Protein 9NBO (pdb70)

Solvent-accessible surface area: 22866 Å² total; per-residue (Å²): 70,104,0,30,119,161,32,14,77,6,0,2,0,0,0,59,7,24,3,14,13,32,26,0,0,0,4,0,0,3,92,17,2,83,69,45,76,87,0,1,0,0,0,12,20,46,10,16,52,1,6,51,8,11,68,42,118,8,22,58,152,68,7,89,2,107,61,1,86,84,2,6,0,16,14,8,53,26,104,41,3,0,63,41,21,63,89,162,36,2,25,98,28,120,69,116,56,85,105,116,64,8,130,39,22,49,96,43,1,16,8,5,2,2,13,39,5,3,20,3,26,53,2,0,16,8,5,35,61,73,131,84,2,76,86,20,92,14,0,0,0,1,1,2,18,2,1,53,1,16,34,11,1,53,15,0,34,39,4,15,31,11,4,112,65,71,53,30,71,6,43,6,0,11,119,61,10,38,9,87,161,27,115,90,48,0,106,38,0,49,108,5,6,35,53,38,151,76,6,29,3,0,0,0,0,70,2,63,82,21,5,2,92,23,1,10,68,4,22,86,56,1,50,114,70,14,9,118,132,4,22,0,0,0,11,7,15,2,16,79,68,6,20,65,141,4,86,10,0,40,18,9,36,120,41,16,80,67,7,35,164,98,25,31,91,53,0,81,91,22,51,80,8,98,3,51,38,6,14,41,33,33,49,20,17,121,11,2,126,69,4,35,81,87,53,140,156,111,48,53,138,37,127,51,58,27,5,17,95,5,0,66,26,2,61,84,49,42,71,3,1,2,2,0,1,2,37,13,35,1,17,22,50,28,0,0,0,0,0,0,0,6,0,4,123,87,52,32,67,1,13,0,0,4,2,31,28,15,6,85,12,90,21,12,11,112,62,115,46,114,67,22,72,68,39,86,3,51,13,139,52,25,12,91,137,8,41,93,86,0,9,116,70,78,0,69,146,62,98,87,120,18,78,46,86,8,63,64,8,0,86,4,13,7,2,28,27,2,1,6,6,51,2,0,9,88,8,2,145,68,0,44,197,55,2,0,0,0,2,5,1,12,11,8,33,1,45,65,1,3,14,55,94,18,12,5,72,67,4,10,114,93,4,49,94,116,44,11,8,112,21,5,123,48,99,112,57,8,27,4,0,0,0,0,28,2,32,36,27,9,3,66,8,0,24,70,3,10,44,34,0,117,181,19,44,3,107,9,46,1,3,0,0,15,42,0,7,1,31,18,58,4,100,2,87,15,2,81,96,34,6,50,29,6,54,148,15,2,85,37,0,26,126,150,33,6,129,94,33,0,12,4,28,37,49,98,92,29,24,33,1,9,122,107,0,62,54,6,3,104,132

Foldseek 3Di:
DVCLDLHAQEEEEAFAFPLQLLLLLVLSLLVQLQVPFQEEEEEAAQLFACCQQAVHREEQDFAARVVRPNYTYHYQHLVVLLVVVLCVLLVVCVVVDPPVVSVVSSLLSLFVVSSVVSSLVVVLCVQAPCVVCVRGSHYYYRYAGLLVVLLSLVQLVLQLVLVVVVLPPLCSNPPSNPCVVCNVSSVRSLVQQQDRNHYEYEYRFELAQLRLVLSLVSVVSSVVSRHDQYAYEYEAQEDPVLLPPWVLSVLQNVSSVVSVVPRDPSNPPHHYHYWHHFLAFSGHCVNSNPGRDDDPDQFFADDWAACLVVLVVVVVLVFFEEEEAFGTPLCLLLLLLLSQLQCVVVVFQEEEEELRQSDDSCQFAVDDGGSYHYYYQHLVVLLVVLLVVLCVQPVPPPDPVRSVSSSSNSSRSCVSLLSSLVVVFVLNVPGPNGYYRYRYYHLVSVLVSLCLVCNSVSSSCVSRVPGSLVRQLDVSRYAYEYRAALHDRRLVSSQVSQVSCVVSNHHHREYEHEAQLSNVGTDRPSSSSNNVSSVVSVVCCPPPPGVHYHYFHNDSDDNHHSVSSNVSSVD

Sequence (571 aa):
MKFLQLPPRFMFFTGKGGVGKTSIACATSIQLANAGKRVLLVSTNPASNVGQVFGVDIGNRVTPIPAVPHLSALEIDPEAAASAYRERLVGPVRGVLPDDVVKGIEESLSGACTTEIAAFDEFTALLTNAVLTADYQHIIFDTAPTGHTIRLLQLPGAWSGFLEAGKGDASCLGPLAGLEKQRTQYKAAVEALADPLQTRLVLVARAQQATLREVARTHEELATIGIKQQHLVINGILPSAEAANDPLAAAIHEREQTALKNIPATLTSLPRDLVQLKPFNLVGLDALRQLLTDLPLAPIELDEPGMGDLVDGIEADGHGLVMLMGKGGVGKTTLAAAIAVELAHRGLPVHLTTSNPAAHLTDTLEASLDNLTVSRIDPHAETERYRQHVLETKGAQLDAEGRALLEEDLHSPCTEEIAVFQAFSRIIREAGKKFVVMDTAPTGHTLLLLDATGAYHREVRRQMGTTPMMQLRDPNQTKVLVVTLAETTPVLEAAKLQADLRRAGIEPWAWIINTSVAAASAKSPLLRQRAANELREINAVANHHADRYAVVPLLKEEPIGAERLRALIHP

B-factor: mean 54.88, std 19.77, range [19.77, 132.29]

Organism: Leptospirillum ferriphilum (strain ML-04) (NCBI:txid1048260)

Structure (mmCIF, N/CA/C/O backbone):
data_9NBO
#
_entry.id   9NBO
#
_cell.length_a   1.00
_cell.length_b   1.00
_cell.length_c   1.00
_cell.angle_alpha   90.00
_cell.angle_beta   90.00
_cell.angle_gamma   90.00
#
_symmetry.space_group_name_H-M   'P 1'
#
loop_
_entity.id
_entity.type
_entity.pdbx_description
1 polymer 'Arsenite transporter ATPase-like protein,arsA'
2 non-polymer "ADENOSINE-5'-TRIPHOSPHATE"
3 non-polymer 'MAGNESIUM ION'
4 non-polymer ARSENIC
5 wate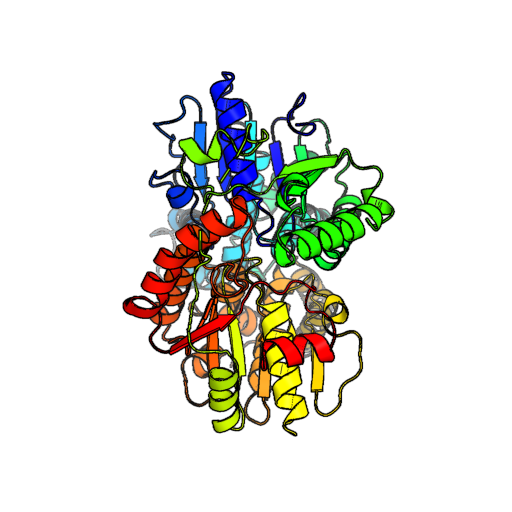r water
#
loop_
_atom_site.group_PDB
_atom_site.id
_atom_site.type_symbol
_atom_site.label_atom_id
_atom_site.label_alt_id
_atom_site.label_comp_id
_atom_site.label_asym_id
_atom_site.label_entity_id
_atom_site.label_seq_id
_atom_site.pdbx_PDB_ins_code
_atom_site.Cartn_x
_atom_site.Cartn_y
_atom_site.Cartn_z
_atom_site.occupancy
_atom_site.B_iso_or_equiv
_atom_site.auth_seq_id
_atom_site.auth_comp_id
_atom_site.auth_asym_id
_atom_site.auth_atom_id
_atom_site.pdbx_PDB_model_num
ATOM 1 N N . MET A 1 3 ? 109.470 128.290 113.909 1.00 36.69 2 MET A N 1
ATOM 2 C CA . MET A 1 3 ? 109.982 127.134 113.184 1.00 41.07 2 MET A CA 1
ATOM 3 C C . MET A 1 3 ? 110.863 127.586 112.028 1.00 44.51 2 MET A C 1
ATOM 4 O O . MET A 1 3 ? 110.495 128.477 111.267 1.00 50.88 2 MET A O 1
ATOM 9 N N . LYS A 1 4 ? 112.035 126.963 111.902 1.00 44.05 3 LYS A N 1
ATOM 10 C CA . LYS A 1 4 ? 112.998 127.404 110.900 1.00 44.79 3 LYS A CA 1
ATOM 11 C C . LYS A 1 4 ? 112.449 127.244 109.489 1.00 47.59 3 LYS A C 1
ATOM 12 O O . LYS A 1 4 ? 112.618 128.134 108.649 1.00 54.27 3 LYS A O 1
ATOM 18 N N . PHE A 1 5 ? 111.792 126.119 109.204 1.00 44.09 4 PHE A N 1
ATOM 19 C CA . PHE A 1 5 ? 111.276 125.908 107.856 1.00 42.67 4 PHE A CA 1
ATOM 20 C C . PHE A 1 5 ? 110.130 126.853 107.525 1.00 45.12 4 PHE A C 1
ATOM 21 O O . PHE A 1 5 ? 109.818 127.036 106.345 1.00 46.55 4 PHE A O 1
ATOM 29 N N . LEU A 1 6 ? 109.504 127.461 108.532 1.00 45.19 5 LEU A N 1
ATOM 30 C CA . LEU A 1 6 ? 108.458 128.460 108.311 1.00 45.48 5 LEU A CA 1
ATOM 31 C C . LEU A 1 6 ? 109.061 129.863 108.344 1.00 51.53 5 LEU A C 1
ATOM 32 O O . LEU A 1 6 ? 108.667 130.732 109.120 1.00 58.89 5 LEU A O 1
ATOM 37 N N . GLN A 1 7 ? 110.042 130.070 107.471 1.00 53.20 6 GLN A N 1
ATOM 38 C CA . GLN A 1 7 ? 110.763 131.339 107.389 1.00 56.35 6 GLN A CA 1
ATOM 39 C C . GLN A 1 7 ? 111.044 131.600 105.914 1.00 60.34 6 GLN A C 1
ATOM 40 O O . GLN A 1 7 ? 111.926 130.970 105.324 1.00 59.23 6 GLN A O 1
ATOM 46 N N . LEU A 1 8 ? 110.291 132.525 105.326 1.00 58.48 7 LEU A N 1
ATOM 47 C CA . LEU A 1 8 ? 110.409 132.829 103.908 1.00 55.82 7 LEU A CA 1
ATOM 48 C C . LEU A 1 8 ? 110.201 131.560 103.091 1.00 53.20 7 LEU A C 1
ATOM 49 O O . LEU A 1 8 ? 111.045 131.218 102.254 1.00 51.60 7 LEU A O 1
ATOM 54 N N . PRO A 1 9 ? 109.100 130.835 103.301 1.00 50.89 8 PRO A N 1
ATOM 55 C CA . PRO A 1 9 ? 108.912 129.581 102.580 1.00 46.29 8 PRO A CA 1
ATOM 56 C C . PRO A 1 9 ? 108.732 129.830 101.094 1.00 46.81 8 PRO A C 1
ATOM 57 O O . PRO A 1 9 ? 108.196 130.875 100.687 1.00 49.74 8 PRO A O 1
ATOM 61 N N . PRO A 1 10 ? 109.170 128.900 100.239 1.00 43.66 9 PRO A N 1
ATOM 62 C CA . PRO A 1 10 ? 108.884 129.033 98.806 1.00 43.50 9 PRO A CA 1
ATOM 63 C C . PRO A 1 10 ? 107.446 128.672 98.481 1.00 45.36 9 PRO A C 1
ATOM 64 O O . PRO A 1 10 ? 106.641 128.428 99.383 1.00 46.95 9 PRO A O 1
ATOM 68 N N . ARG A 1 11 ? 107.112 128.635 97.192 1.00 41.06 10 ARG A N 1
ATOM 69 C CA . ARG A 1 11 ? 105.757 128.269 96.800 1.00 34.24 10 ARG A CA 1
ATOM 70 C C . ARG A 1 11 ? 105.416 126.854 97.249 1.00 34.89 10 ARG A C 1
ATOM 71 O O . ARG A 1 11 ? 104.329 126.612 97.783 1.00 40.29 10 ARG A O 1
ATOM 79 N N . PHE A 1 12 ? 106.332 125.911 97.055 1.00 31.22 11 PHE A N 1
ATOM 80 C CA . PHE A 1 12 ? 106.098 124.513 97.382 1.00 30.56 11 PHE A CA 1
ATOM 81 C C . PHE A 1 12 ? 106.874 124.123 98.631 1.00 30.32 11 PHE A C 1
ATOM 82 O O . PHE A 1 12 ? 107.974 124.619 98.880 1.00 35.22 11 PHE A O 1
ATOM 90 N N . MET A 1 13 ? 106.281 123.231 99.420 1.00 29.50 12 MET A N 1
ATOM 91 C CA . MET A 1 13 ? 106.918 122.693 100.616 1.00 27.22 12 MET A CA 1
ATOM 92 C C . MET A 1 13 ? 106.603 121.210 100.690 1.00 27.63 12 MET A C 1
ATOM 93 O O . MET A 1 13 ? 105.431 120.830 100.731 1.00 34.01 12 MET A O 1
ATOM 98 N N . PHE A 1 14 ? 107.638 120.379 100.704 1.00 26.38 13 PHE A N 1
ATOM 99 C CA . PHE A 1 14 ? 107.488 118.933 100.779 1.00 25.84 13 PHE A CA 1
ATOM 100 C C . PHE A 1 14 ? 107.856 118.463 102.176 1.00 26.33 13 PHE A C 1
ATOM 101 O O . PHE A 1 14 ? 108.932 118.793 102.681 1.00 31.70 13 PHE A O 1
ATOM 109 N N . PHE A 1 15 ? 106.964 117.700 102.794 1.00 25.67 14 PHE A N 1
ATOM 110 C CA . PHE A 1 15 ? 107.190 117.126 104.116 1.00 26.29 14 PHE A CA 1
ATOM 111 C C . PHE A 1 15 ? 107.431 115.633 103.923 1.00 31.27 14 PHE A C 1
ATOM 112 O O . PHE A 1 15 ? 106.493 114.838 103.866 1.00 35.71 14 PHE A O 1
ATOM 120 N N . THR A 1 16 ? 108.701 115.264 103.810 1.00 31.60 15 THR A N 1
ATOM 121 C CA . THR A 1 16 ? 109.120 113.892 103.580 1.00 34.81 15 THR A CA 1
ATOM 122 C C . THR A 1 16 ? 109.669 113.299 104.869 1.00 33.08 15 THR A C 1
ATOM 123 O O . THR A 1 16 ? 110.024 114.015 105.807 1.00 34.91 15 THR A O 1
ATOM 127 N N . GLY A 1 17 ? 109.723 111.980 104.912 1.00 32.82 16 GLY A N 1
ATOM 128 C CA . GLY A 1 17 ? 110.292 111.299 106.054 1.00 32.44 16 GLY A CA 1
ATOM 129 C C . GLY A 1 17 ? 109.799 109.872 106.130 1.00 37.82 16 GLY A C 1
ATOM 130 O O . GLY A 1 17 ? 109.001 109.416 105.314 1.00 39.68 16 GLY A O 1
ATOM 131 N N . LYS A 1 18 ? 110.302 109.175 107.141 1.00 41.26 17 LYS A N 1
ATOM 132 C CA . LYS A 1 18 ? 109.879 107.811 107.397 1.00 35.06 17 LYS A CA 1
ATOM 133 C C . LYS A 1 18 ? 108.421 107.802 107.848 1.00 29.97 17 LYS A C 1
ATOM 134 O O . LYS A 1 18 ? 107.876 108.814 108.291 1.00 32.56 17 LYS A O 1
ATOM 140 N N . GLY A 1 19 ? 107.778 106.648 107.707 1.00 29.35 18 GLY A N 1
ATOM 141 C CA . GLY A 1 19 ? 106.367 106.563 108.041 1.00 28.20 18 GLY A CA 1
ATOM 142 C C . GLY A 1 19 ? 106.123 106.821 109.518 1.00 26.37 18 GLY A C 1
ATOM 143 O O . GLY A 1 19 ? 106.917 106.436 110.378 1.00 24.52 18 GLY A O 1
ATOM 144 N N . GLY A 1 20 ? 105.009 107.489 109.807 1.00 25.11 19 GLY A N 1
ATOM 145 C CA . GLY A 1 20 ? 104.562 107.695 111.168 1.00 24.73 19 GLY A CA 1
ATOM 146 C C . GLY A 1 20 ? 105.285 108.773 111.937 1.00 25.08 19 GLY A C 1
ATOM 147 O O . GLY A 1 20 ? 105.023 108.934 113.133 1.00 27.29 19 GLY A O 1
ATOM 148 N N . VAL A 1 21 ? 106.178 109.525 111.294 1.00 25.64 20 VAL A N 1
ATOM 149 C CA . VAL A 1 21 ? 106.977 110.510 112.015 1.00 24.18 20 VAL A CA 1
ATOM 150 C C . VAL A 1 21 ? 106.204 111.789 112.310 1.00 27.81 20 VAL A C 1
ATOM 151 O O . VAL A 1 21 ? 106.581 112.531 113.224 1.00 30.00 20 VAL A O 1
ATOM 155 N N . GLY A 1 22 ? 105.138 112.070 111.568 1.00 26.90 21 GLY A N 1
ATOM 156 C CA . GLY A 1 22 ? 104.357 113.268 111.792 1.00 24.84 21 GLY A CA 1
ATOM 157 C C . GLY A 1 22 ? 104.337 114.196 110.597 1.00 25.22 21 GLY A C 1
ATOM 158 O O . GLY A 1 22 ? 104.178 115.409 110.754 1.00 25.20 21 GLY A O 1
ATOM 159 N N . LYS A 1 23 ? 104.495 113.642 109.395 1.00 24.31 22 LYS A N 1
ATOM 160 C CA . LYS A 1 23 ? 104.458 114.470 108.194 1.00 22.61 22 LYS A CA 1
ATOM 161 C C . LYS A 1 23 ? 103.095 115.122 108.023 1.00 26.97 22 LYS A C 1
ATOM 162 O O . LYS A 1 23 ? 102.998 116.319 107.741 1.00 29.35 22 LYS A O 1
ATOM 168 N N . THR A 1 24 ? 102.024 114.343 108.176 1.00 28.09 23 THR A N 1
ATOM 169 C CA . THR A 1 24 ? 100.683 114.888 107.994 1.00 22.08 23 THR A CA 1
ATOM 170 C C . THR A 1 24 ? 100.344 115.897 109.080 1.00 23.24 23 THR A C 1
ATOM 171 O O . THR A 1 24 ? 99.781 116.957 108.793 1.00 30.57 23 THR A O 1
ATOM 175 N N . SER A 1 25 ? 100.675 115.589 110.333 1.00 21.83 24 SER A N 1
ATOM 176 C CA . SER A 1 25 ? 100.369 116.511 111.420 1.00 22.44 24 SER A CA 1
ATOM 177 C C . SER A 1 25 ? 101.093 117.836 111.230 1.00 25.12 24 SER A C 1
ATOM 178 O O . SER A 1 25 ? 100.493 118.911 111.341 1.00 27.34 24 SER A O 1
ATOM 181 N N . ILE A 1 26 ? 102.390 117.777 110.929 1.00 27.96 25 ILE A N 1
ATOM 182 C CA . ILE A 1 26 ? 103.177 118.995 110.783 1.00 23.51 25 ILE A CA 1
ATOM 183 C C . ILE A 1 26 ? 102.757 119.755 109.533 1.00 23.01 25 ILE A C 1
ATOM 184 O O . ILE A 1 26 ? 102.730 120.989 109.525 1.00 28.07 25 ILE A O 1
ATOM 189 N N . ALA A 1 27 ? 102.430 119.038 108.456 1.00 24.35 26 ALA A N 1
ATOM 190 C CA . ALA A 1 27 ? 101.955 119.695 107.244 1.00 23.45 26 ALA A CA 1
ATOM 191 C C . ALA A 1 27 ? 100.646 120.430 107.495 1.00 28.06 26 ALA A C 1
ATOM 192 O O . ALA A 1 27 ? 100.473 121.574 107.060 1.00 33.16 26 ALA A O 1
ATOM 194 N N . CYS A 1 28 ? 99.709 119.791 108.198 1.00 30.06 27 CYS A N 1
ATOM 195 C CA . CYS A 1 28 ? 98.452 120.454 108.521 1.00 27.03 27 CYS A CA 1
ATOM 196 C C . CYS A 1 28 ? 98.682 121.659 109.422 1.00 27.76 27 CYS A C 1
ATOM 197 O O . CYS A 1 28 ? 98.072 122.715 109.225 1.00 34.18 27 CYS A O 1
ATOM 200 N N . ALA A 1 29 ? 99.566 121.525 110.413 1.00 27.07 28 ALA A N 1
ATOM 201 C CA . ALA A 1 29 ? 99.839 122.646 111.306 1.00 27.19 28 ALA A CA 1
ATOM 202 C C . ALA A 1 29 ? 100.445 123.823 110.552 1.00 31.05 28 ALA A C 1
ATOM 203 O O . ALA A 1 29 ? 100.040 124.974 110.757 1.00 35.30 28 ALA A O 1
ATOM 205 N N . THR A 1 30 ? 101.415 123.562 109.672 1.00 31.80 29 THR A N 1
ATOM 206 C CA . THR A 1 30 ? 102.029 124.650 108.918 1.00 31.54 29 THR A CA 1
ATOM 207 C C . THR A 1 30 ? 101.045 125.279 107.944 1.00 33.86 29 THR A C 1
ATOM 208 O O . THR A 1 30 ? 101.057 126.498 107.750 1.00 39.92 29 THR A O 1
ATOM 212 N N . SER A 1 31 ? 100.198 124.472 107.301 1.00 33.62 30 SER A N 1
ATOM 213 C CA . SER A 1 31 ? 99.200 125.044 106.406 1.00 32.28 30 SER A CA 1
ATOM 214 C C . SER A 1 31 ? 98.233 125.933 107.173 1.00 33.28 30 SER A C 1
ATOM 215 O O . SER A 1 31 ? 97.872 127.018 106.705 1.00 37.19 30 SER A O 1
ATOM 218 N N . ILE A 1 32 ? 97.811 125.497 108.361 1.00 35.45 31 ILE A N 1
ATOM 219 C CA . ILE A 1 32 ? 96.945 126.330 109.191 1.00 38.75 31 ILE A CA 1
ATOM 220 C C . ILE A 1 32 ? 97.651 127.632 109.542 1.00 39.45 31 ILE A C 1
ATOM 221 O O . ILE A 1 32 ? 97.066 128.718 109.469 1.00 42.55 31 ILE A O 1
ATOM 226 N N . GLN A 1 33 ? 98.923 127.541 109.936 1.00 43.44 32 GLN A N 1
ATOM 227 C CA . GLN A 1 33 ? 99.656 128.734 110.345 1.00 45.72 32 GLN A CA 1
ATOM 228 C C . GLN A 1 33 ? 99.816 129.713 109.189 1.00 46.62 32 GLN A C 1
ATOM 229 O O . GLN A 1 33 ? 99.683 130.928 109.374 1.00 51.58 32 GLN A O 1
ATOM 235 N N . LEU A 1 34 ? 100.114 129.208 107.991 1.00 42.64 33 LEU A N 1
ATOM 236 C CA . LEU A 1 34 ? 100.256 130.090 106.837 1.00 43.21 33 LEU A CA 1
ATOM 237 C C . LEU A 1 34 ? 98.922 130.708 106.441 1.00 44.48 33 LEU A C 1
ATOM 238 O O . LEU A 1 34 ? 98.847 131.913 106.176 1.00 45.53 33 LEU A O 1
ATOM 243 N N . ALA A 1 35 ? 97.855 129.906 106.396 1.00 41.53 34 ALA A N 1
ATOM 244 C CA . ALA A 1 35 ? 96.553 130.438 106.009 1.00 44.89 34 ALA A CA 1
ATOM 245 C C . ALA A 1 35 ? 96.075 131.489 106.998 1.00 49.34 34 ALA A C 1
ATOM 246 O O . ALA A 1 35 ? 95.506 132.512 106.602 1.00 54.35 34 ALA A O 1
ATOM 248 N N . ASN A 1 36 ? 96.291 131.253 108.293 1.00 49.52 35 ASN A N 1
ATOM 249 C CA . ASN A 1 36 ? 95.892 132.223 109.303 1.00 46.78 35 ASN A CA 1
ATOM 250 C C . ASN A 1 36 ? 96.695 133.513 109.209 1.00 49.97 35 ASN A C 1
ATOM 251 O O . ASN A 1 36 ? 96.286 134.525 109.787 1.00 56.48 35 ASN A O 1
ATOM 256 N N . ALA A 1 37 ? 97.822 133.499 108.503 1.00 49.02 36 ALA A N 1
ATOM 257 C CA . ALA A 1 37 ? 98.644 134.685 108.314 1.00 51.37 36 ALA A CA 1
ATOM 258 C C . ALA A 1 37 ? 98.215 135.516 107.112 1.00 55.28 36 ALA A C 1
ATOM 259 O O . ALA A 1 37 ? 98.831 136.552 106.845 1.00 53.10 36 ALA A O 1
ATOM 261 N N . GLY A 1 38 ? 97.184 135.091 106.386 1.00 57.30 37 GLY A N 1
ATOM 262 C CA . GLY A 1 38 ? 96.677 135.830 105.250 1.00 56.88 37 GLY A CA 1
ATOM 263 C C . GLY A 1 38 ? 97.072 135.287 103.895 1.00 56.94 37 GLY A C 1
ATOM 264 O O . GLY A 1 38 ? 96.752 135.918 102.881 1.00 58.29 37 GLY A O 1
ATOM 265 N N . LYS A 1 39 ? 97.750 134.146 103.840 1.00 55.39 38 LYS A N 1
ATOM 266 C CA . LYS A 1 39 ? 98.168 133.556 102.579 1.00 52.91 38 LYS A CA 1
ATOM 267 C C . LYS A 1 39 ? 97.081 132.637 102.031 1.00 49.19 38 LYS A C 1
ATOM 268 O O . LYS A 1 39 ? 96.208 132.164 102.758 1.00 51.05 38 LYS A O 1
ATOM 274 N N . ARG A 1 40 ? 97.146 132.392 100.725 1.00 46.84 39 ARG A N 1
ATOM 275 C CA . ARG A 1 40 ? 96.287 131.412 100.067 1.00 47.83 39 ARG A CA 1
ATOM 276 C C . ARG A 1 40 ? 97.052 130.098 99.995 1.00 46.61 39 ARG A C 1
ATOM 277 O O . ARG A 1 40 ? 97.993 129.965 99.208 1.00 50.81 39 ARG A O 1
ATOM 285 N N . VAL A 1 41 ? 96.647 129.126 100.805 1.00 40.27 40 VAL A N 1
ATOM 286 C CA . VAL A 1 41 ? 97.378 127.876 100.970 1.00 36.12 40 VAL A CA 1
ATOM 287 C C . VAL A 1 41 ? 96.548 126.731 100.414 1.00 36.78 40 VAL A C 1
ATOM 288 O O . VAL A 1 41 ? 95.328 126.679 100.608 1.00 45.88 40 VAL A O 1
ATOM 292 N N . LEU A 1 42 ? 97.213 125.819 99.714 1.00 31.26 41 LEU A N 1
ATOM 293 C CA . LEU A 1 42 ? 96.639 124.544 99.320 1.00 29.41 41 LEU A CA 1
ATOM 294 C C . LEU A 1 42 ? 97.448 123.441 99.981 1.00 27.33 41 LEU A C 1
ATOM 295 O O . LEU A 1 42 ? 98.669 123.548 100.102 1.00 33.18 41 LEU A O 1
ATOM 300 N N . LEU A 1 43 ? 96.765 122.398 100.432 1.00 28.57 42 LEU A N 1
ATOM 301 C CA . LEU A 1 43 ? 97.393 121.273 101.118 1.00 27.87 42 LEU A CA 1
ATOM 302 C C . LEU A 1 43 ? 97.099 120.014 100.313 1.00 27.16 42 LEU A C 1
ATOM 303 O O . LEU A 1 43 ? 95.982 119.494 100.350 1.00 34.39 42 LEU A O 1
ATOM 308 N N . VAL A 1 44 ? 98.092 119.533 99.589 1.00 24.99 43 VAL A N 1
ATOM 309 C CA . VAL A 1 44 ? 97.970 118.312 98.806 1.00 29.53 43 VAL A CA 1
ATOM 310 C C . VAL A 1 44 ? 98.418 117.142 99.662 1.00 32.20 43 VAL A C 1
ATOM 311 O O . VAL A 1 44 ? 99.416 117.231 100.381 1.00 35.52 43 VAL A O 1
ATOM 315 N N . SER A 1 45 ? 97.663 116.049 99.606 1.00 37.14 44 SER A N 1
ATOM 316 C CA . SER A 1 45 ? 97.987 114.820 100.321 1.00 39.69 44 SER A CA 1
ATOM 317 C C . SER A 1 45 ? 98.269 113.741 99.287 1.00 43.15 44 SER A C 1
ATOM 318 O O . SER A 1 45 ? 97.356 113.289 98.591 1.00 47.64 44 SER A O 1
ATOM 321 N N . THR A 1 46 ? 99.528 113.330 99.191 1.00 44.29 45 THR A N 1
ATOM 322 C CA . THR A 1 46 ? 99.954 112.345 98.209 1.00 42.70 45 THR A CA 1
ATOM 323 C C . THR A 1 46 ? 99.935 110.923 98.756 1.00 46.01 45 THR A C 1
ATOM 324 O O . THR A 1 46 ? 100.360 109.999 98.057 1.00 49.38 45 THR A O 1
ATOM 328 N N . ASN A 1 47 ? 99.451 110.723 99.982 1.00 46.41 46 ASN A N 1
ATOM 329 C CA . ASN A 1 47 ? 99.389 109.395 100.575 1.00 42.94 46 ASN A CA 1
ATOM 330 C C . ASN A 1 47 ? 98.040 108.772 100.242 1.00 43.60 46 ASN A C 1
ATOM 331 O O . ASN A 1 47 ? 97.010 109.259 100.732 1.00 43.25 46 ASN A O 1
ATOM 336 N N . PRO A 1 48 ? 97.983 107.718 99.422 1.00 47.88 47 PRO A N 1
ATOM 337 C CA . PRO A 1 48 ? 96.675 107.121 99.105 1.00 49.22 47 PRO A CA 1
ATOM 338 C C . PRO A 1 48 ? 95.944 106.571 100.316 1.00 47.45 47 PRO A C 1
ATOM 339 O O . PRO A 1 48 ? 94.709 106.618 100.357 1.00 48.48 47 PRO A O 1
ATOM 343 N N . ALA A 1 49 ? 96.668 106.050 101.306 1.00 42.68 48 ALA A N 1
ATOM 344 C CA . ALA A 1 49 ? 96.048 105.343 102.417 1.00 38.99 48 ALA A CA 1
ATOM 345 C C . ALA A 1 49 ? 95.550 106.261 103.523 1.00 38.21 48 ALA A C 1
ATOM 346 O O . ALA A 1 49 ? 94.832 105.792 104.410 1.00 38.97 48 ALA A O 1
ATOM 348 N N . SER A 1 50 ? 95.902 107.540 103.501 1.00 44.54 49 SER A N 1
ATOM 349 C CA . SER A 1 50 ? 95.515 108.469 104.551 1.00 47.82 49 SER A CA 1
ATOM 350 C C . SER A 1 50 ? 94.366 109.357 104.092 1.00 51.82 49 SER A C 1
ATOM 351 O O . SER A 1 50 ? 94.133 109.553 102.897 1.00 53.02 49 SER A O 1
ATOM 354 N N . ASN A 1 51 ? 93.645 109.895 105.072 1.00 51.23 50 ASN A N 1
ATOM 355 C CA . ASN A 1 51 ? 92.506 110.779 104.836 1.00 50.61 50 ASN A CA 1
ATOM 356 C C . ASN A 1 51 ? 92.682 112.008 105.722 1.00 52.60 50 ASN A C 1
ATOM 357 O O . ASN A 1 51 ? 92.443 111.946 106.931 1.00 52.83 50 ASN A O 1
ATOM 362 N N . VAL A 1 52 ? 93.110 113.124 105.124 1.00 48.96 51 VAL A N 1
ATOM 363 C CA . VAL A 1 52 ? 93.234 114.371 105.871 1.00 50.37 51 VAL A CA 1
ATOM 364 C C . VAL A 1 52 ? 91.891 114.891 106.351 1.00 51.17 51 VAL A C 1
ATOM 365 O O . VAL A 1 52 ? 91.850 115.780 107.209 1.00 53.78 51 VAL A O 1
ATOM 369 N N . GLY A 1 53 ? 90.789 114.369 105.813 1.00 46.33 52 GLY A N 1
ATOM 370 C CA . GLY A 1 53 ? 89.484 114.767 106.307 1.00 45.60 52 GLY A CA 1
ATOM 371 C C . GLY A 1 53 ? 89.292 114.421 107.768 1.00 49.44 52 GLY A C 1
ATOM 372 O O . GLY A 1 53 ? 88.660 115.170 108.517 1.00 55.92 52 GLY A O 1
ATOM 373 N N . GLN A 1 54 ? 89.829 113.279 108.195 1.00 50.84 53 GLN A N 1
ATOM 374 C CA . GLN A 1 54 ? 89.730 112.898 109.598 1.00 50.36 53 GLN A CA 1
ATOM 375 C C . GLN A 1 54 ? 90.541 113.840 110.477 1.00 47.94 53 GLN A C 1
ATOM 376 O O . GLN A 1 54 ? 90.127 114.165 111.595 1.00 52.95 53 GLN A O 1
ATOM 382 N N . VAL A 1 55 ? 91.700 114.287 109.991 1.00 45.07 54 VAL A N 1
ATOM 383 C CA . VAL A 1 55 ? 92.512 115.232 110.751 1.00 44.20 54 VAL A CA 1
ATOM 384 C C . VAL A 1 55 ? 91.797 116.571 110.871 1.00 45.42 54 VAL A C 1
ATOM 385 O O . VAL A 1 55 ? 91.718 117.157 111.956 1.00 44.53 54 VAL A O 1
ATOM 389 N N . PHE A 1 56 ? 91.265 117.076 109.758 1.00 50.89 55 PHE A N 1
ATOM 390 C CA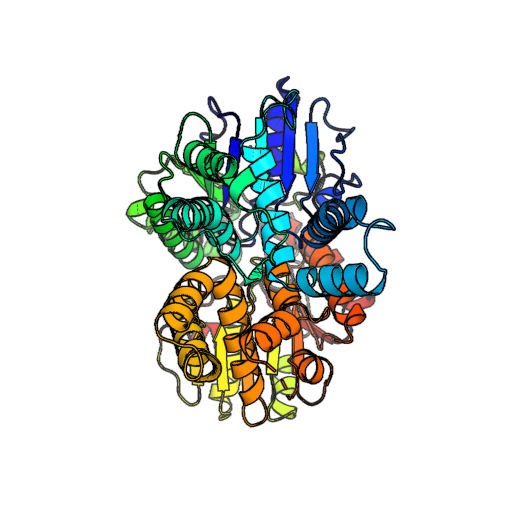 . PHE A 1 56 ? 90.608 118.377 109.758 1.00 51.44 55 PHE A CA 1
ATOM 391 C C . PHE A 1 56 ? 89.148 118.306 110.183 1.00 53.93 55 PHE A C 1
ATOM 392 O O . PHE A 1 56 ? 88.599 119.319 110.627 1.00 57.16 55 PHE A O 1
ATOM 400 N N . GLY A 1 57 ? 88.512 117.144 110.062 1.00 56.49 56 GLY A N 1
ATOM 401 C CA . GLY A 1 57 ? 87.097 117.014 110.328 1.00 58.22 56 GLY A CA 1
ATOM 402 C C . GLY A 1 57 ? 86.202 117.340 109.154 1.00 59.75 56 GLY A C 1
ATOM 403 O O . GLY A 1 57 ? 84.978 117.198 109.270 1.00 61.15 56 GLY A O 1
ATOM 404 N N . VAL A 1 58 ? 86.769 117.770 108.032 1.00 56.53 57 VAL A N 1
ATOM 405 C CA . VAL A 1 58 ? 86.012 118.062 106.829 1.00 55.65 57 VAL A CA 1
ATOM 406 C C . VAL A 1 58 ? 86.124 116.863 105.896 1.00 54.60 57 VAL A C 1
ATOM 407 O O . VAL A 1 58 ? 86.987 115.997 106.053 1.00 54.79 57 VAL A O 1
ATOM 411 N N . ASP A 1 59 ? 85.226 116.798 104.915 1.00 57.45 58 ASP A N 1
ATOM 412 C CA . ASP A 1 59 ? 85.215 115.701 103.948 1.00 60.91 58 ASP A CA 1
ATOM 413 C C . ASP A 1 59 ? 86.035 116.113 102.729 1.00 63.04 58 ASP A C 1
ATOM 414 O O . ASP A 1 59 ? 85.510 116.456 101.668 1.00 63.81 58 ASP A O 1
ATOM 419 N N . ILE A 1 60 ? 87.354 116.072 102.889 1.00 63.33 59 ILE A N 1
ATOM 420 C CA . ILE A 1 60 ? 88.258 116.388 101.789 1.00 59.46 59 ILE A CA 1
ATOM 421 C C . ILE A 1 60 ? 88.310 115.200 100.838 1.00 58.04 59 ILE A C 1
ATOM 422 O O . ILE A 1 60 ? 88.439 114.049 101.268 1.00 62.78 59 ILE A O 1
ATOM 427 N N . GLY A 1 61 ? 88.214 115.479 99.543 1.00 54.84 60 GLY A N 1
ATOM 428 C CA . GLY A 1 61 ? 88.300 114.441 98.536 1.00 58.88 60 GLY A CA 1
ATOM 429 C C . GLY A 1 61 ? 89.232 114.817 97.404 1.00 60.84 60 GLY A C 1
ATOM 430 O O . GLY A 1 61 ? 90.100 115.677 97.570 1.00 62.87 60 GLY A O 1
ATOM 431 N N . ASN A 1 62 ? 89.060 114.182 96.244 1.00 58.33 61 ASN A N 1
ATOM 432 C CA . ASN A 1 62 ? 89.901 114.507 95.097 1.00 60.64 61 ASN A CA 1
ATOM 433 C C . ASN A 1 62 ? 89.701 115.953 94.663 1.00 61.84 61 ASN A C 1
ATOM 434 O O . ASN A 1 62 ? 90.660 116.634 94.283 1.00 60.79 61 ASN A O 1
ATOM 439 N N . ARG A 1 63 ? 88.464 116.435 94.707 1.00 57.12 62 ARG A N 1
ATOM 440 C CA . ARG A 1 63 ? 88.179 117.819 94.363 1.00 57.49 62 ARG A CA 1
ATOM 441 C C . ARG A 1 63 ? 88.879 118.768 95.329 1.00 52.72 62 ARG A C 1
ATOM 442 O O . ARG A 1 63 ? 89.044 118.473 96.515 1.00 53.14 62 ARG A O 1
ATOM 450 N N . VAL A 1 64 ? 89.288 119.923 94.809 1.00 48.59 63 VAL A N 1
ATOM 451 C CA . VAL A 1 64 ? 89.917 120.948 95.637 1.00 44.74 63 VAL A CA 1
ATOM 452 C C . VAL A 1 64 ? 88.834 121.550 96.526 1.00 47.26 63 VAL A C 1
ATOM 453 O O . VAL A 1 64 ? 87.992 122.320 96.057 1.00 48.31 63 VAL A O 1
ATOM 457 N N . THR A 1 65 ? 88.855 121.206 97.810 1.00 50.36 64 THR A N 1
ATOM 458 C CA . THR A 1 65 ? 87.780 121.551 98.732 1.00 52.92 64 THR A CA 1
ATOM 459 C C . THR A 1 65 ? 88.278 122.516 99.799 1.00 50.35 64 THR A C 1
ATOM 460 O O . THR A 1 65 ? 89.213 122.176 100.543 1.00 50.37 64 THR A O 1
ATOM 464 N N . PRO A 1 66 ? 87.708 123.713 99.926 1.00 49.47 65 PRO A N 1
ATOM 465 C CA . PRO A 1 66 ? 88.138 124.610 101.001 1.00 49.58 65 PRO A CA 1
ATOM 466 C C . PRO A 1 66 ? 87.805 124.041 102.368 1.00 50.01 65 PRO A C 1
ATOM 467 O O . PRO A 1 66 ? 86.835 123.300 102.541 1.00 48.86 65 PRO A O 1
ATOM 471 N N . ILE A 1 67 ? 88.630 124.397 103.348 1.00 47.23 66 ILE A N 1
ATOM 472 C CA . ILE A 1 67 ? 88.398 124.032 104.742 1.00 46.77 66 ILE A CA 1
ATOM 473 C C . ILE A 1 67 ? 87.642 125.188 105.394 1.00 52.17 66 ILE A C 1
ATOM 474 O O . ILE A 1 67 ? 88.241 126.255 105.611 1.00 51.82 66 ILE A O 1
ATOM 479 N N . PRO A 1 68 ? 86.353 125.034 105.712 1.00 53.34 67 PRO A N 1
ATOM 480 C CA . PRO A 1 68 ? 85.593 126.184 106.232 1.00 55.16 67 PRO A CA 1
ATOM 481 C C . PRO A 1 68 ? 86.151 126.757 107.521 1.00 54.98 67 PRO A C 1
ATOM 482 O O . PRO A 1 68 ? 86.055 127.971 107.740 1.00 48.94 67 PRO A O 1
ATOM 486 N N . ALA A 1 69 ? 86.725 125.922 108.387 1.00 51.65 68 ALA A N 1
ATOM 487 C CA . ALA A 1 69 ? 87.213 126.415 109.670 1.00 48.29 68 ALA A CA 1
ATOM 488 C C . ALA A 1 69 ? 88.356 127.405 109.487 1.00 52.78 68 ALA A C 1
ATOM 489 O O . ALA A 1 69 ? 88.429 128.416 110.195 1.00 54.54 68 ALA A O 1
ATOM 491 N N . VAL A 1 70 ? 89.259 127.133 108.550 1.00 51.68 69 VAL A N 1
ATOM 492 C CA . VAL A 1 70 ? 90.426 127.970 108.297 1.00 50.41 69 VAL A CA 1
ATOM 493 C C . VAL A 1 70 ? 90.173 128.744 107.005 1.00 49.85 69 VAL A C 1
ATOM 494 O O . VAL A 1 70 ? 90.174 128.145 105.919 1.00 46.90 69 VAL A O 1
ATOM 498 N N . PRO A 1 71 ? 89.946 130.055 107.061 1.00 53.13 70 PRO A N 1
ATOM 499 C CA . PRO A 1 71 ? 89.847 130.831 105.820 1.00 52.90 70 PRO A CA 1
ATOM 500 C C . PRO A 1 71 ? 91.165 130.836 105.060 1.00 51.47 70 PRO A C 1
ATOM 501 O O . PRO A 1 71 ? 92.248 130.847 105.648 1.00 53.75 70 PRO A O 1
ATOM 505 N N . HIS A 1 72 ? 91.059 130.838 103.734 1.00 51.41 71 HIS A N 1
ATOM 506 C CA . HIS A 1 72 ? 92.164 130.891 102.780 1.00 50.76 71 HIS A CA 1
ATOM 507 C C . HIS A 1 72 ? 92.895 129.560 102.649 1.00 49.33 71 HIS A C 1
ATOM 508 O O . HIS A 1 72 ? 93.884 129.499 101.915 1.00 51.78 71 HIS A O 1
ATOM 515 N N . LEU A 1 73 ? 92.454 128.501 103.320 1.00 44.50 72 LEU A N 1
ATOM 516 C CA . LEU A 1 73 ? 93.094 127.195 103.244 1.00 38.53 72 LEU A CA 1
ATOM 517 C C . LEU A 1 73 ? 92.207 126.244 102.458 1.00 39.84 72 LEU A C 1
ATOM 518 O O . LEU A 1 73 ? 90.999 126.172 102.703 1.00 53.64 72 LEU A O 1
ATOM 523 N N . SER A 1 74 ? 92.805 125.524 101.513 1.00 34.27 73 SER A N 1
ATOM 524 C CA . SER A 1 74 ? 92.115 124.501 100.746 1.00 34.57 73 SER A CA 1
ATOM 525 C C . SER A 1 74 ? 92.910 123.210 100.831 1.00 35.30 73 SER A C 1
ATOM 526 O O . SER A 1 74 ? 94.101 123.216 101.138 1.00 46.85 73 SER A O 1
ATOM 529 N N . ALA A 1 75 ? 92.243 122.094 100.561 1.00 36.69 74 ALA A N 1
ATOM 530 C CA . ALA A 1 75 ? 92.859 120.782 100.673 1.00 31.30 74 ALA A CA 1
ATOM 531 C C . ALA A 1 75 ? 92.518 119.938 99.456 1.00 35.34 74 ALA A C 1
ATOM 532 O O . ALA A 1 75 ? 91.494 120.145 98.801 1.00 45.04 74 ALA A O 1
ATOM 534 N N . LEU A 1 76 ? 93.392 118.980 99.166 1.00 37.25 75 LEU A N 1
ATOM 535 C CA . LEU A 1 76 ? 93.262 118.129 97.994 1.00 41.02 75 LEU A CA 1
ATOM 536 C C . LEU A 1 76 ? 93.925 116.797 98.306 1.00 46.00 75 LEU A C 1
ATOM 537 O O . LEU A 1 76 ? 94.924 116.753 99.025 1.00 47.65 75 LEU A O 1
ATOM 542 N N . GLU A 1 77 ? 93.359 115.715 97.780 1.00 51.61 76 GLU A N 1
ATOM 543 C CA . GLU A 1 77 ? 93.937 114.384 97.922 1.00 49.15 76 GLU A CA 1
ATOM 544 C C . GLU A 1 77 ? 94.101 113.776 96.541 1.00 53.12 76 GLU A C 1
ATOM 545 O O . GLU A 1 77 ? 93.130 113.679 95.785 1.00 58.09 76 GLU A O 1
ATOM 551 N N . ILE A 1 78 ? 95.322 113.364 96.215 1.00 52.84 77 ILE A N 1
ATOM 552 C CA . ILE A 1 78 ? 95.607 112.759 94.919 1.00 58.08 77 ILE A CA 1
ATOM 553 C C . ILE A 1 78 ? 95.231 111.284 95.007 1.00 67.04 77 ILE A C 1
ATOM 554 O O . ILE A 1 78 ? 95.843 110.522 95.758 1.00 65.51 77 ILE A O 1
ATOM 559 N N . ASP A 1 79 ? 94.220 110.882 94.235 1.00 69.76 78 ASP A N 1
ATOM 560 C CA . ASP A 1 79 ? 93.742 109.509 94.242 1.00 63.75 78 ASP A CA 1
ATOM 561 C C . ASP A 1 79 ? 94.298 108.789 93.025 1.00 65.00 78 ASP A C 1
ATOM 562 O O . ASP A 1 79 ? 93.911 109.122 91.895 1.00 65.36 78 ASP A O 1
ATOM 567 N N . PRO A 1 80 ? 95.202 107.819 93.185 1.00 66.53 79 PRO A N 1
ATOM 568 C CA . PRO A 1 80 ? 95.721 107.121 91.997 1.00 66.93 79 PRO A CA 1
ATOM 569 C C . PRO A 1 80 ? 94.638 106.478 91.151 1.00 67.53 79 PRO A C 1
ATOM 570 O O . PRO A 1 80 ? 94.722 106.517 89.918 1.00 69.17 79 PRO A O 1
ATOM 574 N N . GLU A 1 81 ? 93.610 105.897 91.773 1.00 69.25 80 GLU A N 1
ATOM 575 C CA . GLU A 1 81 ? 92.569 105.223 91.003 1.00 72.64 80 GLU A CA 1
ATOM 576 C C . GLU A 1 81 ? 91.679 106.224 90.276 1.00 70.70 80 GLU A C 1
ATOM 577 O O . GLU A 1 81 ? 91.357 106.036 89.098 1.00 69.96 80 GLU A O 1
ATOM 583 N N . ALA A 1 82 ? 91.263 107.291 90.961 1.00 69.10 81 ALA A N 1
ATOM 584 C CA . ALA A 1 82 ? 90.456 108.314 90.304 1.00 66.46 81 ALA A CA 1
ATOM 585 C C . ALA A 1 82 ? 91.244 109.008 89.202 1.00 66.60 81 ALA A C 1
ATOM 586 O O . ALA A 1 82 ? 90.706 109.292 88.125 1.00 66.30 81 ALA A O 1
ATOM 588 N N . ALA A 1 83 ? 92.522 109.297 89.456 1.00 65.01 82 ALA A N 1
ATOM 589 C CA . ALA A 1 83 ? 93.361 109.901 88.428 1.00 59.44 82 ALA A CA 1
ATOM 590 C C . ALA A 1 83 ? 93.513 108.973 87.232 1.00 60.19 82 ALA A C 1
ATOM 591 O O . ALA A 1 83 ? 93.482 109.421 86.081 1.00 62.20 82 ALA A O 1
ATOM 593 N N . ALA A 1 84 ? 93.686 107.675 87.485 1.00 61.16 83 ALA A N 1
ATOM 594 C CA . ALA A 1 84 ? 93.784 106.716 86.393 1.00 60.92 83 ALA A CA 1
ATOM 595 C C . ALA A 1 84 ? 92.493 106.669 85.589 1.00 64.52 83 ALA A C 1
ATOM 596 O O . ALA A 1 84 ? 92.524 106.588 84.358 1.00 70.15 83 ALA A O 1
ATOM 598 N N . SER A 1 85 ? 91.346 106.708 86.269 1.00 67.93 84 SER A N 1
ATOM 599 C CA . SER A 1 85 ? 90.072 106.712 85.558 1.00 66.16 84 SER A CA 1
ATOM 600 C C . SER A 1 85 ? 89.923 107.963 84.703 1.00 66.40 84 SER A C 1
ATOM 601 O O . SER A 1 85 ? 89.459 107.891 83.560 1.00 69.44 84 SER A O 1
ATOM 604 N N . ALA A 1 86 ? 90.309 109.122 85.239 1.00 67.59 85 ALA A N 1
ATOM 605 C CA . ALA A 1 86 ? 90.234 110.355 84.461 1.00 63.53 85 ALA A CA 1
ATOM 606 C C . ALA A 1 86 ? 91.152 110.298 83.247 1.00 67.80 85 ALA A C 1
ATOM 607 O O . ALA A 1 86 ? 90.774 110.725 82.151 1.00 73.59 85 ALA A O 1
ATOM 609 N N . TYR A 1 87 ? 92.371 109.786 83.427 1.00 65.86 86 TYR A N 1
ATOM 610 C CA . TYR A 1 87 ? 93.302 109.644 82.311 1.00 64.29 86 TYR A CA 1
ATOM 611 C C . TYR A 1 87 ? 92.747 108.707 81.246 1.00 65.83 86 TYR A C 1
ATOM 612 O O . TYR A 1 87 ? 92.794 109.007 80.045 1.00 69.83 86 TYR A O 1
ATOM 621 N N . ARG A 1 88 ? 92.198 107.570 81.670 1.00 65.47 87 ARG A N 1
ATOM 622 C CA . ARG A 1 88 ? 91.612 106.632 80.725 1.00 65.88 87 ARG A CA 1
ATOM 623 C C . ARG A 1 88 ? 90.463 107.276 79.966 1.00 71.71 87 ARG A C 1
ATOM 624 O O . ARG A 1 88 ? 90.341 107.110 78.747 1.00 74.63 87 ARG A O 1
ATOM 632 N N . GLU A 1 89 ? 89.607 108.017 80.672 1.00 75.42 88 GLU A N 1
ATOM 633 C CA . GLU A 1 89 ? 88.476 108.661 80.016 1.00 76.66 88 GLU A CA 1
ATOM 634 C C . GLU A 1 89 ? 88.941 109.712 79.017 1.00 74.57 88 GLU A C 1
ATOM 635 O O . GLU A 1 89 ? 88.419 109.785 77.902 1.00 78.14 88 GLU A O 1
ATOM 641 N N . ARG A 1 90 ? 89.918 110.538 79.392 1.00 71.13 89 ARG A N 1
ATOM 642 C CA . ARG A 1 90 ? 90.381 111.562 78.465 1.00 73.74 89 ARG A CA 1
ATOM 643 C C . ARG A 1 90 ? 91.112 110.963 77.272 1.00 77.27 89 ARG A C 1
ATOM 644 O O . ARG A 1 90 ? 91.190 111.611 76.223 1.00 74.98 89 ARG A O 1
ATOM 652 N N . LEU A 1 91 ? 91.647 109.746 77.403 1.00 79.18 90 LEU A N 1
ATOM 653 C CA . LEU A 1 91 ? 92.257 109.095 76.247 1.00 76.03 90 LEU A CA 1
ATOM 654 C C . LEU A 1 91 ? 91.239 108.365 75.378 1.00 80.55 90 LEU A C 1
ATOM 655 O O . LEU A 1 91 ? 91.457 108.226 74.170 1.00 82.42 90 LEU A O 1
ATOM 660 N N . VAL A 1 92 ? 90.135 107.893 75.956 1.00 85.85 91 VAL A N 1
ATOM 661 C CA . VAL A 1 92 ? 89.222 107.010 75.235 1.00 88.39 91 VAL A CA 1
ATOM 662 C C . VAL A 1 92 ? 88.022 107.766 74.674 1.00 91.59 91 VAL A C 1
ATOM 663 O O . VAL A 1 92 ? 87.430 107.344 73.674 1.00 94.67 91 VAL A O 1
ATOM 667 N N . GLY A 1 93 ? 87.646 108.887 75.304 1.00 90.83 92 GLY A N 1
ATOM 668 C CA . GLY A 1 93 ? 86.460 109.618 74.925 1.00 90.91 92 GLY A CA 1
ATOM 669 C C . GLY A 1 93 ? 86.444 110.148 73.509 1.00 95.79 92 GLY A C 1
ATOM 670 O O . GLY A 1 93 ? 85.414 110.048 72.832 1.00 97.42 92 GLY A O 1
ATOM 671 N N . PRO A 1 94 ? 87.542 110.720 73.013 1.00 100.38 93 PRO A N 1
ATOM 672 C CA . PRO A 1 94 ? 87.520 111.248 71.640 1.00 101.19 93 PRO A CA 1
ATOM 673 C C . PRO A 1 94 ? 87.187 110.199 70.596 1.00 102.94 93 PRO A C 1
ATOM 674 O O . PRO A 1 94 ? 86.650 110.544 69.536 1.00 105.25 93 PRO A O 1
ATOM 678 N N . VAL A 1 95 ? 87.485 108.925 70.862 1.00 103.63 94 VAL A N 1
ATOM 679 C CA . VAL A 1 95 ? 87.266 107.863 69.888 1.00 104.57 94 VAL A CA 1
ATOM 680 C C . VAL A 1 95 ? 85.986 107.082 70.147 1.00 104.57 94 VAL A C 1
ATOM 681 O O . VAL A 1 95 ? 85.696 106.129 69.411 1.00 105.64 94 VAL A O 1
ATOM 685 N N . ARG A 1 96 ? 85.213 107.447 71.167 1.00 104.98 95 ARG A N 1
ATOM 686 C CA . ARG A 1 96 ? 83.949 106.765 71.414 1.00 107.42 95 ARG A CA 1
ATOM 687 C C . ARG A 1 96 ? 82.983 107.035 70.269 1.00 113.22 95 ARG A C 1
ATOM 688 O O . ARG A 1 96 ? 82.607 108.184 70.017 1.00 111.95 95 ARG A O 1
ATOM 696 N N . GLY A 1 97 ? 82.580 105.975 69.579 1.00 114.41 96 GLY A N 1
ATOM 697 C CA . GLY A 1 97 ? 81.729 106.074 68.405 1.00 106.60 96 GLY A CA 1
ATOM 698 C C . GLY A 1 97 ? 82.509 106.282 67.124 1.00 109.39 96 GLY A C 1
ATOM 699 O O . GLY A 1 97 ? 82.143 105.744 66.078 1.00 104.20 96 GLY A O 1
ATOM 700 N N . VAL A 1 98 ? 83.589 107.063 67.190 1.00 115.15 97 VAL A N 1
ATOM 701 C CA . VAL A 1 98 ? 84.427 107.277 66.013 1.00 113.15 97 VAL A CA 1
ATOM 702 C C . VAL A 1 98 ? 85.054 105.962 65.568 1.00 114.29 97 VAL A C 1
ATOM 703 O O . VAL A 1 98 ? 84.985 105.584 64.393 1.00 110.24 97 VAL A O 1
ATOM 707 N N . LEU A 1 99 ? 85.673 105.243 66.506 1.00 116.73 98 LEU A N 1
ATOM 708 C CA . LEU A 1 99 ? 86.301 103.970 66.193 1.00 116.74 98 LEU A CA 1
ATOM 709 C C . LEU A 1 99 ? 85.327 102.821 66.436 1.00 116.38 98 LEU A C 1
ATOM 710 O O . LEU A 1 99 ? 84.389 102.952 67.228 1.00 114.06 98 LEU A O 1
ATOM 715 N N . PRO A 1 100 ? 85.518 101.682 65.771 1.00 118.81 99 PRO A N 1
ATOM 716 C CA . PRO A 1 100 ? 84.634 100.538 66.016 1.00 115.96 99 PRO A CA 1
ATOM 717 C C . PRO A 1 100 ? 84.683 100.120 67.478 1.00 115.86 99 PRO A C 1
ATOM 718 O O . PRO A 1 100 ? 85.728 100.190 68.128 1.00 115.99 99 PRO A O 1
ATOM 722 N N . ASP A 1 101 ? 83.534 99.678 67.996 1.00 114.03 100 ASP A N 1
ATOM 723 C CA . ASP A 1 101 ? 83.455 99.313 69.406 1.00 115.73 100 ASP A CA 1
ATOM 724 C C . ASP A 1 101 ? 84.528 98.303 69.784 1.00 116.59 100 ASP A C 1
ATOM 725 O O . ASP A 1 101 ? 85.056 98.346 70.901 1.00 116.01 100 ASP A O 1
ATOM 730 N N . ASP A 1 102 ? 84.868 97.390 68.872 1.00 117.24 101 ASP A N 1
ATOM 731 C CA . ASP A 1 102 ? 85.948 96.447 69.144 1.00 117.58 101 ASP A CA 1
ATOM 732 C C . ASP A 1 102 ? 87.267 97.177 69.364 1.00 113.75 101 ASP A C 1
ATOM 733 O O . ASP A 1 102 ? 88.034 96.833 70.272 1.00 109.63 101 ASP A O 1
ATOM 738 N N . VAL A 1 103 ? 87.548 98.189 68.543 1.00 113.26 102 VAL A N 1
ATOM 739 C CA . VAL A 1 103 ? 88.776 98.958 68.714 1.00 114.46 102 VAL A CA 1
ATOM 740 C C . VAL A 1 103 ? 88.750 99.715 70.035 1.00 111.55 102 VAL A C 1
ATOM 741 O O . VAL A 1 103 ? 89.778 99.848 70.708 1.00 106.83 102 VAL A O 1
ATOM 745 N N . VAL A 1 104 ? 87.583 100.231 70.427 1.00 110.44 103 VAL A N 1
ATOM 746 C CA . VAL A 1 104 ? 87.482 100.924 71.708 1.00 110.00 103 VAL A CA 1
ATOM 747 C C . VAL A 1 104 ? 87.776 99.963 72.852 1.00 106.71 103 VAL A C 1
ATOM 748 O O . VAL A 1 104 ? 88.494 100.304 73.801 1.00 103.74 103 VAL A O 1
ATOM 752 N N . LYS A 1 105 ? 87.225 98.749 72.783 1.00 107.58 104 LYS A N 1
ATOM 753 C CA . LYS A 1 105 ? 87.504 97.757 73.817 1.00 107.62 104 LYS A CA 1
ATOM 754 C C . LYS A 1 105 ? 88.985 97.406 73.852 1.00 101.23 104 LYS A C 1
ATOM 755 O O . LYS A 1 105 ? 89.570 97.266 74.931 1.00 94.54 104 LYS A O 1
ATOM 761 N N . GLY A 1 106 ? 89.610 97.262 72.684 1.00 101.78 105 GLY A N 1
ATOM 762 C CA . GLY A 1 106 ? 91.036 96.974 72.656 1.00 98.63 105 GLY A CA 1
ATOM 763 C C . GLY A 1 106 ? 91.868 98.087 73.264 1.00 94.10 105 GLY A C 1
ATOM 764 O O . GLY A 1 106 ? 92.802 97.832 74.031 1.00 91.28 105 GLY A O 1
ATOM 765 N N . ILE A 1 107 ? 91.542 99.337 72.933 1.00 94.32 106 ILE A N 1
ATOM 766 C CA . ILE A 1 107 ? 92.274 100.470 73.493 1.00 92.66 106 ILE A CA 1
ATOM 767 C C . ILE A 1 107 ? 92.099 100.517 75.004 1.00 88.93 106 ILE A C 1
ATOM 768 O O . ILE A 1 107 ? 93.062 100.739 75.747 1.00 86.37 106 ILE A O 1
ATOM 773 N N . GLU A 1 108 ? 90.872 100.308 75.485 1.00 89.55 107 GLU A N 1
ATOM 774 C CA . GLU A 1 108 ? 90.655 100.253 76.927 1.00 86.79 107 GLU A CA 1
ATOM 775 C C . GLU A 1 108 ? 91.447 99.118 77.560 1.00 83.58 107 GLU A C 1
ATOM 776 O O . GLU A 1 108 ? 91.925 99.250 78.691 1.00 83.36 107 GLU A O 1
ATOM 782 N N . GLU A 1 109 ? 91.586 97.996 76.852 1.00 83.85 108 GLU A N 1
ATOM 783 C CA . GL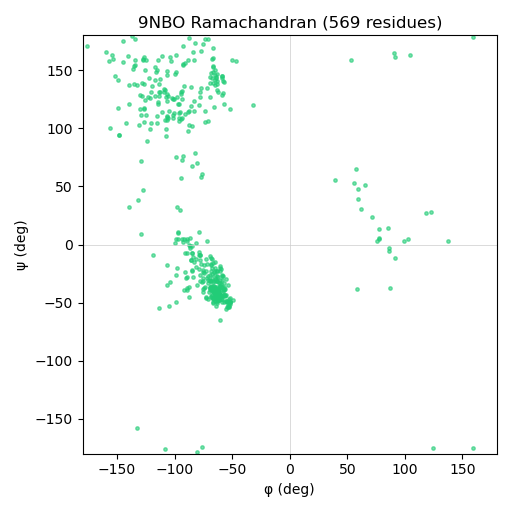U A 1 109 ? 92.396 96.896 77.360 1.00 81.42 108 GLU A CA 1
ATOM 784 C C . GLU A 1 109 ? 93.856 97.308 77.490 1.00 73.85 108 GLU A C 1
ATOM 785 O O . GLU A 1 109 ? 94.515 96.980 78.483 1.00 73.24 108 GLU A O 1
ATOM 791 N N . SER A 1 110 ? 94.381 98.026 76.495 1.00 72.92 109 SER A N 1
ATOM 792 C CA . SER A 1 110 ? 95.778 98.445 76.545 1.00 74.94 109 SER A CA 1
ATOM 793 C C . SER A 1 110 ? 96.050 99.426 77.677 1.00 70.61 109 SER A C 1
ATOM 794 O O . SER A 1 110 ? 97.197 99.534 78.122 1.00 70.15 109 SER A O 1
ATOM 797 N N . LEU A 1 111 ? 95.031 100.140 78.150 1.00 69.26 110 LEU A N 1
ATOM 798 C CA . LEU A 1 111 ? 95.185 101.135 79.200 1.00 66.60 110 LEU A CA 1
ATOM 799 C C . LEU A 1 111 ? 94.832 100.593 80.578 1.00 66.35 110 LEU A C 1
ATOM 800 O O . LEU A 1 111 ? 94.739 101.369 81.533 1.00 67.76 110 LEU A O 1
ATOM 805 N N . SER A 1 112 ? 94.626 99.284 80.705 1.00 67.84 111 SER A N 1
ATOM 806 C CA . SER A 1 112 ? 94.260 98.684 81.979 1.00 65.87 111 SER A CA 1
ATOM 807 C C . SER A 1 112 ? 95.461 98.271 82.819 1.00 61.11 111 SER A C 1
ATOM 808 O O . SER A 1 112 ? 95.280 97.893 83.980 1.00 59.39 111 SER A O 1
ATOM 811 N N . GLY A 1 113 ? 96.672 98.344 82.278 1.00 56.16 112 GLY A N 1
ATOM 812 C CA . GLY A 1 113 ? 97.844 97.944 83.026 1.00 53.25 112 GLY A CA 1
ATOM 813 C C . GLY A 1 113 ? 98.113 98.864 84.199 1.00 58.63 112 GLY A C 1
ATOM 814 O O . GLY A 1 113 ? 97.513 99.927 84.355 1.00 57.90 112 GLY A O 1
ATOM 815 N N . ALA A 1 114 ? 99.035 98.429 85.058 1.00 58.97 113 ALA A N 1
ATOM 816 C CA . ALA A 1 114 ? 99.411 99.224 86.219 1.00 54.43 113 ALA A CA 1
ATOM 817 C C . ALA A 1 114 ? 100.299 100.402 85.853 1.00 56.81 113 ALA A C 1
ATOM 818 O O . ALA A 1 114 ? 100.371 101.371 86.618 1.00 63.13 113 ALA A O 1
ATOM 820 N N . CYS A 1 115 ? 100.973 100.343 84.704 1.00 55.51 114 CYS A N 1
ATOM 821 C CA . CYS A 1 115 ? 101.789 101.471 84.275 1.00 54.55 114 CYS A CA 1
ATOM 822 C C . CYS A 1 115 ? 100.929 102.705 84.048 1.00 56.47 114 CYS A C 1
ATOM 823 O O . CYS A 1 115 ? 101.337 103.823 84.379 1.00 59.90 114 CYS A O 1
ATOM 826 N N . THR A 1 116 ? 99.735 102.523 83.482 1.00 55.87 115 THR A N 1
ATOM 827 C CA . THR A 1 116 ? 98.814 103.643 83.318 1.00 54.56 115 THR A CA 1
ATOM 828 C C . THR A 1 116 ? 98.385 104.207 84.667 1.00 53.95 115 THR A C 1
ATOM 829 O O . THR A 1 116 ? 98.297 105.429 84.840 1.00 55.19 115 THR A O 1
ATOM 833 N N . THR A 1 117 ? 98.111 103.333 85.635 1.00 53.56 116 THR A N 1
ATOM 834 C CA . THR A 1 117 ? 97.725 103.804 86.960 1.00 50.63 116 THR A CA 1
ATOM 835 C C . THR A 1 117 ? 98.839 104.622 87.595 1.00 52.88 116 THR A C 1
ATOM 836 O O . THR A 1 117 ? 98.578 105.638 88.248 1.00 58.68 116 THR A O 1
ATOM 840 N N . GLU A 1 118 ? 100.089 104.186 87.430 1.00 53.81 117 GLU A N 1
ATOM 841 C CA . GLU A 1 118 ? 101.213 104.947 87.969 1.00 52.09 117 GLU A CA 1
ATOM 842 C C . GLU A 1 118 ? 101.366 106.286 87.253 1.00 48.40 117 GLU A C 1
ATOM 843 O O . GLU A 1 118 ? 101.532 107.334 87.894 1.00 48.92 117 GLU A O 1
ATOM 849 N N . ILE A 1 119 ? 101.307 106.268 85.920 1.00 44.29 118 ILE A N 1
ATOM 850 C CA . ILE A 1 119 ? 101.595 107.469 85.149 1.00 42.25 118 ILE A CA 1
ATOM 851 C C . ILE A 1 119 ? 100.509 108.515 85.345 1.00 46.77 118 ILE A C 1
ATOM 852 O O . ILE A 1 119 ? 100.790 109.713 85.290 1.00 51.97 118 ILE A O 1
ATOM 857 N N . ALA A 1 120 ? 99.260 108.103 85.572 1.00 47.88 119 ALA A N 1
ATOM 858 C CA . ALA A 1 120 ? 98.203 109.085 85.804 1.00 47.73 119 ALA A CA 1
ATOM 859 C C . ALA A 1 120 ? 98.468 109.890 87.073 1.00 45.93 119 ALA A C 1
ATOM 860 O O . ALA A 1 120 ? 98.400 111.128 87.071 1.00 48.98 119 ALA A O 1
ATOM 862 N N . ALA A 1 121 ? 98.775 109.200 88.173 1.00 43.44 120 ALA A N 1
ATOM 863 C CA . ALA A 1 121 ? 99.078 109.893 89.419 1.00 46.24 120 ALA A CA 1
ATOM 864 C C . ALA A 1 121 ? 100.331 110.745 89.284 1.00 45.46 120 ALA A C 1
ATOM 865 O O . ALA A 1 121 ? 100.391 111.867 89.805 1.00 46.40 120 ALA A O 1
ATOM 867 N N . PHE A 1 122 ? 101.351 110.230 88.595 1.00 44.13 121 PHE A N 1
ATOM 868 C CA . PHE A 1 122 ? 102.561 111.020 88.402 1.00 40.12 121 PHE A CA 1
ATOM 869 C C . PHE A 1 122 ? 102.272 112.276 87.588 1.00 41.47 121 PHE A C 1
ATOM 870 O O . PHE A 1 122 ? 102.819 113.349 87.867 1.00 46.94 121 PHE A O 1
ATOM 878 N N . ASP A 1 123 ? 101.418 112.159 86.571 1.00 43.42 122 ASP A N 1
ATOM 879 C CA . ASP A 1 123 ? 101.049 113.316 85.770 1.00 43.43 122 ASP A CA 1
ATOM 880 C C . ASP A 1 123 ? 100.316 114.348 86.609 1.00 41.66 122 ASP A C 1
ATOM 881 O O . ASP A 1 123 ? 100.550 115.550 86.464 1.00 45.74 122 ASP A O 1
ATOM 886 N N . GLU A 1 124 ? 99.420 113.902 87.491 1.00 45.36 123 GLU A N 1
ATOM 887 C CA . GLU A 1 124 ? 98.747 114.853 88.373 1.00 45.55 123 GLU A CA 1
ATOM 888 C C . GLU A 1 124 ? 99.739 115.550 89.298 1.00 46.38 123 GLU A C 1
ATOM 889 O O . GLU A 1 124 ? 99.639 116.762 89.531 1.00 47.23 123 GLU A O 1
ATOM 895 N N . PHE A 1 125 ? 100.702 114.802 89.838 1.00 42.15 124 PHE A N 1
ATOM 896 C CA . PHE A 1 125 ? 101.699 115.409 90.716 1.00 37.93 124 PHE A CA 1
ATOM 897 C C . PHE A 1 125 ? 102.510 116.469 89.978 1.00 40.18 124 PHE A C 1
ATOM 898 O O . PHE A 1 125 ? 102.695 117.589 90.472 1.00 41.15 124 PHE A O 1
ATOM 906 N N . THR A 1 126 ? 102.997 116.138 88.780 1.00 43.88 125 THR A N 1
ATOM 907 C CA . THR A 1 126 ? 103.784 117.109 88.027 1.00 41.60 125 THR A CA 1
ATOM 908 C C . THR A 1 126 ? 102.928 118.268 87.531 1.00 44.31 125 THR A C 1
ATOM 909 O O . THR A 1 126 ? 103.450 119.365 87.313 1.00 48.81 125 THR A O 1
ATOM 913 N N . ALA A 1 127 ? 101.626 118.053 87.339 1.00 41.26 126 ALA A N 1
ATOM 914 C CA . ALA A 1 127 ? 100.746 119.159 86.983 1.00 42.81 126 ALA A CA 1
ATOM 915 C C . ALA A 1 127 ? 100.583 120.120 88.149 1.00 47.03 126 ALA A C 1
ATOM 916 O O . ALA A 1 127 ? 100.545 121.340 87.956 1.00 54.38 126 ALA A O 1
ATOM 918 N N . LEU A 1 128 ? 100.476 119.589 89.368 1.00 47.91 127 LEU A N 1
ATOM 919 C CA . LEU A 1 128 ? 100.472 120.457 90.542 1.00 47.63 127 LEU A CA 1
ATOM 920 C C . LEU A 1 128 ? 101.785 121.216 90.662 1.00 49.42 127 LEU A C 1
ATOM 921 O O . LEU A 1 128 ? 101.798 122.404 91.000 1.00 48.95 127 LEU A O 1
ATOM 926 N N . LEU A 1 129 ? 102.905 120.540 90.398 1.00 49.40 128 LEU A N 1
ATOM 927 C CA . LEU A 1 129 ? 104.206 121.190 90.535 1.00 42.59 128 LEU A CA 1
ATOM 928 C C . LEU A 1 129 ? 104.392 122.300 89.507 1.00 44.43 128 LEU A C 1
ATOM 929 O O . LEU A 1 129 ? 104.764 123.424 89.857 1.00 54.68 128 LEU A O 1
ATOM 934 N N . THR A 1 130 ? 104.141 122.006 88.234 1.00 44.11 129 THR A N 1
ATOM 935 C CA . THR A 1 130 ? 104.549 122.878 87.139 1.00 51.07 129 THR A CA 1
ATOM 936 C C . THR A 1 130 ? 103.426 123.775 86.634 1.00 58.73 129 THR A C 1
ATOM 937 O O . THR A 1 130 ? 103.624 124.985 86.491 1.00 63.89 129 THR A O 1
ATOM 941 N N . ASN A 1 131 ? 102.256 123.211 86.351 1.00 59.41 130 ASN A N 1
ATOM 942 C CA . ASN A 1 131 ? 101.184 123.988 85.743 1.00 62.07 130 ASN A CA 1
ATOM 943 C C . ASN A 1 131 ? 100.835 125.185 86.617 1.00 66.60 130 ASN A C 1
ATOM 944 O O . ASN A 1 131 ? 100.630 125.050 87.826 1.00 62.65 130 ASN A O 1
ATOM 949 N N . ALA A 1 132 ? 100.767 126.363 85.995 1.00 69.77 131 ALA A N 1
ATOM 950 C CA . ALA A 1 132 ? 100.534 127.606 86.721 1.00 69.18 131 ALA A CA 1
ATOM 951 C C . ALA A 1 132 ? 99.055 127.955 86.819 1.00 68.59 131 ALA A C 1
ATOM 952 O O . ALA A 1 132 ? 98.603 128.444 87.860 1.00 69.59 131 ALA A O 1
ATOM 954 N N . VAL A 1 133 ? 98.290 127.718 85.752 1.00 67.78 132 VAL A N 1
ATOM 955 C CA . VAL A 1 133 ? 96.861 128.010 85.785 1.00 68.19 132 VAL A CA 1
ATOM 956 C C . VAL A 1 133 ? 96.156 127.110 86.791 1.00 66.43 132 VAL A C 1
ATOM 957 O O . VAL A 1 133 ? 95.199 127.526 87.455 1.00 66.45 132 VAL A O 1
ATOM 961 N N . LEU A 1 134 ? 96.611 125.862 86.919 1.00 66.78 133 LEU A N 1
ATOM 962 C CA . LEU A 1 134 ? 95.935 124.911 87.795 1.00 67.18 133 LEU A CA 1
ATOM 963 C C . LEU A 1 134 ? 96.004 125.342 89.254 1.00 63.69 133 LEU A C 1
ATOM 964 O O . LEU A 1 134 ? 95.084 125.055 90.028 1.00 55.70 133 LEU A O 1
ATOM 969 N N . THR A 1 135 ? 97.075 126.026 89.649 1.00 61.34 134 THR A N 1
ATOM 970 C CA . THR A 1 135 ? 97.258 126.513 91.013 1.00 62.31 134 THR A CA 1
ATOM 971 C C . THR A 1 135 ? 97.569 128.003 91.000 1.00 61.35 134 THR A C 1
ATOM 972 O O . THR A 1 135 ? 98.489 128.483 91.664 1.00 60.09 134 THR A O 1
ATOM 976 N N . ALA A 1 136 ? 96.788 128.761 90.228 1.00 65.87 135 ALA A N 1
ATOM 977 C CA . ALA A 1 136 ? 97.058 130.187 90.073 1.00 66.57 135 ALA A CA 1
ATOM 978 C C . ALA A 1 136 ? 96.683 130.968 91.325 1.00 64.45 135 ALA A C 1
ATOM 979 O O . ALA A 1 136 ? 97.368 131.931 91.688 1.00 64.94 135 ALA A O 1
ATOM 981 N N . ASP A 1 137 ? 95.600 130.576 91.997 1.00 62.84 136 ASP A N 1
ATOM 982 C CA . ASP A 1 137 ? 95.084 131.317 93.142 1.00 63.33 136 ASP A CA 1
ATOM 983 C C . ASP A 1 137 ? 95.580 130.769 94.475 1.00 56.01 136 ASP A C 1
ATOM 984 O O . ASP A 1 137 ? 94.872 130.872 95.485 1.00 49.62 136 ASP A O 1
ATOM 989 N N . TYR A 1 138 ? 96.778 130.190 94.506 1.00 54.61 137 TYR A N 1
ATOM 990 C CA . TYR A 1 138 ? 97.399 129.726 95.738 1.00 47.18 137 TYR A CA 1
ATOM 991 C C . TYR A 1 138 ? 98.819 130.261 95.810 1.00 46.80 137 TYR A C 1
ATOM 992 O O . TYR A 1 138 ? 99.591 130.110 94.859 1.00 47.98 137 TYR A O 1
ATOM 1001 N N . GLN A 1 139 ? 99.158 130.888 96.933 1.00 45.42 138 GLN A N 1
ATOM 1002 C CA . GLN A 1 139 ? 100.511 131.369 97.168 1.00 40.08 138 GLN A CA 1
ATOM 1003 C C . GLN A 1 139 ? 101.425 130.302 97.749 1.00 39.95 138 GLN A C 1
ATOM 1004 O O . GLN A 1 139 ? 102.644 130.500 97.769 1.00 44.61 138 GLN A O 1
ATOM 1010 N N . HIS A 1 140 ? 100.875 129.187 98.220 1.00 38.68 139 HIS A N 1
ATOM 1011 C CA . HIS A 1 140 ? 101.674 128.103 98.768 1.00 37.04 139 HIS A CA 1
ATOM 1012 C C . HIS A 1 140 ? 100.962 126.789 98.499 1.00 33.07 139 HIS A C 1
ATOM 1013 O O . HIS A 1 140 ? 99.735 126.716 98.586 1.00 40.04 139 HIS A O 1
ATOM 1020 N N . ILE A 1 141 ? 101.736 125.759 98.169 1.00 27.61 140 ILE A N 1
ATOM 1021 C CA . ILE A 1 141 ? 101.229 124.400 98.026 1.00 29.77 140 ILE A CA 1
ATOM 1022 C C . ILE A 1 141 ? 102.083 123.503 98.909 1.00 28.09 140 ILE A C 1
ATOM 1023 O O . ILE A 1 141 ? 103.289 123.371 98.680 1.00 33.19 140 ILE A O 1
ATOM 1028 N N . ILE A 1 142 ? 101.462 122.887 99.908 1.00 23.59 141 ILE A N 1
ATOM 1029 C CA . ILE A 1 142 ? 102.153 122.062 100.890 1.00 25.05 141 ILE A CA 1
ATOM 1030 C C . ILE A 1 142 ? 101.853 120.611 100.550 1.00 25.16 141 ILE A C 1
ATOM 1031 O O . ILE A 1 142 ? 100.701 120.175 100.639 1.00 32.76 141 ILE A O 1
ATOM 1036 N N . PHE A 1 143 ? 102.878 119.858 100.166 1.00 25.72 142 PHE A N 1
ATOM 1037 C CA . PHE A 1 143 ? 102.717 118.447 99.837 1.00 25.40 142 PHE A CA 1
ATOM 1038 C C . PHE A 1 143 ? 103.000 117.605 101.073 1.00 29.18 142 PHE A C 1
ATOM 1039 O O . PHE A 1 143 ? 104.066 117.728 101.683 1.00 33.60 142 PHE A O 1
ATOM 1047 N N . ASP A 1 144 ? 102.048 116.755 101.437 1.00 36.82 143 ASP A N 1
ATOM 1048 C CA . ASP A 1 144 ? 102.201 115.789 102.517 1.00 39.44 143 ASP A CA 1
ATOM 1049 C C . ASP A 1 144 ? 102.305 114.406 101.890 1.00 44.12 143 ASP A C 1
ATOM 1050 O O . ASP A 1 144 ? 101.307 113.859 101.410 1.00 46.04 143 ASP A O 1
ATOM 1055 N N . THR A 1 145 ? 103.504 113.843 101.906 1.00 41.14 144 THR A N 1
ATOM 1056 C CA . THR A 1 145 ? 103.807 112.662 101.118 1.00 41.19 144 THR A CA 1
ATOM 1057 C C . THR A 1 145 ? 103.584 111.384 101.924 1.00 43.39 144 THR A C 1
ATOM 1058 O O . THR A 1 145 ? 103.348 111.407 103.133 1.00 46.29 144 THR A O 1
ATOM 1062 N N . ALA A 1 146 ? 103.652 110.254 101.223 1.00 42.23 145 ALA A N 1
ATOM 1063 C CA . ALA A 1 146 ? 103.576 108.933 101.831 1.00 41.57 145 ALA A CA 1
ATOM 1064 C C . ALA A 1 146 ? 104.904 108.638 102.517 1.00 42.64 145 ALA A C 1
ATOM 1065 O O . ALA A 1 146 ? 105.850 109.423 102.376 1.00 45.87 145 ALA A O 1
ATOM 1067 N N . PRO A 1 147 ? 105.025 107.539 103.272 1.00 37.86 146 PRO A N 1
ATOM 1068 C CA . PRO A 1 147 ? 106.316 107.230 103.897 1.00 42.44 146 PRO A CA 1
ATOM 1069 C C . PRO A 1 147 ? 107.458 107.284 102.897 1.00 45.55 146 PRO A C 1
ATOM 1070 O O . PRO A 1 147 ? 107.236 107.168 101.689 1.00 48.76 146 PRO A O 1
ATOM 1074 N N . THR A 1 148 ? 108.684 107.463 103.388 1.00 46.61 147 THR A N 1
ATOM 1075 C CA . THR A 1 148 ? 109.797 107.762 102.494 1.00 45.69 147 THR A CA 1
ATOM 1076 C C . THR A 1 148 ? 109.978 106.685 101.435 1.00 48.27 147 THR A C 1
ATOM 1077 O O . THR A 1 148 ? 110.461 106.979 100.338 1.00 52.82 147 THR A O 1
ATOM 1081 N N . GLY A 1 149 ? 109.580 105.447 101.731 1.00 51.23 148 GLY A N 1
ATOM 1082 C CA . GLY A 1 149 ? 109.787 104.369 100.776 1.00 56.10 148 GLY A CA 1
ATOM 1083 C C . GLY A 1 149 ? 109.157 104.653 99.426 1.00 61.96 148 GLY A C 1
ATOM 1084 O O . GLY A 1 149 ? 109.765 104.404 98.383 1.00 56.89 148 GLY A O 1
ATOM 1085 N N . HIS A 1 150 ? 107.932 105.178 99.427 1.00 58.64 149 HIS A N 1
ATOM 1086 C CA . HIS A 1 150 ? 107.261 105.556 98.190 1.00 52.27 149 HIS A CA 1
ATOM 1087 C C . HIS A 1 150 ? 107.564 106.990 97.776 1.00 49.54 149 HIS A C 1
ATOM 1088 O O . HIS A 1 150 ? 107.541 107.302 96.579 1.00 49.54 149 HIS A O 1
ATOM 1095 N N . THR A 1 151 ? 107.863 107.869 98.735 1.00 49.58 150 THR A N 1
ATOM 1096 C CA . THR A 1 151 ? 108.111 109.268 98.403 1.00 49.82 150 THR A CA 1
ATOM 1097 C C . THR A 1 151 ? 109.409 109.440 97.625 1.00 51.87 150 THR A C 1
ATOM 1098 O O . THR A 1 151 ? 109.487 110.287 96.727 1.00 55.17 150 THR A O 1
ATOM 1102 N N . ILE A 1 152 ? 110.449 108.672 97.960 1.00 50.82 151 ILE A N 1
ATOM 1103 C CA . ILE A 1 152 ? 111.694 108.798 97.208 1.00 49.15 151 ILE A CA 1
ATOM 1104 C C . ILE A 1 152 ? 111.467 108.399 95.758 1.00 53.46 151 ILE A C 1
ATOM 1105 O O . ILE A 1 152 ? 111.974 109.045 94.837 1.00 56.32 151 ILE A O 1
ATOM 1110 N N . ARG A 1 153 ? 110.690 107.341 95.527 1.00 54.88 152 ARG A N 1
ATOM 1111 C CA . ARG A 1 153 ? 110.382 106.952 94.156 1.00 51.75 152 ARG A CA 1
ATOM 1112 C C . ARG A 1 153 ? 109.544 108.020 93.465 1.00 49.53 152 ARG A C 1
ATOM 1113 O O . ARG A 1 153 ? 109.754 108.314 92.283 1.00 54.46 152 ARG A O 1
ATOM 1121 N N . LEU A 1 154 ? 108.594 108.616 94.187 1.00 47.09 153 LEU A N 1
ATOM 1122 C CA . LEU A 1 154 ? 107.785 109.677 93.598 1.00 49.20 153 LEU A CA 1
ATOM 1123 C C . LEU A 1 154 ? 108.660 110.834 93.134 1.00 48.49 153 LEU A C 1
ATOM 1124 O O . LEU A 1 154 ? 108.481 111.360 92.031 1.00 54.20 153 LEU A O 1
ATOM 1129 N N . LEU A 1 155 ? 109.613 111.247 93.969 1.00 45.34 154 LEU A N 1
ATOM 1130 C CA . LEU A 1 155 ? 110.483 112.365 93.623 1.00 40.70 154 LEU A CA 1
ATOM 1131 C C . LEU A 1 155 ? 111.548 111.990 92.601 1.00 46.59 154 LEU A C 1
ATOM 1132 O O . LEU A 1 155 ? 112.064 112.877 91.913 1.00 49.85 154 LEU A O 1
ATOM 1137 N N . GLN A 1 156 ? 111.904 110.709 92.497 1.00 50.51 155 GLN A N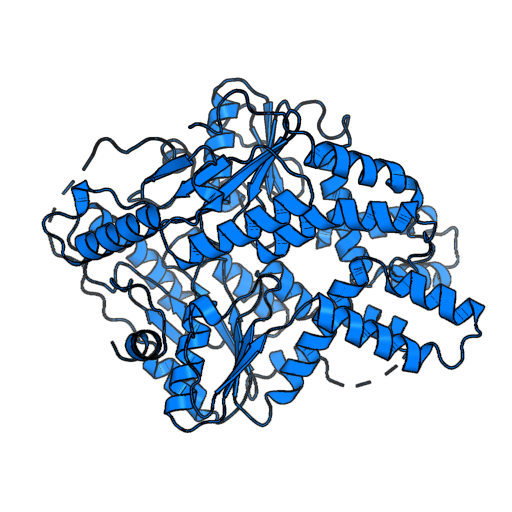 1
ATOM 1138 C CA . GLN A 1 156 ? 112.824 110.265 91.457 1.00 48.83 155 GLN A CA 1
ATOM 1139 C C . GLN A 1 156 ? 112.141 110.150 90.104 1.00 48.58 155 GLN A C 1
ATOM 1140 O O . GLN A 1 156 ? 112.807 110.251 89.069 1.00 50.91 155 GLN A O 1
ATOM 1146 N N . LEU A 1 157 ? 110.831 109.919 90.093 1.00 44.91 156 LEU A N 1
ATOM 1147 C CA . LEU A 1 157 ? 110.132 109.720 88.828 1.00 42.55 156 LEU A CA 1
ATOM 1148 C C . LEU A 1 157 ? 110.277 110.890 87.865 1.00 43.22 156 LEU A C 1
ATOM 1149 O O . LEU A 1 157 ? 110.461 110.638 86.663 1.00 44.46 156 LEU A O 1
ATOM 1154 N N . PRO A 1 158 ? 110.174 112.154 88.284 1.00 42.21 157 PRO A N 1
ATOM 1155 C CA . PRO A 1 158 ? 110.402 113.250 87.325 1.00 43.62 157 PRO A CA 1
ATOM 1156 C C . PRO A 1 158 ? 111.722 113.140 86.582 1.00 47.59 157 PRO A C 1
ATOM 1157 O O . PRO A 1 158 ? 111.739 113.172 85.345 1.00 49.61 1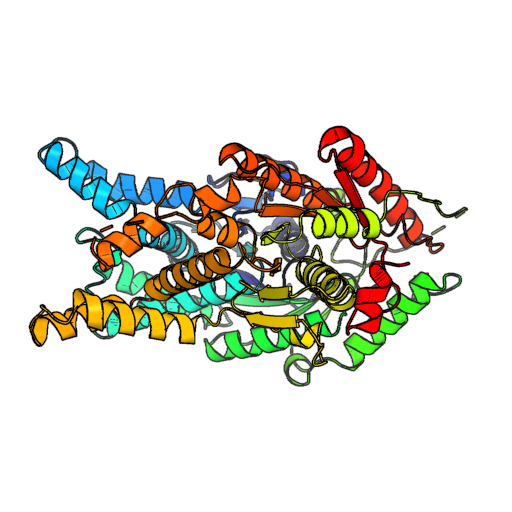57 PRO A O 1
ATOM 1161 N N . GLY A 1 159 ? 112.833 113.008 87.306 1.00 50.65 158 GLY A N 1
ATOM 1162 C CA . GLY A 1 159 ? 114.123 112.900 86.648 1.00 43.19 158 GLY A CA 1
ATOM 1163 C C . GLY A 1 159 ? 114.240 111.656 85.790 1.00 47.05 158 GLY A C 1
ATOM 1164 O O . GLY A 1 159 ? 114.791 111.701 84.688 1.00 52.23 158 GLY A O 1
ATOM 1165 N N . ALA A 1 160 ? 113.729 110.527 86.283 1.00 47.00 159 ALA A N 1
ATOM 1166 C CA . ALA A 1 160 ? 113.817 109.282 85.527 1.00 47.95 159 ALA A CA 1
ATOM 1167 C C . ALA A 1 160 ? 113.055 109.382 84.213 1.00 50.56 159 ALA A C 1
ATOM 1168 O O . ALA A 1 160 ? 113.559 108.987 83.157 1.00 55.73 159 ALA A O 1
ATOM 1170 N N . TRP A 1 161 ? 111.835 109.918 84.258 1.00 51.13 160 TRP A N 1
ATOM 1171 C CA . TRP A 1 161 ? 111.039 110.061 83.044 1.00 50.00 160 TRP A CA 1
ATOM 1172 C C . TRP A 1 161 ? 111.651 111.084 82.098 1.00 54.84 160 TRP A C 1
ATOM 1173 O O . TRP A 1 161 ? 111.635 110.892 80.878 1.00 60.36 160 TRP A O 1
ATOM 1184 N N . SER A 1 162 ? 112.189 112.183 82.634 1.00 54.56 161 SER A N 1
ATOM 1185 C CA . SER A 1 162 ? 112.842 113.162 81.773 1.00 52.93 161 SER A CA 1
ATOM 1186 C C . SER A 1 162 ? 114.045 112.551 81.069 1.00 59.36 161 SER A C 1
ATOM 1187 O O . SER A 1 162 ? 114.246 112.768 79.869 1.00 66.47 161 SER A O 1
ATOM 1190 N N . GLY A 1 163 ? 114.853 111.778 81.796 1.00 59.51 162 GLY A N 1
ATOM 1191 C CA . GLY A 1 163 ? 115.984 111.115 81.171 1.00 58.64 162 GLY A CA 1
ATOM 1192 C C . GLY A 1 163 ? 115.556 110.086 80.144 1.00 63.46 162 GLY A C 1
ATOM 1193 O O . GLY A 1 163 ? 116.187 109.941 79.095 1.00 73.74 162 GLY A O 1
ATOM 1194 N N . PHE A 1 164 ? 114.482 109.352 80.435 1.00 62.29 163 PHE A N 1
ATOM 1195 C CA . PHE A 1 164 ? 113.978 108.368 79.484 1.00 63.56 163 PHE A CA 1
ATOM 1196 C C . PHE A 1 164 ? 113.503 109.037 78.200 1.00 65.92 163 PHE A C 1
ATOM 1197 O O . PHE A 1 164 ? 113.771 108.545 77.099 1.00 71.59 163 PHE A O 1
ATOM 1205 N N . LEU A 1 165 ? 112.797 110.162 78.321 1.00 64.83 164 LEU A N 1
ATOM 1206 C CA . LEU A 1 165 ? 112.246 110.818 77.140 1.00 67.50 164 LEU A CA 1
ATOM 1207 C C . LEU A 1 165 ? 113.325 111.543 76.343 1.00 70.38 164 LEU A C 1
ATOM 1208 O O . LEU A 1 165 ? 113.319 111.503 75.107 1.00 72.33 164 LEU A O 1
ATOM 1213 N N . GLU A 1 166 ? 114.256 112.214 77.023 1.00 71.23 165 GLU A N 1
ATOM 1214 C CA . GLU A 1 166 ? 115.253 113.016 76.325 1.00 74.17 165 GLU A CA 1
ATOM 1215 C C . GLU A 1 166 ? 116.382 112.178 75.744 1.00 72.67 165 GLU A C 1
ATOM 1216 O O . GLU A 1 166 ? 117.228 112.723 75.027 1.00 75.70 165 GLU A O 1
ATOM 1222 N N . ALA A 1 167 ? 116.419 110.881 76.032 1.00 75.43 166 ALA A N 1
ATOM 1223 C CA . ALA A 1 167 ? 117.393 109.986 75.425 1.00 81.46 166 ALA A CA 1
ATOM 1224 C C . ALA A 1 167 ? 116.984 109.537 74.029 1.00 85.73 166 ALA A C 1
ATOM 1225 O O . ALA A 1 167 ? 117.711 108.752 73.411 1.00 87.59 166 ALA A O 1
ATOM 1227 N N . GLY A 1 168 ? 115.846 110.010 73.523 1.00 82.74 167 GLY A N 1
ATOM 1228 C CA . GLY A 1 168 ? 115.338 109.589 72.237 1.00 81.63 167 GLY A CA 1
ATOM 1229 C C . GLY A 1 168 ? 114.490 108.339 72.276 1.00 89.20 167 GLY A C 1
ATOM 1230 O O . GLY A 1 168 ? 113.928 107.958 71.241 1.00 89.23 167 GLY A O 1
ATOM 1231 N N . LYS A 1 169 ? 114.378 107.691 73.433 1.00 87.15 168 LYS A N 1
ATOM 1232 C CA . LYS A 1 169 ? 113.588 106.470 73.569 1.00 84.88 168 LYS A CA 1
ATOM 1233 C C . LYS A 1 169 ? 112.217 106.809 74.156 1.00 82.20 168 LYS A C 1
ATOM 1234 O O . LYS A 1 169 ? 111.911 106.558 75.321 1.00 81.16 168 LYS A O 1
ATOM 1240 N N . GLY A 1 170 ? 111.380 107.389 73.304 1.00 83.48 169 GLY A N 1
ATOM 1241 C CA . GLY A 1 170 ? 110.030 107.757 73.669 1.00 83.16 169 GLY A CA 1
ATOM 1242 C C . GLY A 1 170 ? 109.007 106.658 73.490 1.00 83.32 169 GLY A C 1
ATOM 1243 O O . GLY A 1 170 ? 107.811 106.904 73.679 1.00 73.47 169 GLY A O 1
ATOM 1244 N N . ASP A 1 171 ? 109.440 105.451 73.129 1.00 90.66 170 ASP A N 1
ATOM 1245 C CA . ASP A 1 171 ? 108.526 104.339 72.866 1.00 90.10 170 ASP A CA 1
ATOM 1246 C C . ASP A 1 171 ? 108.346 103.506 74.136 1.00 88.43 170 ASP A C 1
ATOM 1247 O O . ASP A 1 171 ? 108.846 102.389 74.272 1.00 86.89 170 ASP A O 1
ATOM 1252 N N . ALA A 1 172 ? 107.605 104.084 75.082 1.00 87.65 171 ALA A N 1
ATOM 1253 C CA . ALA A 1 172 ? 107.221 103.378 76.303 1.00 82.90 171 ALA A CA 1
ATOM 1254 C C . ALA A 1 172 ? 105.997 102.530 75.980 1.00 85.09 171 ALA A C 1
ATOM 1255 O O . ALA A 1 172 ? 104.854 102.874 76.290 1.00 83.69 171 ALA A O 1
ATOM 1257 N N . SER A 1 173 ? 106.251 101.386 75.342 1.00 87.73 172 SER A N 1
ATOM 1258 C CA . SER A 1 173 ? 105.162 100.532 74.886 1.00 88.19 172 SER A CA 1
ATOM 1259 C C . SER A 1 173 ? 104.296 100.044 76.038 1.00 89.20 172 SER A C 1
ATOM 1260 O O . SER A 1 173 ? 103.161 99.612 75.806 1.00 84.94 172 SER A O 1
ATOM 1263 N N . CYS A 1 174 ? 104.802 100.098 77.271 1.00 90.53 173 CYS A N 1
ATOM 1264 C CA . CYS A 1 174 ? 103.995 99.694 78.416 1.00 88.70 173 CYS A CA 1
ATOM 1265 C C . CYS A 1 174 ? 102.778 100.596 78.578 1.00 83.23 173 CYS A C 1
ATOM 1266 O O . CYS A 1 174 ? 101.679 100.118 78.881 1.00 76.71 173 CYS A O 1
ATOM 1269 N N . LEU A 1 175 ? 102.952 101.904 78.376 1.00 82.61 174 LEU A N 1
ATOM 1270 C CA . LEU A 1 175 ? 101.843 102.837 78.538 1.00 80.49 174 LEU A CA 1
ATOM 1271 C C . LEU A 1 175 ? 100.849 102.763 77.387 1.00 83.94 174 LEU A C 1
ATOM 1272 O O . LEU A 1 175 ? 99.719 103.241 77.532 1.00 77.44 174 LEU A O 1
ATOM 1277 N N . GLY A 1 176 ? 101.238 102.182 76.255 1.00 86.69 175 GLY A N 1
ATOM 1278 C CA . GLY A 1 176 ? 100.352 102.038 75.125 1.00 87.33 175 GLY A CA 1
ATOM 1279 C C . GLY A 1 176 ? 100.667 103.018 74.014 1.00 91.06 175 GLY A C 1
ATOM 1280 O O . GLY A 1 176 ? 101.366 104.016 74.213 1.00 85.62 175 GLY A O 1
ATOM 1281 N N . PRO A 1 177 ? 100.160 102.743 72.808 1.00 97.74 176 PRO A N 1
ATOM 1282 C CA . PRO A 1 177 ? 100.421 103.659 71.687 1.00 92.72 176 PRO A CA 1
ATOM 1283 C C . PRO A 1 177 ? 99.751 105.011 71.847 1.00 91.96 176 PRO A C 1
ATOM 1284 O O . PRO A 1 177 ? 100.228 105.997 71.273 1.00 83.40 176 PRO A O 1
ATOM 1288 N N . LEU A 1 178 ? 98.662 105.086 72.607 1.00 95.00 177 LEU A N 1
ATOM 1289 C CA . LEU A 1 178 ? 97.948 106.334 72.839 1.00 94.01 177 LEU A CA 1
ATOM 1290 C C . LEU A 1 178 ? 98.466 107.093 74.052 1.00 90.93 177 LEU A C 1
ATOM 1291 O O . LEU A 1 178 ? 97.888 108.123 74.413 1.00 87.85 177 LEU A O 1
ATOM 1296 N N . ALA A 1 179 ? 99.537 106.614 74.687 1.00 89.20 178 ALA A N 1
ATOM 1297 C CA . ALA A 1 179 ? 100.047 107.283 75.877 1.00 84.01 178 ALA A CA 1
ATOM 1298 C C . ALA A 1 179 ? 100.382 108.738 75.586 1.00 82.41 178 ALA A C 1
ATOM 1299 O O . ALA A 1 179 ? 100.067 109.627 76.386 1.00 78.46 178 ALA A O 1
ATOM 1301 N N . GLY A 1 180 ? 101.016 109.003 74.449 1.00 85.44 179 GLY A N 1
ATOM 1302 C CA . GLY A 1 180 ? 101.365 110.362 74.092 1.00 79.22 179 GLY A CA 1
ATOM 1303 C C . GLY A 1 180 ? 102.261 110.999 75.129 1.00 76.25 179 GLY A C 1
ATOM 1304 O O . GLY A 1 180 ? 102.013 112.124 75.567 1.00 73.41 179 GLY A O 1
ATOM 1305 N N . LEU A 1 181 ? 103.304 110.278 75.542 1.00 79.15 180 LEU A N 1
ATOM 1306 C CA . LEU A 1 181 ? 104.195 110.792 76.575 1.00 76.55 180 LEU A CA 1
ATOM 1307 C C . LEU A 1 181 ? 104.861 112.091 76.147 1.00 71.71 180 LEU A C 1
ATOM 1308 O O . LEU A 1 181 ? 105.154 112.946 76.991 1.00 72.26 180 LEU A O 1
ATOM 1313 N N . GLU A 1 182 ? 105.091 112.268 74.846 1.00 70.18 181 GLU A N 1
ATOM 1314 C CA . GLU A 1 182 ? 105.901 113.389 74.386 1.00 72.77 181 GLU A CA 1
ATOM 1315 C C . GLU A 1 182 ? 105.267 114.731 74.724 1.00 74.72 181 GLU A C 1
ATOM 1316 O O . GLU A 1 182 ? 105.984 115.711 74.952 1.00 78.03 181 GLU A O 1
ATOM 1322 N N . LYS A 1 183 ? 103.935 114.806 74.762 1.00 74.15 182 LYS A N 1
ATOM 1323 C CA . LYS A 1 183 ? 103.298 116.075 75.094 1.00 75.35 182 LYS A CA 1
ATOM 1324 C C . LYS A 1 183 ? 103.599 116.507 76.523 1.00 74.22 182 LYS A C 1
ATOM 1325 O O . LYS A 1 183 ? 103.520 117.702 76.824 1.00 71.31 182 LYS A O 1
ATOM 1331 N N . GLN A 1 184 ? 103.944 115.570 77.404 1.00 69.55 183 GLN A N 1
ATOM 1332 C CA . GLN A 1 184 ? 104.374 115.903 78.755 1.00 64.45 183 GLN A CA 1
ATOM 1333 C C . GLN A 1 184 ? 105.885 116.041 78.876 1.00 61.98 183 GLN A C 1
ATOM 1334 O O . GLN A 1 184 ? 106.379 116.302 79.978 1.00 62.83 183 GLN A O 1
ATOM 1340 N N . ARG A 1 185 ? 106.626 115.887 77.777 1.00 62.80 184 ARG A N 1
ATOM 1341 C CA . ARG A 1 185 ? 108.083 115.923 77.848 1.00 63.24 184 ARG A CA 1
ATOM 1342 C C . ARG A 1 185 ? 108.570 117.169 78.575 1.00 61.35 184 ARG A C 1
ATOM 1343 O O . ARG A 1 185 ? 109.404 117.087 79.483 1.00 58.68 184 ARG A O 1
ATOM 1351 N N . THR A 1 186 ? 108.062 118.339 78.185 1.00 64.76 185 THR A N 1
ATOM 1352 C CA . THR A 1 186 ? 108.453 119.564 78.873 1.00 62.49 185 THR A CA 1
ATOM 1353 C C . THR A 1 186 ? 107.978 119.554 80.319 1.00 56.71 185 THR A C 1
ATOM 1354 O O . THR A 1 186 ? 108.741 119.886 81.234 1.00 55.07 185 THR A O 1
ATOM 1358 N N . GLN A 1 187 ? 106.728 119.146 80.549 1.00 56.95 186 GLN A N 1
ATOM 1359 C CA . GLN A 1 187 ? 106.170 119.203 81.895 1.00 55.13 186 GLN A CA 1
ATOM 1360 C C . GLN A 1 187 ? 107.054 118.456 82.882 1.00 53.07 186 GLN A C 1
ATOM 1361 O O . GLN A 1 187 ? 107.504 119.024 83.884 1.00 54.24 186 GLN A O 1
ATOM 1367 N N . TYR A 1 188 ? 107.358 117.191 82.585 1.00 52.43 187 TYR A N 1
ATOM 1368 C CA . TYR A 1 188 ? 108.258 116.431 83.444 1.00 50.39 187 TYR A CA 1
ATOM 1369 C C . TYR A 1 188 ? 109.545 117.205 83.680 1.00 50.87 187 TYR A C 1
ATOM 1370 O O . TYR A 1 188 ? 109.977 117.388 84.824 1.00 51.98 187 TYR A O 1
ATOM 1379 N N . LYS A 1 189 ? 110.154 117.704 82.603 1.00 52.77 188 LYS A N 1
ATOM 1380 C CA . LYS A 1 189 ? 111.381 118.476 82.748 1.00 51.99 188 LYS A CA 1
ATOM 1381 C C . LYS A 1 189 ? 111.172 119.629 83.717 1.00 53.69 188 LYS A C 1
ATOM 1382 O O . LYS A 1 189 ? 111.946 119.810 84.664 1.00 55.15 188 LYS A O 1
ATOM 1388 N N . ALA A 1 190 ? 110.097 120.396 83.522 1.00 53.45 189 ALA A N 1
ATOM 1389 C CA . ALA A 1 190 ? 109.826 121.504 84.430 1.00 50.48 189 ALA A CA 1
ATOM 1390 C C . ALA A 1 190 ? 109.756 121.012 85.866 1.00 51.11 189 ALA A C 1
ATOM 1391 O O . ALA A 1 190 ? 110.344 121.621 86.767 1.00 53.67 189 ALA A O 1
ATOM 1393 N N . ALA A 1 191 ? 109.077 119.885 86.091 1.00 49.64 190 ALA A N 1
ATOM 1394 C CA . ALA A 1 191 ? 108.988 119.335 87.437 1.00 44.52 190 ALA A CA 1
ATOM 1395 C C . ALA A 1 191 ? 110.373 119.176 88.039 1.00 44.08 190 ALA A C 1
ATOM 1396 O O . ALA A 1 191 ? 110.624 119.598 89.174 1.00 46.61 190 ALA A O 1
ATOM 1398 N N . VAL A 1 192 ? 111.303 118.605 87.273 1.00 47.96 191 VAL A N 1
ATOM 1399 C CA . VAL A 1 192 ? 112.663 118.438 87.775 1.00 47.67 191 VAL A CA 1
ATOM 1400 C C . VAL A 1 192 ? 113.231 119.789 88.180 1.00 46.52 191 VAL A C 1
ATOM 1401 O O . VAL A 1 192 ? 113.730 119.965 89.298 1.00 46.94 191 VAL A O 1
ATOM 1405 N N . GLU A 1 193 ? 113.120 120.779 87.293 1.00 50.01 192 GLU A N 1
ATOM 1406 C CA . GLU A 1 193 ? 113.658 122.097 87.602 1.00 50.70 192 GLU A CA 1
ATOM 1407 C C . GLU A 1 193 ? 112.966 122.704 88.811 1.00 51.64 192 GLU A C 1
ATOM 1408 O O . GLU A 1 193 ? 113.564 123.515 89.524 1.00 54.69 192 GLU A O 1
ATOM 1414 N N . ALA A 1 194 ? 111.709 122.329 89.057 1.00 53.63 193 ALA A N 1
ATOM 1415 C CA . ALA A 1 194 ? 111.010 122.830 90.232 1.00 47.50 193 ALA A CA 1
ATOM 1416 C C . ALA A 1 194 ? 111.486 122.146 91.503 1.00 45.39 193 ALA A C 1
ATOM 1417 O O . ALA A 1 194 ? 111.475 122.762 92.573 1.00 46.70 193 ALA A O 1
ATOM 1419 N N . LEU A 1 195 ? 111.901 120.882 91.410 1.00 49.81 194 LEU A N 1
ATOM 1420 C CA . LEU A 1 195 ? 112.322 120.151 92.598 1.00 47.75 194 LEU A CA 1
ATOM 1421 C C . LEU A 1 195 ? 113.726 120.537 93.044 1.00 47.53 194 LEU A C 1
ATOM 1422 O O . LEU A 1 195 ? 114.017 120.510 94.243 1.00 48.78 194 LEU A O 1
ATOM 1427 N N . ALA A 1 196 ? 114.598 120.900 92.107 1.00 46.97 195 ALA A N 1
ATOM 1428 C CA . ALA A 1 196 ? 115.997 121.173 92.399 1.00 47.31 195 ALA A CA 1
ATOM 1429 C C . ALA A 1 196 ? 116.286 122.656 92.590 1.00 51.36 195 ALA A C 1
ATOM 1430 O O . ALA A 1 196 ? 117.456 123.045 92.634 1.00 58.70 195 ALA A O 1
ATOM 1432 N N . ASP A 1 197 ? 115.255 123.489 92.697 1.00 48.87 196 ASP A N 1
ATOM 1433 C CA . ASP A 1 197 ? 115.433 124.924 92.891 1.00 50.17 196 ASP A CA 1
ATOM 1434 C C . ASP A 1 197 ? 115.091 125.289 94.329 1.00 52.65 196 ASP A C 1
ATOM 1435 O O . ASP A 1 197 ? 113.911 125.229 94.708 1.00 51.26 196 ASP A O 1
ATOM 1440 N N . PRO A 1 198 ? 116.060 125.671 95.166 1.00 55.18 197 PRO A N 1
ATOM 1441 C CA . PRO A 1 198 ? 115.734 125.963 96.571 1.00 52.95 197 PRO A CA 1
ATOM 1442 C C . PRO A 1 198 ? 114.793 127.140 96.754 1.00 54.33 197 PRO A C 1
ATOM 1443 O O . PRO A 1 198 ? 114.137 127.228 97.799 1.00 49.70 197 PRO A O 1
ATOM 1447 N N . LEU A 1 199 ? 114.709 128.053 95.786 1.00 51.56 198 LEU A N 1
ATOM 1448 C CA . LEU A 1 199 ? 113.812 129.195 95.897 1.00 50.13 198 LEU A CA 1
ATOM 1449 C C . LEU A 1 199 ? 112.392 128.887 95.443 1.00 50.85 198 LEU A C 1
ATOM 1450 O O . LEU A 1 199 ? 111.512 129.737 95.610 1.00 48.03 198 LEU A O 1
ATOM 1455 N N . GLN A 1 200 ? 112.149 127.708 94.871 1.00 51.04 199 GLN A N 1
ATOM 1456 C CA . GLN A 1 200 ? 110.810 127.286 94.483 1.00 43.84 199 GLN A CA 1
ATOM 1457 C C . GLN A 1 200 ? 110.230 126.213 95.383 1.00 40.25 199 GLN A C 1
ATOM 1458 O O . GLN A 1 200 ? 109.019 126.204 95.604 1.00 44.20 199 GLN A O 1
ATOM 1464 N N . THR A 1 201 ? 111.057 125.308 95.897 1.00 37.04 200 THR A N 1
ATOM 1465 C CA . THR A 1 201 ? 110.601 124.210 96.734 1.00 37.91 200 THR A CA 1
ATOM 1466 C C . THR A 1 201 ? 111.482 124.107 97.967 1.00 37.01 200 THR A C 1
ATOM 1467 O O . THR A 1 201 ? 112.707 124.223 97.876 1.00 39.31 200 THR A O 1
ATOM 1471 N N . ARG A 1 202 ? 110.854 123.890 99.117 1.00 31.92 201 ARG A N 1
ATOM 1472 C CA . ARG A 1 202 ? 111.555 123.593 100.357 1.00 29.31 201 ARG A CA 1
ATOM 1473 C C . ARG A 1 202 ? 111.241 122.164 100.761 1.00 28.07 201 ARG A C 1
ATOM 1474 O O . ARG A 1 202 ? 110.074 121.764 100.783 1.00 29.80 201 ARG A O 1
ATOM 1482 N N . LEU A 1 203 ? 112.279 121.401 101.076 1.00 32.36 202 LEU A N 1
ATOM 1483 C CA . LEU A 1 203 ? 112.143 120.012 101.486 1.00 29.60 202 LEU A CA 1
ATOM 1484 C C . LEU A 1 203 ? 112.412 119.923 102.980 1.00 31.77 202 LEU A C 1
ATOM 1485 O O . LEU A 1 203 ? 113.482 120.329 103.449 1.00 38.20 202 LEU A O 1
ATOM 1490 N N . VAL A 1 204 ? 111.444 119.395 103.721 1.00 28.09 203 VAL A N 1
ATOM 1491 C CA . VAL A 1 204 ? 111.550 119.219 105.163 1.00 29.30 203 VAL A CA 1
ATOM 1492 C C . VAL A 1 204 ? 111.540 117.726 105.444 1.00 30.23 203 VAL A C 1
ATOM 1493 O O . VAL A 1 204 ? 110.602 117.020 105.057 1.00 33.78 203 VAL A O 1
ATOM 1497 N N . LEU A 1 205 ? 112.585 117.242 106.106 1.00 30.96 204 LEU A N 1
ATOM 1498 C CA . LEU A 1 205 ? 112.700 115.847 106.503 1.00 31.64 204 LEU A CA 1
ATOM 1499 C C . LEU A 1 205 ? 112.204 115.731 107.937 1.00 30.08 204 LEU A C 1
ATOM 1500 O O . LEU A 1 205 ? 112.816 116.282 108.856 1.00 31.62 204 LEU A O 1
ATOM 1505 N N . VAL A 1 206 ? 111.098 115.029 108.127 1.00 32.51 205 VAL A N 1
ATOM 1506 C CA . VAL A 1 206 ? 110.541 114.813 109.454 1.00 26.40 205 VAL A CA 1
ATOM 1507 C C . VAL A 1 206 ? 111.053 113.478 109.973 1.00 27.32 205 VAL A C 1
ATOM 1508 O O . VAL A 1 206 ? 110.977 112.459 109.279 1.00 33.31 205 VAL A O 1
ATOM 1512 N N . ALA A 1 207 ? 111.593 113.487 111.188 1.00 27.18 206 ALA A N 1
ATOM 1513 C CA . ALA A 1 207 ? 112.119 112.292 111.825 1.00 30.24 206 ALA A CA 1
ATOM 1514 C C . ALA A 1 207 ? 111.679 112.294 113.280 1.00 29.48 206 ALA A C 1
ATOM 1515 O O . ALA A 1 207 ? 111.000 113.213 113.740 1.00 34.15 206 ALA A O 1
ATOM 1517 N N . ARG A 1 208 ? 112.065 111.253 114.006 1.00 30.15 207 ARG A N 1
ATOM 1518 C CA . ARG A 1 208 ? 111.844 111.157 115.439 1.00 29.16 207 ARG A CA 1
ATOM 1519 C C . ARG A 1 208 ? 113.169 110.859 116.126 1.00 38.03 207 ARG A C 1
ATOM 1520 O O . ARG A 1 208 ? 114.129 110.403 115.502 1.00 45.65 207 ARG A O 1
ATOM 1528 N N . ALA A 1 209 ? 113.217 111.123 117.429 1.00 45.19 208 ALA A N 1
ATOM 1529 C CA . ALA A 1 209 ? 114.444 110.944 118.206 1.00 52.05 208 ALA A CA 1
ATOM 1530 C C . ALA A 1 209 ? 114.690 109.460 118.486 1.00 54.15 208 ALA A C 1
ATOM 1531 O O . ALA A 1 209 ? 114.735 109.004 119.626 1.00 57.38 208 ALA A O 1
ATOM 1533 N N . GLN A 1 210 ? 114.847 108.705 117.402 1.00 52.44 209 GLN A N 1
ATOM 1534 C CA . GLN A 1 210 ? 115.134 107.280 117.465 1.00 49.81 209 GLN A CA 1
ATOM 1535 C C . GLN A 1 210 ? 116.242 106.973 116.472 1.00 54.30 209 GLN A C 1
ATOM 1536 O O . GLN A 1 210 ? 116.242 107.498 115.357 1.00 57.31 209 GLN A O 1
ATOM 1542 N N . GLN A 1 211 ? 117.185 106.124 116.879 1.00 60.11 210 GLN A N 1
ATOM 1543 C CA . GLN A 1 211 ? 118.377 105.916 116.064 1.00 62.45 210 GLN A CA 1
ATOM 1544 C C . GLN A 1 211 ? 118.032 105.303 114.712 1.00 64.79 210 GLN A C 1
ATOM 1545 O O . GLN A 1 211 ? 118.607 105.687 113.688 1.00 64.16 210 GLN A O 1
ATOM 1551 N N . ALA A 1 212 ? 117.104 104.345 114.683 1.00 65.96 211 ALA A N 1
ATOM 1552 C CA . ALA A 1 212 ? 116.711 103.744 113.411 1.00 61.96 211 ALA A CA 1
ATOM 1553 C C . ALA A 1 212 ? 116.072 104.778 112.492 1.00 56.38 211 ALA A C 1
ATOM 1554 O O . ALA A 1 212 ? 116.397 104.858 111.299 1.00 55.25 211 ALA A O 1
ATOM 1556 N N . THR A 1 213 ? 115.160 105.587 113.035 1.00 57.02 212 THR A N 1
ATOM 1557 C CA . THR A 1 213 ? 114.523 106.625 112.234 1.00 52.41 212 THR A CA 1
ATOM 1558 C C . THR A 1 213 ? 115.546 107.633 111.734 1.00 51.34 212 THR A C 1
ATOM 1559 O O . THR A 1 213 ? 115.485 108.069 110.580 1.00 57.77 212 THR A O 1
ATOM 1563 N N . LEU A 1 214 ? 116.493 108.017 112.590 1.00 51.17 213 LEU A N 1
ATOM 1564 C CA . LEU A 1 214 ? 117.507 108.982 112.181 1.00 49.58 213 LEU A CA 1
ATOM 1565 C C . LEU A 1 214 ? 118.406 108.413 111.089 1.00 54.62 213 LEU A C 1
ATOM 1566 O O . LEU A 1 214 ? 118.759 109.123 110.142 1.00 56.62 213 LEU A O 1
ATOM 1571 N N . ARG A 1 215 ? 118.790 107.139 111.198 1.00 56.69 214 ARG A N 1
ATOM 1572 C CA . ARG A 1 215 ? 119.600 106.530 110.146 1.00 56.58 214 ARG A CA 1
ATOM 1573 C C . ARG A 1 215 ? 118.844 106.483 108.826 1.00 57.06 214 ARG A C 1
ATOM 1574 O O . ARG A 1 215 ? 119.403 106.800 107.766 1.00 58.77 214 ARG A O 1
ATOM 1582 N N . GLU A 1 216 ? 117.572 106.083 108.863 1.00 59.03 215 GLU A N 1
ATOM 1583 C CA . GLU A 1 216 ? 116.807 106.023 107.624 1.00 56.59 215 GLU A CA 1
ATOM 1584 C C . GLU A 1 216 ? 116.621 107.413 107.030 1.00 51.74 215 GLU A C 1
ATOM 1585 O O . GLU A 1 216 ? 116.655 107.580 105.806 1.00 53.27 215 GLU A O 1
ATOM 1591 N N . VAL A 1 217 ? 116.441 108.427 107.878 1.00 50.25 216 VAL A N 1
ATOM 1592 C CA . VAL A 1 217 ? 116.302 109.793 107.382 1.00 47.54 216 VAL A CA 1
ATOM 1593 C C . VAL A 1 217 ? 117.615 110.284 106.786 1.00 52.60 216 VAL A C 1
ATOM 1594 O O . VAL A 1 217 ? 117.620 111.041 105.812 1.00 51.24 216 VAL A O 1
ATOM 1598 N N . ALA A 1 218 ? 118.747 109.879 107.363 1.00 52.77 217 ALA A N 1
ATOM 1599 C CA . ALA A 1 218 ? 120.036 110.228 106.773 1.00 47.22 217 ALA A CA 1
ATOM 1600 C C . ALA A 1 218 ? 120.197 109.599 105.396 1.00 49.28 217 ALA A C 1
ATOM 1601 O O . ALA A 1 218 ? 120.677 110.248 104.458 1.00 56.19 217 ALA A O 1
ATOM 1603 N N . ARG A 1 219 ? 119.802 108.334 105.255 1.00 48.68 218 ARG A N 1
ATOM 1604 C CA . ARG A 1 219 ? 119.859 107.692 103.944 1.00 51.97 218 ARG A CA 1
ATOM 1605 C C . ARG A 1 219 ? 118.941 108.396 102.950 1.00 53.86 218 ARG A C 1
ATOM 1606 O O . ARG A 1 219 ? 119.305 108.598 101.783 1.00 56.26 218 ARG A O 1
ATOM 1614 N N . THR A 1 220 ? 117.743 108.776 103.396 1.00 53.30 219 THR A N 1
ATOM 1615 C CA . THR A 1 220 ? 116.821 109.502 102.529 1.00 47.37 219 THR A CA 1
ATOM 1616 C C . THR A 1 220 ? 117.405 110.844 102.112 1.00 45.34 219 THR A C 1
ATOM 1617 O O . THR A 1 220 ? 117.238 111.273 100.966 1.00 48.62 219 THR A O 1
ATOM 1621 N N . HIS A 1 221 ? 118.074 111.531 103.038 1.00 49.18 220 HIS A N 1
ATOM 1622 C CA . HIS A 1 221 ? 118.719 112.795 102.708 1.00 48.83 220 HIS A CA 1
ATOM 1623 C C . HIS A 1 221 ? 119.817 112.593 101.677 1.00 49.15 220 HIS A C 1
ATOM 1624 O O . HIS A 1 221 ? 119.956 113.390 100.744 1.00 52.89 220 HIS A O 1
ATOM 1631 N N . GLU A 1 222 ? 120.608 111.530 101.826 1.00 52.05 221 GLU A N 1
ATOM 1632 C CA . GLU A 1 222 ? 121.625 111.222 100.824 1.00 50.97 221 GLU A CA 1
ATOM 1633 C C . GLU A 1 222 ? 120.991 111.022 99.454 1.00 52.90 221 GLU A C 1
ATOM 1634 O O . GLU A 1 222 ? 121.456 111.577 98.451 1.00 53.88 221 GLU A O 1
ATOM 1640 N N . GLU A 1 223 ? 119.916 110.233 99.394 1.00 56.45 222 GLU A N 1
ATOM 1641 C CA . GLU A 1 223 ? 119.268 109.965 98.113 1.00 52.98 222 GLU A CA 1
ATOM 1642 C C . GLU A 1 223 ? 118.716 111.245 97.495 1.00 53.16 222 GLU A C 1
ATOM 1643 O O . GLU A 1 223 ? 118.923 111.516 96.306 1.00 55.59 222 GLU A O 1
ATOM 1649 N N . LEU A 1 224 ? 118.019 112.055 98.293 1.00 52.02 223 LEU A N 1
ATOM 1650 C CA . LEU A 1 224 ? 117.428 113.281 97.768 1.00 49.09 223 LEU A CA 1
ATOM 1651 C C . LEU A 1 224 ? 118.502 114.257 97.306 1.00 52.21 223 LEU A C 1
ATOM 1652 O O . LEU A 1 224 ? 118.338 114.928 96.282 1.00 59.37 223 LEU A O 1
ATOM 1657 N N . ALA A 1 225 ? 119.609 114.354 98.046 1.00 54.95 224 ALA A N 1
ATOM 1658 C CA . ALA A 1 225 ? 120.718 115.189 97.601 1.00 56.42 224 ALA A CA 1
ATOM 1659 C C . ALA A 1 225 ? 121.287 114.677 96.286 1.00 59.66 224 ALA A C 1
ATOM 1660 O O . ALA A 1 225 ? 121.659 115.467 95.412 1.00 60.91 224 ALA A O 1
ATOM 1662 N N . THR A 1 226 ? 121.366 113.354 96.129 1.00 60.56 225 THR A N 1
ATOM 1663 C CA . THR A 1 226 ? 121.793 112.793 94.851 1.00 64.85 225 THR A CA 1
ATOM 1664 C C . THR A 1 226 ? 120.841 113.195 93.733 1.00 63.61 225 THR A C 1
ATOM 1665 O O . THR A 1 226 ? 121.270 113.451 92.603 1.00 64.36 225 THR A O 1
ATOM 1669 N N . ILE A 1 227 ? 119.540 113.249 94.028 1.00 62.42 226 ILE A N 1
ATOM 1670 C CA . ILE A 1 227 ? 118.569 113.656 93.013 1.00 63.12 226 ILE A CA 1
ATOM 1671 C C . ILE A 1 227 ? 118.825 115.093 92.579 1.00 60.96 226 ILE A C 1
ATOM 1672 O O . ILE A 1 227 ? 118.763 115.416 91.387 1.00 62.30 226 ILE A O 1
ATOM 1677 N N . GLY A 1 228 ? 119.111 115.977 93.532 1.00 60.26 227 GLY A N 1
ATOM 1678 C CA . GLY A 1 228 ? 119.432 117.353 93.209 1.00 59.28 227 GLY A CA 1
ATOM 1679 C C . GLY A 1 228 ? 118.792 118.373 94.127 1.00 60.17 227 GLY A C 1
ATOM 1680 O O . GLY A 1 228 ? 118.949 119.579 93.919 1.00 61.40 227 GLY A O 1
ATOM 1681 N N . ILE A 1 229 ? 118.076 117.912 95.146 1.00 57.49 228 ILE A N 1
ATOM 1682 C CA . ILE A 1 229 ? 117.416 118.813 96.083 1.00 56.15 228 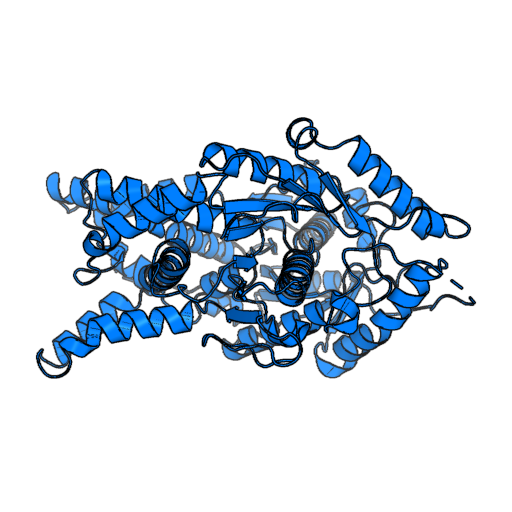ILE A CA 1
ATOM 1683 C C . ILE A 1 229 ? 118.450 119.348 97.066 1.00 57.46 228 ILE A C 1
ATOM 1684 O O . ILE A 1 229 ? 119.229 118.583 97.645 1.00 54.04 228 ILE A O 1
ATOM 1689 N N . LYS A 1 230 ? 118.457 120.665 97.256 1.00 65.18 229 LYS A N 1
ATOM 1690 C CA . LYS A 1 2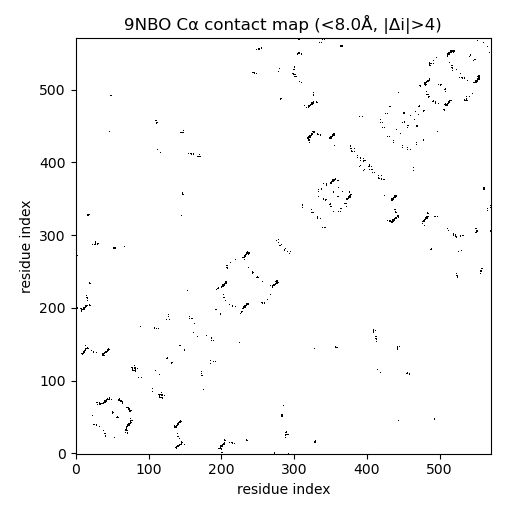30 ? 119.431 121.340 98.098 1.00 64.91 229 LYS A CA 1
ATOM 1691 C C . LYS A 1 230 ? 118.722 122.172 99.158 1.00 68.77 229 LYS A C 1
ATOM 1692 O O . LYS A 1 230 ? 117.550 122.532 99.018 1.00 73.85 229 LYS A O 1
ATOM 1698 N N . GLN A 1 231 ? 119.453 122.474 100.230 1.00 64.05 230 GLN A N 1
ATOM 1699 C CA . GLN A 1 231 ? 118.948 123.301 101.324 1.00 61.73 230 GLN A CA 1
ATOM 1700 C C . GLN A 1 231 ? 117.684 122.688 101.930 1.00 60.12 230 GLN A C 1
ATOM 1701 O O . GLN A 1 231 ? 116.588 123.249 101.862 1.00 56.99 230 GLN A O 1
ATOM 1707 N N . GLN A 1 232 ? 117.859 121.512 102.521 1.00 56.41 231 GLN A N 1
ATOM 1708 C CA . GLN A 1 232 ? 116.781 120.820 103.207 1.00 49.90 231 GLN A CA 1
ATOM 1709 C C . GLN A 1 232 ? 116.782 121.183 104.685 1.00 45.51 231 GLN A C 1
ATOM 1710 O O . GLN A 1 232 ? 117.814 121.550 105.252 1.00 47.56 231 GLN A O 1
ATOM 1716 N N . HIS A 1 233 ? 115.613 121.079 105.307 1.00 37.18 232 HIS A N 1
ATOM 1717 C CA . HIS A 1 233 ? 115.464 121.300 106.736 1.00 39.17 232 HIS A CA 1
ATOM 1718 C C . HIS A 1 233 ? 115.150 119.980 107.423 1.00 33.55 232 HIS A C 1
ATOM 1719 O O . HIS A 1 233 ? 114.747 119.011 106.782 1.00 34.55 232 HIS A O 1
ATOM 1726 N N . LEU A 1 234 ? 115.338 119.947 108.741 1.00 31.82 233 LEU A N 1
ATOM 1727 C CA . LEU A 1 234 ? 115.071 118.759 109.536 1.00 30.43 233 LEU A CA 1
ATOM 1728 C C . LEU A 1 234 ? 114.141 119.127 110.679 1.00 30.47 233 LEU A C 1
ATOM 1729 O O . LEU A 1 234 ? 114.302 120.178 111.301 1.00 37.25 233 LEU A O 1
ATOM 1734 N N . VAL A 1 235 ? 113.162 118.267 110.944 1.00 30.42 234 VAL A N 1
ATOM 1735 C CA . VAL A 1 235 ? 112.219 118.457 112.041 1.00 27.03 234 VAL A CA 1
ATOM 1736 C C . VAL A 1 235 ? 112.160 117.163 112.834 1.00 27.77 234 VAL A C 1
ATOM 1737 O O . VAL A 1 235 ? 111.731 116.132 112.307 1.00 30.54 234 VAL A O 1
ATOM 1741 N N . ILE A 1 236 ? 112.566 117.216 114.097 1.00 27.99 235 ILE A N 1
ATOM 1742 C CA . ILE A 1 236 ? 112.491 116.071 114.995 1.00 27.92 235 ILE A CA 1
ATOM 1743 C C . ILE A 1 236 ? 111.211 116.205 115.804 1.00 26.17 235 ILE A C 1
ATOM 1744 O O . ILE A 1 236 ? 111.017 117.196 116.516 1.00 28.36 235 ILE A O 1
ATOM 1749 N N . ASN A 1 237 ? 110.342 115.208 115.702 1.00 25.62 236 ASN A N 1
ATOM 1750 C CA . ASN A 1 237 ? 109.012 115.247 116.280 1.00 27.12 236 ASN A CA 1
ATOM 1751 C C . ASN A 1 237 ? 108.885 114.201 117.378 1.00 31.34 236 ASN A C 1
ATOM 1752 O O . ASN A 1 237 ? 109.650 113.236 117.442 1.00 38.72 236 ASN A O 1
ATOM 1757 N N . GLY A 1 238 ? 107.909 114.410 118.256 1.00 31.58 237 GLY A N 1
ATOM 1758 C CA . GLY A 1 238 ? 107.662 113.464 119.322 1.00 28.62 237 GLY A CA 1
ATOM 1759 C C . GLY A 1 238 ? 108.713 113.442 120.401 1.00 32.17 237 GLY A C 1
ATOM 1760 O O . GLY A 1 238 ? 108.858 112.430 121.088 1.00 40.54 237 GLY A O 1
ATOM 1761 N N . ILE A 1 239 ? 109.459 114.530 120.572 1.00 34.06 238 ILE A N 1
ATOM 1762 C CA . ILE A 1 239 ? 110.484 114.595 121.609 1.00 37.94 238 ILE A CA 1
ATOM 1763 C C . ILE A 1 239 ? 109.782 114.736 122.955 1.00 40.68 238 ILE A C 1
ATOM 1764 O O . ILE A 1 239 ? 109.131 115.748 123.223 1.00 44.18 238 ILE A O 1
ATOM 1769 N N . LEU A 1 240 ? 109.918 113.730 123.805 1.00 45.51 239 LEU A N 1
ATOM 1770 C CA . LEU A 1 240 ? 109.289 113.780 125.114 1.00 49.25 239 LEU A CA 1
ATOM 1771 C C . LEU A 1 240 ? 109.868 114.947 125.910 1.00 54.14 239 LEU A C 1
ATOM 1772 O O . LEU A 1 240 ? 111.096 115.100 125.965 1.00 51.33 239 LEU A O 1
ATOM 1777 N N . PRO A 1 241 ? 109.039 115.788 126.528 1.00 55.94 240 PRO A N 1
ATOM 1778 C CA . PRO A 1 241 ? 109.588 116.898 127.315 1.00 55.20 240 PRO A CA 1
ATOM 1779 C C . PRO A 1 241 ? 110.489 116.391 128.431 1.00 61.09 240 PRO A C 1
ATOM 1780 O O . PRO A 1 241 ? 110.228 115.356 129.045 1.00 59.28 240 PRO A O 1
ATOM 1784 N N . SER A 1 242 ? 111.564 117.137 128.688 1.00 67.25 241 SER A N 1
ATOM 1785 C CA . SER A 1 242 ? 112.491 116.761 129.747 1.00 66.93 241 SER A CA 1
ATOM 1786 C C . SER A 1 242 ? 111.878 116.910 131.133 1.00 69.13 241 SER A C 1
ATOM 1787 O O . SER A 1 242 ? 112.416 116.355 132.096 1.00 70.81 241 SER A O 1
ATOM 1790 N N . ALA A 1 243 ? 110.774 117.648 131.258 1.00 66.64 242 ALA A N 1
ATOM 1791 C CA . ALA A 1 243 ? 110.140 117.841 132.555 1.00 66.85 242 ALA A CA 1
ATOM 1792 C C . ALA A 1 243 ? 109.329 116.633 133.001 1.00 65.63 242 ALA A C 1
ATOM 1793 O O . ALA A 1 243 ? 109.000 116.531 134.187 1.00 66.33 242 ALA A O 1
ATOM 1795 N N . GLU A 1 244 ? 108.994 115.724 132.084 1.00 65.43 243 GLU A N 1
ATOM 1796 C CA . GLU A 1 244 ? 108.258 114.521 132.450 1.00 67.58 243 GLU A CA 1
ATOM 1797 C C . GLU A 1 244 ? 109.163 113.417 132.976 1.00 69.79 243 GLU A C 1
ATOM 1798 O O . GLU A 1 244 ? 108.666 112.469 133.591 1.00 67.90 243 GLU A O 1
ATOM 1804 N N . ALA A 1 245 ? 110.475 113.520 132.758 1.00 71.70 244 ALA A N 1
ATOM 1805 C CA . ALA A 1 245 ? 111.375 112.447 133.164 1.00 71.01 244 ALA A CA 1
ATOM 1806 C C . ALA A 1 245 ? 111.365 112.244 134.672 1.00 80.17 244 ALA A C 1
ATOM 1807 O O . ALA A 1 245 ? 111.557 111.119 135.147 1.00 79.83 244 ALA A O 1
ATOM 1809 N N . ALA A 1 246 ? 111.145 113.308 135.438 1.00 82.94 245 ALA A N 1
ATOM 1810 C CA . ALA A 1 246 ? 111.162 113.197 136.889 1.00 85.18 245 ALA A CA 1
ATOM 1811 C C . ALA A 1 246 ? 109.997 112.346 137.381 1.00 88.14 245 ALA A C 1
ATOM 1812 O O . ALA A 1 246 ? 108.874 112.447 136.880 1.00 87.49 245 ALA A O 1
ATOM 1814 N N . ASN A 1 247 ? 110.275 111.499 138.372 1.00 88.72 246 ASN A N 1
ATOM 1815 C CA . ASN A 1 247 ? 109.249 110.706 139.048 1.00 89.60 246 ASN A CA 1
ATOM 1816 C C . ASN A 1 247 ? 108.538 109.748 138.097 1.00 85.43 246 ASN A C 1
ATOM 1817 O O . ASN A 1 247 ? 107.362 109.430 138.289 1.00 84.74 246 ASN A O 1
ATOM 1822 N N . ASP A 1 248 ? 109.232 109.277 137.065 1.00 78.45 247 ASP A N 1
ATOM 1823 C CA . ASP A 1 248 ? 108.649 108.292 136.163 1.00 74.23 247 ASP A CA 1
ATOM 1824 C C . ASP A 1 248 ? 109.749 107.499 135.466 1.00 70.99 247 ASP A C 1
ATOM 1825 O O . ASP A 1 248 ? 110.341 107.988 134.497 1.00 71.73 247 ASP A O 1
ATOM 1830 N N . PRO A 1 249 ? 110.059 106.279 135.921 1.00 73.30 248 PRO A N 1
ATOM 1831 C CA . PRO A 1 249 ? 111.158 105.534 135.282 1.00 69.89 248 PRO A CA 1
ATOM 1832 C C . PRO A 1 249 ? 110.952 105.300 133.796 1.00 67.78 248 PRO A C 1
ATOM 1833 O O . PRO A 1 249 ? 111.923 105.338 133.032 1.00 64.89 248 PRO A O 1
ATOM 1837 N N . LEU A 1 250 ? 109.715 105.058 133.358 1.00 67.35 249 LEU A N 1
ATOM 1838 C CA . LEU A 1 250 ? 109.462 104.864 131.933 1.00 63.86 249 LEU A CA 1
ATOM 1839 C C . LEU A 1 250 ? 109.752 106.138 131.150 1.00 63.06 249 LEU A C 1
ATOM 1840 O O . LEU A 1 250 ? 110.438 106.107 130.120 1.00 63.48 249 LEU A O 1
ATOM 1845 N N . ALA A 1 251 ? 109.230 107.272 131.622 1.00 62.20 250 ALA A N 1
ATOM 1846 C CA . ALA A 1 251 ? 109.496 108.537 130.951 1.00 58.58 250 ALA A CA 1
ATOM 1847 C C . ALA A 1 251 ? 110.977 108.873 130.996 1.00 61.03 250 ALA A C 1
ATOM 1848 O O . ALA A 1 251 ? 111.529 109.399 130.026 1.00 60.69 250 ALA A O 1
ATOM 1850 N N . ALA A 1 252 ? 111.636 108.587 132.120 1.00 65.91 251 ALA A N 1
ATOM 1851 C CA . ALA A 1 252 ? 113.068 108.844 132.217 1.00 59.48 251 ALA A CA 1
ATOM 1852 C C . ALA A 1 252 ? 113.842 108.025 131.194 1.00 57.84 251 ALA A C 1
ATOM 1853 O O . ALA A 1 252 ? 114.741 108.545 130.524 1.00 60.71 251 ALA A O 1
ATOM 1855 N N . ALA A 1 253 ? 113.504 106.742 131.054 1.00 61.12 252 ALA A N 1
ATOM 1856 C CA . ALA A 1 253 ? 114.192 105.900 130.082 1.00 62.22 252 ALA A CA 1
ATOM 1857 C C . ALA A 1 253 ? 113.943 106.381 128.660 1.00 58.02 252 ALA A C 1
ATOM 1858 O O . ALA A 1 253 ? 114.870 106.438 127.844 1.00 58.68 252 ALA A O 1
ATOM 1860 N N . ILE A 1 254 ? 112.696 106.737 128.344 1.00 56.37 253 ILE A N 1
ATOM 1861 C CA . ILE A 1 254 ? 112.384 107.213 127.000 1.00 56.89 253 ILE A CA 1
ATOM 1862 C C . ILE A 1 254 ? 113.134 108.505 126.703 1.00 58.53 253 ILE A C 1
ATOM 1863 O O . ILE A 1 254 ? 113.690 108.683 125.613 1.00 57.64 253 ILE A O 1
ATOM 1868 N N . HIS A 1 255 ? 113.152 109.432 127.663 1.00 59.71 254 HIS A N 1
ATOM 1869 C CA . HIS A 1 255 ? 113.844 110.699 127.462 1.00 54.70 254 HIS A CA 1
ATOM 1870 C C . HIS A 1 255 ? 115.341 110.489 127.298 1.00 55.57 254 HIS A C 1
ATOM 1871 O O . HIS A 1 255 ? 115.974 111.133 126.457 1.00 59.61 254 HIS A O 1
ATOM 1878 N N . GLU A 1 256 ? 115.930 109.597 128.097 1.00 56.28 255 GLU A N 1
ATOM 1879 C CA . GLU A 1 256 ? 117.352 109.310 127.952 1.00 56.63 255 GLU A CA 1
ATOM 1880 C C . GLU A 1 256 ? 117.650 108.717 126.583 1.00 55.33 255 GLU A C 1
ATOM 1881 O O . GLU A 1 256 ? 118.639 109.086 125.938 1.00 56.44 255 GLU A O 1
ATOM 1887 N N . ARG A 1 257 ? 116.803 107.795 126.123 1.00 56.59 256 ARG A N 1
ATOM 1888 C CA . ARG A 1 257 ? 117.010 107.190 124.813 1.00 54.50 256 ARG A CA 1
ATOM 1889 C C . ARG A 1 257 ? 116.917 108.233 123.707 1.00 53.78 256 ARG A C 1
ATOM 1890 O O . ARG A 1 257 ? 117.728 108.235 122.775 1.00 54.69 256 ARG A O 1
ATOM 1898 N N . GLU A 1 258 ? 115.935 109.131 123.795 1.00 54.55 257 GLU A N 1
ATOM 1899 C CA . GLU A 1 258 ? 115.799 110.176 122.785 1.00 49.02 257 GLU A CA 1
ATOM 1900 C C . GLU A 1 258 ? 116.982 111.136 122.813 1.00 48.47 257 GLU A C 1
ATOM 1901 O O . GLU A 1 258 ? 117.467 111.561 121.759 1.00 55.20 257 GLU A O 1
ATOM 1907 N N . GLN A 1 259 ? 117.456 111.499 124.007 1.00 49.39 258 GLN A N 1
ATOM 1908 C CA . GLN A 1 259 ? 118.620 112.374 124.102 1.00 50.45 258 GLN A CA 1
ATOM 1909 C C . GLN A 1 259 ? 119.848 111.717 123.489 1.00 52.95 258 GLN A C 1
ATOM 1910 O O . GLN A 1 259 ? 120.614 112.365 122.768 1.00 55.79 258 GLN A O 1
ATOM 1916 N N . THR A 1 260 ? 120.056 110.428 123.767 1.00 53.46 259 THR A N 1
ATOM 1917 C CA . THR A 1 260 ? 121.187 109.724 123.173 1.00 56.24 259 THR A CA 1
ATOM 1918 C C . THR A 1 260 ? 121.057 109.659 121.658 1.00 55.27 259 THR A C 1
ATOM 1919 O O . THR A 1 260 ? 122.046 109.825 120.936 1.00 58.60 259 THR A O 1
ATOM 1923 N N . ALA A 1 261 ? 119.845 109.414 121.155 1.00 55.34 260 ALA A N 1
ATOM 1924 C CA . ALA A 1 261 ? 119.644 109.371 119.710 1.00 53.63 260 ALA A CA 1
ATOM 1925 C C . ALA A 1 261 ? 119.950 110.719 119.071 1.00 55.14 260 ALA A C 1
ATOM 1926 O O . ALA A 1 261 ? 120.586 110.782 118.014 1.00 57.62 260 ALA A O 1
ATOM 1928 N N . LEU A 1 262 ? 119.501 111.809 119.694 1.00 55.36 261 LEU A N 1
ATOM 1929 C CA . LEU A 1 262 ? 119.795 113.134 119.158 1.00 51.21 261 LEU A CA 1
ATOM 1930 C C . LEU A 1 262 ? 121.290 113.421 119.188 1.00 55.62 261 LEU A C 1
ATOM 1931 O O . LEU A 1 262 ? 121.848 113.945 118.218 1.00 61.83 261 LEU A O 1
ATOM 1936 N N . LYS A 1 263 ? 121.957 113.087 120.293 1.00 62.52 262 LYS A N 1
ATOM 1937 C CA . LYS A 1 263 ? 123.392 113.320 120.388 1.00 68.49 262 LYS A CA 1
ATOM 1938 C C . LYS A 1 263 ? 124.173 112.492 119.377 1.00 64.59 262 LYS A C 1
ATOM 1939 O O . LYS A 1 263 ? 125.240 112.926 118.930 1.00 57.17 262 LYS A O 1
ATOM 1945 N N . ASN A 1 264 ? 123.665 111.318 119.006 1.00 63.90 263 ASN A N 1
ATOM 1946 C CA . ASN A 1 264 ? 124.310 110.436 118.043 1.00 63.60 263 ASN A CA 1
ATOM 1947 C C . ASN A 1 264 ? 123.717 110.600 116.647 1.00 64.10 263 ASN A C 1
ATOM 1948 O O . ASN A 1 264 ? 123.660 109.643 115.871 1.00 61.97 263 ASN A O 1
ATOM 1953 N N . ILE A 1 265 ? 123.268 111.808 116.317 1.00 65.69 264 ILE A N 1
ATOM 1954 C CA . ILE A 1 265 ? 122.642 112.024 115.010 1.00 63.82 264 ILE A CA 1
ATOM 1955 C C . ILE A 1 265 ? 123.675 111.776 113.918 1.00 69.37 264 ILE A C 1
ATOM 1956 O O . ILE A 1 265 ? 124.867 112.089 114.114 1.00 70.05 264 ILE A O 1
ATOM 1961 N N . PRO A 1 266 ? 123.301 111.221 112.764 1.00 62.81 265 PRO A N 1
ATOM 1962 C CA . PRO A 1 266 ? 124.298 110.975 111.718 1.00 63.83 265 PRO A CA 1
ATOM 1963 C C . PRO A 1 266 ? 124.993 112.260 111.295 1.00 65.77 265 PRO A C 1
ATOM 1964 O O . PRO A 1 266 ? 124.396 113.337 111.263 1.00 64.46 265 PRO A O 1
ATOM 1968 N N . ALA A 1 267 ? 126.280 112.130 110.968 1.00 67.85 266 ALA A N 1
ATOM 1969 C CA . ALA A 1 267 ? 127.098 113.299 110.667 1.00 65.52 266 ALA A CA 1
ATOM 1970 C C . ALA A 1 267 ? 126.564 114.100 109.489 1.00 66.81 266 ALA A C 1
ATOM 1971 O O . ALA A 1 267 ? 126.895 115.283 109.360 1.00 64.36 266 ALA A O 1
ATOM 1973 N N . THR A 1 268 ? 125.755 113.489 108.623 1.00 67.97 267 THR A N 1
ATOM 1974 C CA . THR A 1 268 ? 125.245 114.215 107.465 1.00 66.43 267 THR A CA 1
ATOM 1975 C C . THR A 1 268 ? 124.153 115.199 107.867 1.00 65.01 267 THR A C 1
ATOM 1976 O O . THR A 1 268 ? 124.068 116.301 107.313 1.00 63.77 267 THR A O 1
ATOM 1980 N N . LEU A 1 269 ? 123.312 114.825 108.828 1.00 60.86 268 LEU A N 1
ATOM 1981 C CA . LEU A 1 269 ? 122.178 115.642 109.234 1.00 56.33 268 LEU A CA 1
ATOM 1982 C C . LEU A 1 269 ? 122.530 116.678 110.292 1.00 62.41 268 LEU A C 1
ATOM 1983 O O . LEU A 1 269 ? 121.651 117.441 110.704 1.00 61.70 268 LEU A O 1
ATOM 1988 N N . THR A 1 270 ? 123.782 116.725 110.749 1.00 66.53 269 THR A N 1
ATOM 1989 C CA . THR A 1 270 ? 124.145 117.654 111.812 1.00 66.08 269 THR A CA 1
ATOM 1990 C C . THR A 1 270 ? 124.168 119.101 111.339 1.00 65.57 269 THR A C 1
ATOM 1991 O O . THR A 1 270 ? 124.155 120.010 112.176 1.00 65.66 269 THR A O 1
ATOM 1995 N N . SER A 1 271 ? 124.202 119.338 110.028 1.00 63.82 270 SER A N 1
ATOM 1996 C CA . SER A 1 271 ? 124.254 120.692 109.492 1.00 61.90 270 SER A CA 1
ATOM 1997 C C . SER A 1 271 ? 122.895 121.229 109.066 1.00 57.50 270 SER A C 1
ATOM 1998 O O . SER A 1 271 ? 122.739 122.450 108.959 1.00 50.38 270 SER A O 1
ATOM 2001 N N . LEU A 1 272 ? 121.920 120.362 108.820 1.00 58.56 271 LEU A N 1
ATOM 2002 C CA . LEU A 1 272 ? 120.616 120.828 108.379 1.00 54.29 271 LEU A CA 1
ATOM 2003 C C . LEU A 1 272 ? 119.980 121.690 109.467 1.00 51.74 271 LEU A C 1
ATOM 2004 O O . LEU A 1 272 ? 120.072 121.353 110.653 1.00 54.68 271 LEU A O 1
ATOM 2009 N N . PRO A 1 273 ? 119.338 122.804 109.112 1.00 44.38 272 PRO A N 1
ATOM 2010 C CA . PRO A 1 273 ? 118.599 123.570 110.127 1.00 46.27 272 PRO A CA 1
ATOM 2011 C C . PRO A 1 273 ? 117.557 122.689 110.798 1.00 46.41 272 PRO A C 1
ATOM 2012 O O . PRO A 1 273 ? 116.667 122.141 110.143 1.00 46.39 272 PRO A O 1
ATOM 2016 N N . ARG A 1 274 ? 117.674 122.560 112.116 1.00 44.27 273 ARG A N 1
ATOM 2017 C CA . ARG A 1 274 ? 116.925 121.580 112.889 1.00 38.55 273 ARG A CA 1
ATOM 2018 C C . ARG A 1 274 ? 115.870 122.270 113.739 1.00 36.81 273 ARG A C 1
ATOM 2019 O O . ARG A 1 274 ? 116.168 123.242 114.440 1.00 40.96 273 ARG A O 1
ATOM 2027 N N . ASP A 1 275 ? 114.645 121.760 113.677 1.00 36.45 274 ASP A N 1
ATOM 2028 C CA . ASP A 1 275 ? 113.555 122.182 114.539 1.00 34.42 274 ASP A CA 1
ATOM 2029 C C . ASP A 1 275 ? 113.147 121.013 115.423 1.00 30.88 274 ASP A C 1
ATOM 2030 O O . ASP A 1 275 ? 113.287 119.851 115.038 1.00 31.10 274 ASP A O 1
ATOM 2035 N N . LEU A 1 276 ? 112.654 121.327 116.616 1.00 29.01 275 LEU A N 1
ATOM 2036 C CA . LEU A 1 276 ? 112.258 120.321 117.590 1.00 27.98 275 LEU A CA 1
ATOM 2037 C C . LEU A 1 276 ? 110.788 120.507 117.928 1.00 27.53 275 LEU A C 1
ATOM 2038 O O . LEU A 1 276 ? 110.371 121.602 118.318 1.00 26.36 275 LEU A O 1
ATOM 2043 N N . VAL A 1 277 ? 110.010 119.439 117.780 1.00 26.45 276 VAL A N 1
ATOM 2044 C CA . VAL A 1 277 ? 108.594 119.425 118.121 1.00 25.53 276 VAL A CA 1
ATOM 2045 C C . VAL A 1 277 ? 108.399 118.418 119.244 1.00 30.17 276 VAL A C 1
ATOM 2046 O O . VAL A 1 277 ? 108.832 117.267 119.131 1.00 33.70 276 VAL A O 1
ATOM 2050 N N . GLN A 1 278 ? 107.758 118.851 120.322 1.00 37.44 277 GLN A N 1
ATOM 2051 C CA . GLN A 1 278 ? 107.606 118.016 121.499 1.00 33.45 277 GLN A CA 1
ATOM 2052 C C . GLN A 1 278 ? 106.433 117.055 121.334 1.00 32.79 277 GLN A C 1
ATOM 2053 O O . GLN A 1 278 ? 105.670 117.114 120.369 1.00 34.63 277 GLN A O 1
ATOM 2059 N N . LEU A 1 279 ? 106.304 116.151 122.299 1.00 35.54 278 LEU A N 1
ATOM 2060 C CA . LEU A 1 279 ? 105.182 115.230 122.357 1.00 35.51 278 LEU A CA 1
ATOM 2061 C C . LEU A 1 279 ? 104.018 115.893 123.077 1.00 39.01 278 LEU A C 1
ATOM 2062 O O . LEU A 1 279 ? 104.199 116.530 124.118 1.00 46.29 278 LEU A O 1
ATOM 2067 N N . LYS A 1 280 ? 102.823 115.743 122.515 1.00 35.59 279 LYS A N 1
ATOM 2068 C CA . LYS A 1 280 ? 101.639 116.382 123.055 1.00 36.81 279 LYS A CA 1
ATOM 2069 C C . LYS A 1 280 ? 100.742 115.351 123.733 1.00 40.31 279 LYS A C 1
ATOM 2070 O O . LYS A 1 280 ? 100.706 114.189 123.320 1.00 41.39 279 LYS A O 1
ATOM 2076 N N . PRO A 1 281 ? 100.001 115.741 124.771 1.00 42.91 280 PRO A N 1
ATOM 2077 C CA . PRO A 1 281 ? 99.113 114.797 125.455 1.00 41.06 280 PRO A CA 1
ATOM 2078 C C . PRO A 1 281 ? 97.799 114.531 124.738 1.00 43.66 280 PRO A C 1
ATOM 2079 O O . PRO A 1 281 ? 96.911 113.912 125.328 1.00 50.99 280 PRO A O 1
ATOM 2083 N N . PHE A 1 282 ? 97.655 114.980 123.494 1.00 41.61 281 PHE A N 1
ATOM 2084 C CA . PHE A 1 282 ? 96.424 114.821 122.739 1.00 38.92 281 PHE A CA 1
ATOM 2085 C C . PHE A 1 282 ? 96.755 114.393 121.320 1.00 43.80 281 PHE A C 1
ATOM 2086 O O . PHE A 1 282 ? 97.818 114.721 120.788 1.00 45.36 281 PHE A O 1
ATOM 2094 N N . ASN A 1 283 ? 95.834 113.655 120.711 1.00 49.64 282 ASN A N 1
ATOM 2095 C CA . ASN A 1 283 ? 95.983 113.285 119.313 1.00 46.62 282 ASN A CA 1
ATOM 2096 C C . ASN A 1 283 ? 95.820 114.512 118.427 1.00 41.97 282 ASN A C 1
ATOM 2097 O O . ASN A 1 283 ? 94.947 115.353 118.657 1.00 43.30 282 ASN A O 1
ATOM 2102 N N . LEU A 1 284 ? 96.666 114.611 117.402 1.00 38.28 283 LEU A N 1
ATOM 2103 C CA . LEU A 1 284 ? 96.685 115.779 116.524 1.00 35.73 283 LEU A CA 1
ATOM 2104 C C . LEU A 1 284 ? 95.566 115.651 115.490 1.00 36.59 283 LEU A C 1
ATOM 2105 O O . LEU A 1 284 ? 95.785 115.430 114.298 1.00 42.34 283 LEU A O 1
ATOM 2110 N N . VAL A 1 285 ? 94.338 115.792 115.980 1.00 33.15 284 VAL A N 1
ATOM 2111 C CA . VAL A 1 285 ? 93.138 115.749 115.154 1.00 35.61 284 VAL A CA 1
ATOM 2112 C C . VAL A 1 285 ? 92.305 116.983 115.466 1.00 39.87 284 VAL A C 1
ATOM 2113 O O . VAL A 1 285 ? 92.004 117.254 116.633 1.00 38.85 284 VAL A O 1
ATOM 2117 N N . GLY A 1 286 ? 91.933 117.723 114.430 1.00 43.15 285 GLY A N 1
ATOM 2118 C CA . GLY A 1 286 ? 91.159 118.933 114.598 1.00 40.71 285 GLY A CA 1
ATOM 2119 C C . GLY A 1 286 ? 92.033 120.168 114.739 1.00 40.78 285 GLY A C 1
ATOM 2120 O O . GLY A 1 286 ? 93.222 120.099 115.041 1.00 41.03 285 GLY A O 1
ATOM 2121 N N . LEU A 1 287 ? 91.413 121.325 114.508 1.00 45.80 286 LEU A N 1
ATOM 2122 C CA . LEU A 1 287 ? 92.150 122.582 114.563 1.00 47.30 286 LEU A CA 1
ATOM 2123 C C . LEU A 1 287 ? 92.611 122.899 115.978 1.00 46.07 286 LEU A C 1
ATOM 2124 O O . LEU A 1 287 ? 93.705 123.441 116.172 1.00 46.27 286 LEU A O 1
ATOM 2129 N N . ASP A 1 288 ? 91.789 122.586 116.979 1.00 44.85 287 ASP A N 1
ATOM 2130 C CA . ASP A 1 288 ? 92.165 122.893 118.354 1.00 46.97 287 ASP A CA 1
ATOM 2131 C C . ASP A 1 288 ? 93.461 122.198 118.748 1.00 45.61 287 ASP A C 1
ATOM 2132 O O . ASP A 1 288 ? 94.246 122.746 119.528 1.00 46.77 287 ASP A O 1
ATOM 2137 N N . ALA A 1 289 ? 93.703 120.998 118.221 1.00 42.82 288 ALA A N 1
ATOM 2138 C CA . ALA A 1 289 ? 94.936 120.273 118.498 1.00 36.94 288 ALA A CA 1
ATOM 2139 C C . ALA A 1 289 ? 96.036 120.581 117.494 1.00 40.50 288 ALA A C 1
ATOM 2140 O O . ALA A 1 289 ? 97.218 120.498 117.841 1.00 42.14 288 ALA A O 1
ATOM 2142 N N . LEU A 1 290 ? 95.678 120.924 116.256 1.00 41.05 289 LEU A N 1
ATOM 2143 C CA . LEU A 1 290 ? 96.674 121.259 115.247 1.00 35.66 289 LEU A CA 1
ATOM 2144 C C . LEU A 1 290 ? 97.179 122.689 115.368 1.00 40.91 289 LEU A C 1
ATOM 2145 O O . LEU A 1 290 ? 98.250 122.998 114.838 1.00 47.41 289 LEU A O 1
ATOM 2150 N N . ARG A 1 291 ? 96.442 123.564 116.049 1.00 40.95 290 ARG A N 1
ATOM 2151 C CA . ARG A 1 291 ? 96.869 124.947 116.209 1.00 42.79 290 ARG A CA 1
ATOM 2152 C C . ARG A 1 291 ? 97.943 125.116 117.273 1.00 43.70 290 ARG A C 1
ATOM 2153 O O . ARG A 1 291 ? 98.508 126.209 117.386 1.00 49.18 290 ARG A O 1
ATOM 2161 N N . GLN A 1 292 ? 98.235 124.078 118.051 1.00 45.45 291 GLN A N 1
ATOM 2162 C CA . GLN A 1 292 ? 99.228 124.138 119.115 1.00 46.82 291 GLN A CA 1
ATOM 2163 C C . GLN A 1 292 ? 100.176 122.953 119.032 1.00 44.55 291 GLN A C 1
ATOM 2164 O O . GLN A 1 292 ? 100.592 122.394 120.049 1.00 48.48 291 GLN A O 1
ATOM 2170 N N . LEU A 1 293 ? 100.532 122.553 117.813 1.00 40.72 292 LEU A N 1
ATOM 2171 C CA . LEU A 1 293 ? 101.515 121.497 117.603 1.00 37.26 292 LEU A CA 1
ATOM 2172 C C . LEU A 1 293 ? 102.932 122.047 117.522 1.00 40.01 292 LEU A C 1
ATOM 2173 O O . LEU A 1 293 ? 103.868 121.421 118.029 1.00 41.18 292 LEU A O 1
ATOM 2178 N N . LEU A 1 294 ? 103.107 123.209 116.900 1.00 41.25 293 LEU A N 1
ATOM 2179 C CA . LEU A 1 294 ? 104.427 123.763 116.640 1.00 43.07 293 LEU A CA 1
ATOM 2180 C C . LEU A 1 294 ? 104.937 124.646 117.771 1.00 50.73 293 LEU A C 1
ATOM 2181 O O . LEU A 1 294 ? 106.020 125.224 117.641 1.00 56.43 293 LEU A O 1
ATOM 2186 N N . THR A 1 295 ? 104.193 124.768 118.868 1.00 53.44 294 THR A N 1
ATOM 2187 C CA . THR A 1 295 ? 104.605 125.564 120.014 1.00 54.66 294 THR A CA 1
ATOM 2188 C C . THR A 1 295 ? 104.495 124.725 121.278 1.00 57.35 294 THR A C 1
ATOM 2189 O O . THR A 1 295 ? 103.534 123.969 121.450 1.00 56.04 294 THR A O 1
ATOM 2193 N N . ASP A 1 296 ? 105.483 124.863 122.159 1.00 58.19 295 ASP A N 1
ATOM 2194 C CA . ASP A 1 296 ? 105.512 124.071 123.382 1.00 58.23 295 ASP A CA 1
ATOM 2195 C C . ASP A 1 296 ? 104.311 124.390 124.262 1.00 62.34 295 ASP A C 1
ATOM 2196 O O . ASP A 1 296 ? 103.900 125.546 124.388 1.00 63.91 295 ASP A O 1
ATOM 2201 N N . LEU A 1 297 ? 103.752 123.357 124.874 1.00 59.69 296 LEU A N 1
ATOM 2202 C CA . LEU A 1 297 ? 102.639 123.552 125.793 1.00 60.95 296 LEU A CA 1
ATOM 2203 C C . LEU A 1 297 ? 103.146 124.205 127.075 1.00 68.42 296 LEU A C 1
ATOM 2204 O O . LEU A 1 297 ? 104.180 123.787 127.607 1.00 67.47 296 LEU A O 1
ATOM 2209 N N . PRO A 1 298 ? 102.459 125.225 127.601 1.00 74.44 297 PRO A N 1
ATOM 2210 C CA . PRO A 1 298 ? 102.954 125.863 128.833 1.00 79.38 297 PRO A CA 1
ATOM 2211 C C . PRO A 1 298 ? 103.148 124.893 129.985 1.00 82.64 297 PRO A C 1
ATOM 2212 O O . PRO A 1 298 ? 104.119 125.023 130.740 1.00 79.53 297 PRO A O 1
ATOM 2216 N N . LEU A 1 299 ? 102.254 123.922 130.139 1.00 87.82 298 LEU A N 1
ATOM 2217 C CA . LEU A 1 299 ? 102.329 122.973 131.245 1.00 88.47 298 LEU A CA 1
ATOM 2218 C C . LEU A 1 299 ? 102.412 123.711 132.578 1.00 86.51 298 LEU A C 1
ATOM 2219 O O . LEU A 1 299 ? 101.473 123.683 133.372 1.00 85.12 298 LEU A O 1
ATOM 2224 N N . ALA A 1 307 ? 96.148 107.345 139.967 1.00 82.55 306 ALA A N 1
ATOM 2225 C CA . ALA A 1 307 ? 97.030 106.198 139.793 1.00 92.22 306 ALA A CA 1
ATOM 2226 C C . ALA A 1 307 ? 97.128 105.815 138.318 1.00 96.46 306 ALA A C 1
ATOM 2227 O O . ALA A 1 307 ? 96.207 106.078 137.545 1.00 93.04 306 ALA A O 1
ATOM 2229 N N . PRO A 1 308 ? 98.241 105.198 137.923 1.00 95.65 307 PRO A N 1
ATOM 2230 C CA . PRO A 1 308 ? 98.380 104.769 136.528 1.00 92.68 307 PRO A CA 1
ATOM 2231 C C . PRO A 1 308 ? 97.392 103.668 136.178 1.00 91.80 307 PRO A C 1
ATOM 2232 O O . PRO A 1 308 ? 96.956 102.892 137.033 1.00 87.33 307 PRO A O 1
ATOM 2236 N N . ILE A 1 309 ? 97.038 103.612 134.899 1.00 90.24 308 ILE A N 1
ATOM 2237 C CA . ILE A 1 309 ? 96.053 102.650 134.418 1.00 89.70 308 ILE A CA 1
ATOM 2238 C C . ILE A 1 309 ? 96.710 101.283 134.295 1.00 88.18 308 ILE A C 1
ATOM 2239 O O . ILE A 1 309 ? 97.753 101.137 133.647 1.00 86.35 308 ILE A O 1
ATOM 2244 N N . GLU A 1 310 ? 96.097 100.274 134.912 1.00 85.68 309 GLU A N 1
ATOM 2245 C CA . GLU A 1 310 ? 96.551 98.892 134.806 1.00 86.96 309 GLU A CA 1
ATOM 2246 C C . GLU A 1 310 ? 95.729 98.216 133.716 1.00 88.32 309 GLU A C 1
ATOM 2247 O O . GLU A 1 310 ? 94.534 97.961 133.897 1.00 83.65 309 GLU A O 1
ATOM 2253 N N . LEU A 1 311 ? 96.369 97.930 132.587 1.00 81.58 310 LEU A N 1
ATOM 2254 C CA . LEU A 1 311 ? 95.709 97.360 131.422 1.00 71.28 310 LEU A CA 1
ATOM 2255 C C . LEU A 1 311 ? 96.122 95.903 131.268 1.00 71.71 310 LEU A C 1
ATOM 2256 O O . LEU A 1 311 ? 97.317 95.593 131.241 1.00 71.56 310 LEU A O 1
ATOM 2261 N N . ASP A 1 312 ? 95.135 95.018 131.169 1.00 75.87 311 ASP A N 1
ATOM 2262 C CA . ASP A 1 312 ? 95.360 93.587 130.972 1.00 77.18 311 ASP A CA 1
ATOM 2263 C C . ASP A 1 312 ? 94.660 93.179 129.681 1.00 70.77 311 ASP A C 1
ATOM 2264 O O . ASP A 1 312 ? 93.445 92.958 129.667 1.00 69.75 311 ASP A O 1
ATOM 2269 N N . GLU A 1 313 ? 95.425 93.076 128.604 1.00 58.23 312 GLU A N 1
ATOM 2270 C CA . GLU A 1 313 ? 94.923 92.738 127.283 1.00 53.35 312 GLU A CA 1
ATOM 2271 C C . GLU A 1 313 ? 95.727 91.571 126.736 1.00 53.34 312 GLU A C 1
ATOM 2272 O O . GLU A 1 313 ? 96.851 91.320 127.181 1.00 61.14 312 GLU A O 1
ATOM 2278 N N . PRO A 1 314 ? 95.180 90.835 125.770 1.00 50.62 313 PRO A N 1
ATOM 2279 C CA . PRO A 1 314 ? 95.897 89.665 125.251 1.00 51.02 313 PRO A CA 1
ATOM 2280 C C . PRO A 1 314 ? 97.267 90.043 124.709 1.00 48.36 313 PRO A C 1
ATOM 2281 O O . PRO A 1 314 ? 97.442 91.086 124.078 1.00 46.30 313 PRO A O 1
ATOM 2285 N N . GLY A 1 315 ? 98.246 89.176 124.967 1.00 47.82 314 GLY A N 1
ATOM 2286 C CA . GLY A 1 315 ? 99.599 89.393 124.506 1.00 46.49 314 GLY A CA 1
ATOM 2287 C C . GLY A 1 315 ? 99.825 88.845 123.112 1.00 49.13 314 GLY A C 1
ATOM 2288 O O . GLY A 1 315 ? 98.947 88.251 122.489 1.00 46.72 314 GLY A O 1
ATOM 2289 N N . MET A 1 316 ? 101.042 89.058 122.618 1.00 46.26 315 MET A N 1
ATOM 2290 C CA . MET A 1 316 ? 101.423 88.598 121.292 1.00 44.68 315 MET A CA 1
ATOM 2291 C C . MET A 1 316 ? 101.914 87.155 121.286 1.00 46.18 315 MET A C 1
ATOM 2292 O O . MET A 1 316 ? 102.016 86.551 120.211 1.00 47.25 315 MET A O 1
ATOM 2297 N N . GLY A 1 317 ? 102.204 86.586 122.457 1.00 48.67 316 GLY A N 1
ATOM 2298 C CA . GLY A 1 317 ? 102.584 85.186 122.511 1.00 47.70 316 GLY A CA 1
ATOM 2299 C C . GLY A 1 317 ? 101.471 84.269 122.047 1.00 48.31 316 GLY A C 1
ATOM 2300 O O . GLY A 1 317 ? 101.721 83.252 121.398 1.00 49.80 316 GLY A O 1
ATOM 2301 N N . ASP A 1 318 ? 100.224 84.614 122.372 1.00 51.93 317 ASP A N 1
ATOM 2302 C CA . ASP A 1 318 ? 99.094 83.814 121.913 1.00 54.25 317 ASP A CA 1
ATOM 2303 C C . ASP A 1 318 ? 98.970 83.856 120.394 1.00 53.18 317 ASP A C 1
ATOM 2304 O O . ASP A 1 318 ? 98.697 82.833 119.756 1.00 56.11 317 ASP A O 1
ATOM 2309 N N . LEU A 1 319 ? 99.164 85.032 119.796 1.00 47.08 318 LEU A N 1
ATOM 2310 C CA . LEU A 1 319 ? 99.134 85.127 118.341 1.00 43.94 318 LEU A CA 1
ATOM 2311 C C . LEU A 1 319 ? 100.261 84.320 117.712 1.00 46.78 318 LEU A C 1
ATOM 2312 O O . LEU A 1 319 ? 100.060 83.651 116.693 1.00 48.22 318 LEU A O 1
ATOM 2317 N N . VAL A 1 320 ? 101.458 84.374 118.297 1.00 44.93 319 VAL A N 1
ATOM 2318 C CA . VAL A 1 320 ? 102.563 83.599 117.742 1.00 43.81 319 VAL A CA 1
ATOM 2319 C C . VAL A 1 320 ? 102.284 82.106 117.873 1.00 45.92 319 VAL A C 1
ATOM 2320 O O . VAL A 1 320 ? 102.621 81.320 116.981 1.00 48.96 319 VAL A O 1
ATOM 2324 N N . ASP A 1 321 ? 101.668 81.689 118.980 1.00 51.59 320 ASP A N 1
ATOM 2325 C CA . ASP A 1 321 ? 101.291 80.287 119.131 1.00 54.41 320 ASP A CA 1
ATOM 2326 C C . ASP A 1 321 ? 100.270 79.879 118.078 1.00 54.78 320 ASP A C 1
ATOM 2327 O O . ASP A 1 321 ? 100.359 78.788 117.503 1.00 54.07 320 ASP A O 1
ATOM 2332 N N . GLY A 1 322 ? 99.286 80.739 117.818 1.00 54.74 321 GLY A N 1
ATOM 2333 C CA . GLY A 1 322 ? 98.315 80.440 116.779 1.00 48.16 321 GLY A CA 1
ATOM 2334 C C . GLY A 1 322 ? 98.952 80.332 115.408 1.00 48.99 321 GLY A C 1
ATOM 2335 O O . GLY A 1 322 ? 98.591 79.464 114.610 1.00 51.18 321 GLY A O 1
ATOM 2336 N N . ILE A 1 323 ? 99.906 81.217 115.113 1.00 45.45 322 ILE A N 1
ATOM 2337 C CA . ILE A 1 323 ? 100.621 81.150 113.841 1.00 44.69 322 ILE A 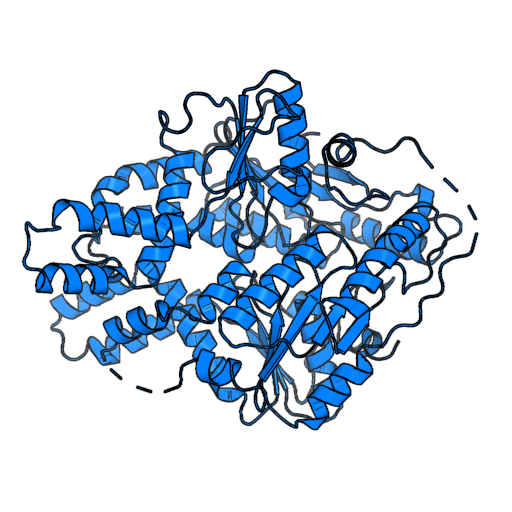CA 1
ATOM 2338 C C . ILE A 1 323 ? 101.402 79.846 113.743 1.00 50.66 322 ILE A C 1
ATOM 2339 O O . ILE A 1 323 ? 101.382 79.163 112.713 1.00 53.81 322 ILE A O 1
ATOM 2344 N N . GLU A 1 324 ? 102.104 79.483 114.818 1.00 52.71 323 GLU A N 1
ATOM 2345 C CA . GLU A 1 324 ? 102.909 78.267 114.812 1.00 55.63 323 GLU A CA 1
ATOM 2346 C C . GLU A 1 324 ? 102.049 77.018 114.689 1.00 57.86 323 GLU A C 1
ATOM 2347 O O . GLU A 1 324 ? 102.495 76.016 114.120 1.00 60.58 323 GLU A O 1
ATOM 2353 N N . ALA A 1 325 ? 100.824 77.052 115.217 1.00 56.69 324 ALA A N 1
ATOM 2354 C CA . ALA A 1 325 ? 99.948 75.890 115.112 1.00 60.92 324 ALA A CA 1
ATOM 2355 C C . ALA A 1 325 ? 99.688 75.515 113.660 1.00 66.62 324 ALA A C 1
ATOM 2356 O O . ALA A 1 325 ? 99.475 74.337 113.353 1.00 68.18 324 ALA A O 1
ATOM 2358 N N . ASP A 1 326 ? 99.694 76.496 112.756 1.00 68.89 325 ASP A N 1
ATOM 2359 C CA . ASP A 1 326 ? 99.493 76.200 111.341 1.00 69.19 325 ASP A CA 1
ATOM 2360 C C . ASP A 1 326 ? 100.627 75.346 110.789 1.00 69.57 325 ASP A C 1
ATOM 2361 O O . ASP A 1 326 ? 100.393 74.422 110.002 1.00 67.84 325 ASP A O 1
ATOM 2366 N N . GLY A 1 327 ? 101.865 75.646 111.182 1.00 65.50 326 GLY A N 1
ATOM 2367 C CA . GLY A 1 327 ? 103.020 74.888 110.752 1.00 64.59 326 GLY A CA 1
ATOM 2368 C C . GLY A 1 327 ? 103.696 75.400 109.498 1.00 64.65 326 GLY A C 1
ATOM 2369 O O . GLY A 1 327 ? 104.806 74.949 109.187 1.00 60.33 326 GLY A O 1
ATOM 2370 N N . HIS A 1 328 ? 103.072 76.324 108.774 1.00 62.77 327 HIS A N 1
ATOM 2371 C CA . HIS A 1 328 ? 103.636 76.892 107.555 1.00 57.83 327 HIS A CA 1
ATOM 2372 C C . HIS A 1 328 ? 102.675 77.971 107.073 1.00 57.71 327 HIS A C 1
ATOM 2373 O O . HIS A 1 328 ? 101.565 78.113 107.592 1.00 62.21 327 HIS A O 1
ATOM 2380 N N . GLY A 1 329 ? 103.115 78.729 106.080 1.00 47.51 328 GLY A N 1
ATOM 2381 C CA . GLY A 1 329 ? 102.286 79.731 105.445 1.00 46.52 328 GLY A CA 1
ATOM 2382 C C . GLY A 1 329 ? 102.925 81.104 105.470 1.00 38.51 328 GLY A C 1
ATOM 2383 O O . GLY A 1 329 ? 104.056 81.294 105.916 1.00 42.14 328 GLY A O 1
ATOM 2384 N N . LEU A 1 330 ? 102.156 82.073 104.986 1.00 34.63 329 LEU A N 1
ATOM 2385 C CA . LEU A 1 330 ? 102.601 83.450 104.835 1.00 31.99 329 LEU A CA 1
ATOM 2386 C C . LEU A 1 330 ? 101.946 84.308 105.907 1.00 29.63 329 LEU A C 1
ATOM 2387 O O . LEU A 1 330 ? 100.725 84.264 106.082 1.00 40.02 329 LEU A O 1
ATOM 2392 N N . VAL A 1 331 ? 102.757 85.079 106.622 1.00 26.67 330 VAL A N 1
ATOM 2393 C CA . VAL A 1 331 ? 102.291 85.998 107.652 1.00 26.62 330 VAL A CA 1
ATOM 2394 C C . VAL A 1 331 ? 102.632 87.397 107.160 1.00 26.21 330 VAL A C 1
ATOM 2395 O O . VAL A 1 331 ? 103.794 87.812 107.204 1.00 32.19 330 VAL A O 1
ATOM 2399 N N . MET A 1 332 ? 101.628 88.131 106.698 1.00 22.74 331 MET A N 1
ATOM 2400 C CA . MET A 1 332 ? 101.821 89.449 106.113 1.00 25.89 331 MET A CA 1
ATOM 2401 C C . MET A 1 332 ? 101.432 90.514 107.125 1.00 22.80 331 MET A C 1
ATOM 2402 O O . MET A 1 332 ? 100.318 90.487 107.656 1.00 25.98 331 MET A O 1
ATOM 2407 N N . LEU A 1 333 ? 102.339 91.450 107.392 1.00 25.29 332 LEU A N 1
ATOM 2408 C CA . LEU A 1 333 ? 102.065 92.534 108.328 1.00 24.69 332 LEU A CA 1
ATOM 2409 C C . LEU A 1 333 ? 101.726 93.804 107.564 1.00 26.77 332 LEU A C 1
ATOM 2410 O O . LEU A 1 333 ? 102.503 94.250 106.714 1.00 30.90 332 LEU A O 1
ATOM 2415 N N . MET A 1 334 ? 100.573 94.386 107.877 1.00 26.81 333 MET A N 1
ATOM 2416 C CA . MET A 1 334 ? 100.074 95.570 107.200 1.00 23.95 333 MET A CA 1
ATOM 2417 C C . MET A 1 334 ? 99.578 96.566 108.236 1.00 21.90 333 MET A C 1
ATOM 2418 O O . MET A 1 334 ? 99.282 96.208 109.376 1.00 26.54 333 MET A O 1
ATOM 2423 N N . GLY A 1 335 ? 99.503 97.825 107.835 1.00 24.47 334 GLY A N 1
ATOM 2424 C CA . GLY A 1 335 ? 99.002 98.856 108.716 1.00 24.21 334 GLY A CA 1
ATOM 2425 C C . GLY A 1 335 ? 99.478 100.225 108.271 1.00 28.19 334 GLY A C 1
ATOM 2426 O O . GLY A 1 335 ? 100.109 100.379 107.228 1.00 32.47 334 GLY A O 1
ATOM 2427 N N . LYS A 1 336 ? 99.151 101.214 109.094 1.00 30.83 335 LYS A N 1
ATOM 2428 C CA . LYS A 1 336 ? 99.594 102.577 108.856 1.00 27.22 335 LYS A CA 1
ATOM 2429 C C . LYS A 1 336 ? 101.109 102.672 109.009 1.00 27.26 335 LYS A C 1
ATOM 2430 O O . LYS A 1 336 ? 101.753 101.810 109.608 1.00 32.75 335 LYS A O 1
ATOM 2436 N N . GLY A 1 337 ? 101.681 103.728 108.442 1.00 25.66 336 GLY A N 1
ATOM 2437 C CA . GLY A 1 337 ? 103.116 103.921 108.543 1.00 24.43 336 GLY A CA 1
ATOM 2438 C C . GLY A 1 337 ? 103.547 104.170 109.977 1.00 24.91 336 GLY A C 1
ATOM 2439 O O . GLY A 1 337 ? 102.871 104.855 110.744 1.00 24.51 336 GLY A O 1
ATOM 2440 N N . GLY A 1 338 ? 104.691 103.597 110.341 1.00 26.87 337 GLY A N 1
ATOM 2441 C CA . GLY A 1 338 ? 105.282 103.825 111.644 1.00 25.30 337 GLY A CA 1
ATOM 2442 C C . GLY A 1 338 ? 104.642 103.069 112.781 1.00 23.35 337 GLY A C 1
ATOM 2443 O O . GLY A 1 338 ? 105.030 103.276 113.935 1.00 22.02 337 GLY A O 1
ATOM 2444 N N . VAL A 1 339 ? 103.674 102.198 112.496 1.00 25.54 338 VAL A N 1
ATOM 2445 C CA . VAL A 1 339 ? 102.976 101.481 113.558 1.00 24.65 338 VAL A CA 1
ATOM 2446 C C . VAL A 1 339 ? 103.894 100.467 114.225 1.00 25.62 338 VAL A C 1
ATOM 2447 O O . VAL A 1 339 ? 103.741 100.175 115.416 1.00 28.52 338 VAL A O 1
ATOM 2451 N N . GLY A 1 340 ? 104.853 99.916 113.486 1.00 27.15 339 GLY A N 1
ATOM 2452 C CA . GLY A 1 340 ? 105.737 98.902 114.025 1.00 22.83 339 GLY A CA 1
ATOM 2453 C C . GLY A 1 340 ? 105.712 97.610 113.239 1.00 22.79 339 GLY A C 1
ATOM 2454 O O . GLY A 1 340 ? 105.951 96.538 113.794 1.00 27.36 339 GLY A O 1
ATOM 2455 N N . LYS A 1 341 ? 105.417 97.698 111.941 1.00 23.52 340 LYS A N 1
ATOM 2456 C CA . LYS A 1 341 ? 105.341 96.496 111.119 1.00 21.27 340 LYS A CA 1
ATOM 2457 C C . LYS A 1 341 ? 106.682 95.780 111.054 1.00 21.98 340 LYS A C 1
ATOM 2458 O O . LYS A 1 341 ? 106.739 94.551 111.150 1.00 27.38 340 LYS A O 1
ATOM 2464 N N . THR A 1 342 ? 107.773 96.526 110.878 1.00 22.99 341 THR A N 1
ATOM 2465 C CA . THR A 1 342 ? 109.084 95.896 110.753 1.00 22.97 341 THR A CA 1
ATOM 2466 C C . THR A 1 342 ? 109.524 95.266 112.067 1.00 27.45 341 THR A C 1
ATOM 2467 O O . THR A 1 342 ? 110.035 94.139 112.083 1.00 34.32 341 THR A O 1
ATOM 2471 N N . THR A 1 343 ? 109.337 95.977 113.179 1.00 28.33 342 THR A N 1
ATOM 2472 C CA . THR A 1 343 ? 109.703 95.424 114.477 1.00 28.17 342 THR A CA 1
ATOM 2473 C C . THR A 1 343 ? 108.910 94.161 114.776 1.00 29.28 342 THR A C 1
ATOM 2474 O O . THR A 1 343 ? 109.468 93.164 115.249 1.00 34.84 342 THR A O 1
ATOM 2478 N N . LEU A 1 344 ? 107.606 94.179 114.500 1.00 27.87 343 LEU A N 1
ATOM 2479 C CA . LEU A 1 344 ? 106.777 93.013 114.779 1.00 26.89 343 LEU A CA 1
ATOM 2480 C C . LEU A 1 344 ? 107.111 91.862 113.841 1.00 28.78 343 LEU A C 1
ATOM 2481 O O . LEU A 1 344 ? 107.076 90.697 114.249 1.00 36.21 343 LEU A O 1
ATOM 2486 N N . ALA A 1 345 ? 107.434 92.161 112.581 1.00 24.08 344 ALA A N 1
ATOM 2487 C CA . ALA A 1 345 ? 107.863 91.112 111.662 1.00 23.22 344 ALA A CA 1
ATOM 2488 C C . ALA A 1 345 ? 109.127 90.442 112.169 1.00 27.56 344 ALA A C 1
ATOM 2489 O O . ALA A 1 345 ? 109.227 89.211 112.194 1.00 31.61 344 ALA A O 1
ATOM 2491 N N . ALA A 1 346 ? 110.107 91.244 112.585 1.00 29.17 345 ALA A N 1
ATOM 2492 C CA . ALA A 1 346 ? 111.343 90.680 113.109 1.00 30.50 345 ALA A CA 1
ATOM 2493 C C . ALA A 1 346 ? 111.079 89.861 114.364 1.00 31.15 345 ALA A C 1
ATOM 2494 O O . ALA A 1 346 ? 111.655 88.784 114.541 1.00 36.77 345 ALA A O 1
ATOM 2496 N N . ALA A 1 347 ? 110.209 90.355 115.248 1.00 30.96 346 ALA A N 1
ATOM 2497 C CA . ALA A 1 347 ? 109.906 89.631 116.477 1.00 33.55 346 ALA A CA 1
ATOM 2498 C C . ALA A 1 347 ? 109.258 88.285 116.179 1.00 33.94 346 ALA A C 1
ATOM 2499 O O . ALA A 1 347 ? 109.648 87.255 116.741 1.00 39.77 346 ALA A O 1
ATOM 2501 N N . ILE A 1 348 ? 108.266 88.270 115.288 1.00 31.65 347 ILE A N 1
ATOM 2502 C CA . ILE A 1 348 ? 107.606 87.017 114.938 1.00 33.80 347 ILE A CA 1
ATOM 2503 C C . ILE A 1 348 ? 108.601 86.057 114.303 1.00 35.09 347 ILE A C 1
ATOM 2504 O O . ILE A 1 348 ? 108.624 84.863 114.623 1.00 38.41 347 ILE A O 1
ATOM 2509 N N . ALA A 1 349 ? 109.431 86.558 113.385 1.00 34.31 348 ALA A N 1
ATOM 2510 C CA . ALA A 1 349 ? 110.379 85.689 112.702 1.00 32.44 348 ALA A CA 1
ATOM 2511 C C . ALA A 1 349 ? 111.380 85.087 113.677 1.00 36.87 348 ALA A C 1
ATOM 2512 O O . ALA A 1 349 ? 111.667 83.888 113.614 1.00 41.90 348 ALA A O 1
ATOM 2514 N N . VAL A 1 350 ? 111.921 85.896 114.590 1.00 36.87 349 VAL A N 1
ATOM 2515 C CA . VAL A 1 350 ? 112.906 85.370 115.528 1.00 38.46 349 VAL A CA 1
ATOM 2516 C C . VAL A 1 350 ? 112.252 84.399 116.500 1.00 45.25 349 VAL A C 1
ATOM 2517 O O . VAL A 1 350 ? 112.857 83.396 116.886 1.00 56.98 349 VAL A O 1
ATOM 2521 N N . GLU A 1 351 ? 111.012 84.670 116.915 1.00 43.72 350 GLU A N 1
ATOM 2522 C CA . GLU A 1 351 ? 110.328 83.738 117.806 1.00 43.30 350 GLU A CA 1
ATOM 2523 C C . GLU A 1 351 ? 110.099 82.396 117.123 1.00 43.80 350 GLU A C 1
ATOM 2524 O O . GLU A 1 351 ? 110.353 81.335 117.706 1.00 47.25 350 GLU A O 1
ATOM 2530 N N . LEU A 1 352 ? 109.624 82.421 115.877 1.00 43.74 351 LEU A N 1
ATOM 2531 C CA . LEU A 1 352 ? 109.399 81.172 115.157 1.00 42.64 351 LEU A CA 1
ATOM 2532 C C . LEU A 1 352 ? 110.708 80.435 114.910 1.00 44.98 351 LEU A C 1
ATOM 2533 O O . LEU A 1 352 ? 110.762 79.205 115.002 1.00 49.04 351 LEU A O 1
ATOM 2538 N N . ALA A 1 353 ? 111.777 81.167 114.588 1.00 44.02 352 ALA A N 1
ATOM 2539 C CA . ALA A 1 353 ? 113.076 80.531 114.402 1.00 45.32 352 ALA A CA 1
ATOM 2540 C C . ALA A 1 353 ? 113.561 79.889 115.694 1.00 50.70 352 ALA A C 1
ATOM 2541 O O . ALA A 1 353 ? 114.096 78.775 115.681 1.00 55.79 352 ALA A O 1
ATOM 2543 N N . HIS A 1 354 ? 113.388 80.580 116.822 1.00 49.41 353 HIS A N 1
ATOM 2544 C CA . HIS A 1 354 ? 113.775 80.017 118.108 1.00 55.58 353 HIS A CA 1
ATOM 2545 C C . HIS A 1 354 ? 112.939 78.794 118.454 1.00 55.61 353 HIS A C 1
ATOM 2546 O O . HIS A 1 354 ? 113.415 77.895 119.154 1.00 57.93 353 HIS A O 1
ATOM 2553 N N . ARG A 1 355 ? 111.696 78.740 117.977 1.00 51.93 354 ARG A N 1
ATOM 2554 C CA . ARG A 1 355 ? 110.873 77.555 118.182 1.00 53.22 354 ARG A CA 1
ATOM 2555 C C . ARG A 1 355 ? 111.319 76.371 117.336 1.00 56.57 354 ARG A C 1
ATOM 2556 O O . ARG A 1 355 ? 110.664 75.324 117.380 1.00 55.30 354 ARG A O 1
ATOM 2564 N N . GLY A 1 356 ? 112.405 76.498 116.578 1.00 57.02 355 GLY A N 1
ATOM 2565 C CA . GLY A 1 356 ? 112.890 75.417 115.749 1.00 58.67 355 GLY A CA 1
ATOM 2566 C C . GLY A 1 356 ? 112.256 75.324 114.382 1.00 58.63 355 GLY A C 1
ATOM 2567 O O . GLY A 1 356 ? 112.414 74.295 113.715 1.00 57.47 355 GLY A O 1
ATOM 2568 N N . LEU A 1 357 ? 111.554 76.356 113.942 1.00 52.67 356 LEU A N 1
ATOM 2569 C CA . LEU A 1 357 ? 110.852 76.321 112.671 1.00 54.29 356 LEU A CA 1
ATOM 2570 C C . LEU A 1 357 ? 111.664 77.026 111.587 1.00 54.97 356 LEU A C 1
ATOM 2571 O O . LEU A 1 357 ? 112.387 77.985 111.871 1.00 48.57 356 LEU A O 1
ATOM 2576 N N . PRO A 1 358 ? 111.565 76.585 110.330 1.00 57.46 357 PRO A N 1
ATOM 2577 C CA . PRO A 1 358 ? 112.258 77.287 109.241 1.00 50.59 357 PRO A CA 1
ATOM 2578 C C . PRO A 1 358 ? 111.483 78.534 108.843 1.00 48.04 357 PRO A C 1
ATOM 2579 O O . PRO A 1 358 ? 110.329 78.450 108.420 1.00 49.73 357 PRO A O 1
ATOM 2583 N N . VAL A 1 359 ? 112.123 79.692 108.976 1.00 43.98 358 VAL A N 1
ATOM 2584 C CA . VAL A 1 359 ? 111.474 80.983 108.784 1.00 39.76 358 VAL A CA 1
ATOM 2585 C C . VAL A 1 359 ? 112.211 81.750 107.699 1.00 39.46 358 VAL A C 1
ATOM 2586 O O . VAL A 1 359 ? 113.440 81.678 107.597 1.00 47.81 358 VAL A O 1
ATOM 2590 N N . HIS A 1 360 ? 111.454 82.484 106.888 1.00 31.97 359 HIS A N 1
ATOM 2591 C CA . HIS A 1 360 ? 112.008 83.380 105.882 1.00 33.50 359 HIS A CA 1
ATOM 2592 C C . HIS A 1 360 ? 111.418 84.760 106.130 1.00 34.44 359 HIS A C 1
ATOM 2593 O O . HIS A 1 360 ? 110.218 84.969 105.934 1.00 42.39 359 HIS A O 1
ATOM 2600 N N . LEU A 1 361 ? 112.250 85.693 106.572 1.00 33.12 360 LEU A N 1
ATOM 2601 C CA . LEU A 1 361 ? 111.822 87.051 106.872 1.00 32.47 360 LEU A CA 1
ATOM 2602 C C . LEU A 1 361 ? 112.129 87.929 105.668 1.00 39.43 360 LEU A C 1
ATOM 2603 O O . LEU A 1 361 ? 113.286 88.033 105.252 1.00 47.77 360 LEU A O 1
ATOM 2608 N N . THR A 1 362 ? 111.096 88.556 105.112 1.00 42.78 361 THR A N 1
ATOM 2609 C CA . THR A 1 362 ? 111.225 89.347 103.900 1.00 42.44 361 THR A CA 1
ATOM 2610 C C . THR A 1 362 ? 110.690 90.749 104.145 1.00 45.13 361 THR A C 1
ATOM 2611 O O . THR A 1 362 ? 109.787 90.954 104.959 1.00 46.59 361 THR A O 1
ATOM 2615 N N . THR A 1 363 ? 111.268 91.713 103.432 1.00 51.72 362 THR A N 1
ATOM 2616 C CA . THR A 1 363 ? 110.856 93.111 103.498 1.00 55.88 362 THR A CA 1
ATOM 2617 C C . THR A 1 363 ? 110.583 93.587 102.079 1.00 55.88 362 THR A C 1
ATOM 2618 O O . THR A 1 363 ? 111.495 93.621 101.247 1.00 56.20 362 THR A O 1
ATOM 2622 N N . SER A 1 364 ? 109.333 93.954 101.803 1.00 58.12 363 SER A N 1
ATOM 2623 C CA . SER A 1 364 ? 108.960 94.451 100.486 1.00 63.85 363 SER A CA 1
ATOM 2624 C C . SER A 1 364 ? 109.210 95.943 100.324 1.00 63.09 363 SER A C 1
ATOM 2625 O O . SER A 1 364 ? 109.059 96.460 99.212 1.00 62.81 363 SER A O 1
ATOM 2628 N N . ASN A 1 365 ? 109.585 96.636 101.388 1.00 62.36 364 ASN A N 1
ATOM 2629 C CA . ASN A 1 365 ? 109.811 98.072 101.303 1.00 65.42 364 ASN A CA 1
ATOM 2630 C C . ASN A 1 365 ? 111.063 98.349 100.475 1.00 69.58 364 ASN A C 1
ATOM 2631 O O . ASN A 1 365 ? 112.124 97.783 100.762 1.00 67.57 364 ASN A O 1
ATOM 2636 N N . PRO A 1 366 ? 110.985 99.197 99.435 1.00 73.88 365 PRO A N 1
ATOM 2637 C CA . PRO A 1 366 ? 112.189 99.498 98.647 1.00 71.37 365 PRO A CA 1
ATOM 2638 C C . PRO A 1 366 ? 113.340 100.015 99.493 1.00 71.10 365 PRO A C 1
ATOM 2639 O O . PRO A 1 366 ? 114.438 99.450 99.470 1.00 75.10 365 PRO A O 1
ATOM 2643 N N . ALA A 1 367 ? 113.101 101.087 100.249 1.00 72.33 366 ALA A N 1
ATOM 2644 C CA . ALA A 1 367 ? 114.122 101.668 101.119 1.00 79.59 366 ALA A CA 1
ATOM 2645 C C . ALA A 1 367 ? 114.127 100.919 102.452 1.00 79.80 366 ALA A C 1
ATOM 2646 O O . ALA A 1 367 ? 113.782 101.447 103.511 1.00 84.78 366 ALA A O 1
ATOM 2648 N N . ALA A 1 368 ? 114.537 99.656 102.380 1.00 76.86 367 ALA A N 1
ATOM 2649 C CA . ALA A 1 368 ? 114.518 98.752 103.520 1.00 74.94 367 ALA A CA 1
ATOM 2650 C C . ALA A 1 368 ? 115.935 98.400 103.948 1.00 79.43 367 ALA A C 1
ATOM 2651 O O . ALA A 1 368 ? 116.827 98.234 103.111 1.00 78.12 367 ALA A O 1
ATOM 2653 N N . HIS A 1 369 ? 116.131 98.291 105.261 1.00 82.80 368 HIS A N 1
ATOM 2654 C CA . HIS A 1 369 ? 117.391 97.812 105.829 1.00 80.14 368 HIS A CA 1
ATOM 2655 C C . HIS A 1 369 ? 117.041 97.092 107.132 1.00 80.87 368 HIS A C 1
ATOM 2656 O O . HIS A 1 369 ? 116.924 97.717 108.188 1.00 80.69 368 HIS A O 1
ATOM 2663 N N . LEU A 1 370 ? 116.875 95.772 107.040 1.00 77.56 369 LEU A N 1
ATOM 2664 C CA . LEU A 1 370 ? 116.539 94.976 108.213 1.00 71.65 369 LEU A CA 1
ATOM 2665 C C . LEU A 1 370 ? 117.670 94.926 109.229 1.00 73.15 369 LEU A C 1
ATOM 2666 O O . LEU A 1 370 ? 117.443 94.482 110.359 1.00 72.59 369 LEU A O 1
ATOM 2671 N N . THR A 1 371 ? 118.875 95.364 108.860 1.00 77.14 370 THR A N 1
ATOM 2672 C CA . THR A 1 371 ? 119.969 95.415 109.821 1.00 78.83 370 THR A CA 1
ATOM 2673 C C . THR A 1 371 ? 119.678 96.377 110.965 1.00 78.73 370 THR A C 1
ATOM 2674 O O . THR A 1 371 ? 120.271 96.242 112.041 1.00 75.89 370 THR A O 1
ATOM 2678 N N . ASP A 1 372 ? 118.782 97.345 110.759 1.00 81.04 371 ASP A N 1
ATOM 2679 C CA . ASP A 1 372 ? 118.409 98.244 111.845 1.00 76.72 371 ASP A CA 1
ATOM 2680 C C . ASP A 1 372 ? 117.733 97.493 112.984 1.00 72.66 371 ASP A C 1
ATOM 2681 O O . ASP A 1 372 ? 117.788 97.936 114.137 1.00 77.02 371 ASP A O 1
ATOM 2686 N N . THR A 1 373 ? 117.088 96.365 112.684 1.00 70.86 372 THR A N 1
ATOM 2687 C CA . THR A 1 373 ? 116.413 95.550 113.688 1.00 71.84 372 THR A CA 1
ATOM 2688 C C . THR A 1 373 ? 117.191 94.285 114.028 1.00 69.61 372 THR A C 1
ATOM 2689 O O . THR A 1 373 ? 117.463 94.023 115.202 1.00 68.59 372 THR A O 1
ATOM 2693 N N . LEU A 1 374 ? 117.554 93.494 113.023 1.00 69.38 373 LEU A N 1
ATOM 2694 C CA . LEU A 1 374 ? 118.265 92.232 113.213 1.00 70.34 373 LEU A CA 1
ATOM 2695 C C . LEU A 1 374 ? 119.710 92.421 112.759 1.00 78.33 373 LEU A C 1
ATOM 2696 O O . LEU A 1 374 ? 120.006 92.367 111.562 1.00 79.51 373 LEU A O 1
ATOM 2701 N N . GLU A 1 375 ? 120.607 92.638 113.718 1.00 83.83 374 GLU A N 1
ATOM 2702 C CA . GLU A 1 375 ? 122.025 92.819 113.435 1.00 87.37 374 GLU A CA 1
ATOM 2703 C C . GLU A 1 375 ? 122.834 91.542 113.619 1.00 83.05 374 GLU A C 1
ATOM 2704 O O . GLU A 1 375 ? 124.062 91.582 113.495 1.00 80.81 374 GLU A O 1
ATOM 2710 N N . ALA A 1 376 ? 122.185 90.421 113.912 1.00 81.06 375 ALA A N 1
ATOM 2711 C CA . ALA A 1 376 ? 122.864 89.159 114.148 1.00 82.50 375 ALA A CA 1
ATOM 2712 C C . ALA A 1 376 ? 122.622 88.213 112.974 1.00 81.56 375 ALA A C 1
ATOM 2713 O O . ALA A 1 376 ? 122.010 88.577 111.966 1.00 78.74 375 ALA A O 1
ATOM 2715 N N . SER A 1 377 ? 123.116 86.981 113.101 1.00 80.13 376 SER A N 1
ATOM 2716 C CA . SER A 1 377 ? 122.903 85.919 112.116 1.00 77.94 376 SER A CA 1
ATOM 2717 C C . SER A 1 377 ? 122.272 84.745 112.858 1.00 72.59 376 SER A C 1
ATOM 2718 O O . SER A 1 377 ? 122.976 83.868 113.364 1.00 70.15 376 SER A O 1
ATOM 2721 N N . LEU A 1 378 ? 120.944 84.734 112.923 1.00 66.12 377 LEU A N 1
ATOM 2722 C CA . LEU A 1 378 ? 120.229 83.712 113.667 1.00 64.47 377 LEU A CA 1
ATOM 2723 C C . LEU A 1 378 ? 120.183 82.402 112.885 1.00 64.55 377 LEU A C 1
ATOM 2724 O O . LEU A 1 378 ? 120.483 82.343 111.690 1.00 64.61 377 LEU A O 1
ATOM 2729 N N . ASP A 1 379 ? 119.796 81.341 113.584 1.00 62.40 378 ASP A N 1
ATOM 2730 C CA . ASP A 1 379 ? 119.667 80.012 113.009 1.00 63.24 378 ASP A CA 1
ATOM 2731 C C . ASP A 1 379 ? 118.205 79.729 112.687 1.00 59.32 378 ASP A C 1
ATOM 2732 O O . ASP A 1 379 ? 117.299 80.181 113.390 1.00 55.61 378 ASP A O 1
ATOM 2737 N N . ASN A 1 380 ? 117.984 78.971 111.612 1.00 58.00 379 ASN A N 1
ATOM 2738 C CA . ASN A 1 380 ? 116.636 78.698 111.109 1.00 54.76 379 ASN A CA 1
ATOM 2739 C C . ASN A 1 380 ? 115.912 79.993 110.750 1.00 51.27 379 ASN A C 1
ATOM 2740 O O . ASN A 1 380 ? 114.714 80.141 110.991 1.00 54.34 379 ASN A O 1
ATOM 2745 N N . LEU A 1 381 ? 116.644 80.939 110.168 1.00 49.69 380 LEU A N 1
ATOM 2746 C CA . LEU A 1 381 ? 116.070 82.226 109.786 1.00 46.82 380 LEU A CA 1
ATOM 2747 C C . LEU A 1 381 ? 116.806 82.740 108.562 1.00 43.94 380 LEU A C 1
ATOM 2748 O O . LEU A 1 381 ? 118.013 82.992 108.626 1.00 47.18 380 LEU A O 1
ATOM 2753 N N . THR A 1 382 ? 116.085 82.895 107.455 1.00 40.62 381 THR A N 1
ATOM 2754 C CA . THR A 1 382 ? 116.636 83.431 106.215 1.00 43.57 381 THR A CA 1
ATOM 2755 C C . THR A 1 382 ? 116.096 84.843 106.038 1.00 40.93 381 THR A C 1
ATOM 2756 O O . THR A 1 382 ? 114.918 85.024 105.724 1.00 48.79 381 THR A O 1
ATOM 2760 N N . VAL A 1 383 ? 116.949 85.837 106.239 1.00 37.66 382 VAL A N 1
ATOM 2761 C CA . VAL A 1 383 ? 116.546 87.234 106.137 1.00 36.70 382 VAL A CA 1
ATOM 2762 C C . VAL A 1 383 ? 116.860 87.730 104.734 1.00 45.46 382 VAL A C 1
ATOM 2763 O O . VAL A 1 383 ? 117.971 87.531 104.230 1.00 55.96 382 VAL A O 1
ATOM 2767 N N . SER A 1 384 ? 115.883 88.373 104.101 1.00 42.77 383 SER A N 1
ATOM 2768 C CA . SER A 1 384 ? 116.046 88.843 102.734 1.00 49.66 383 SER A CA 1
ATOM 2769 C C . SER A 1 384 ? 115.312 90.164 102.564 1.00 56.26 383 SER A C 1
ATOM 2770 O O . SER A 1 384 ? 114.628 90.643 103.470 1.00 59.76 383 SER A O 1
ATOM 2773 N N . ARG A 1 385 ? 115.476 90.753 101.383 1.00 60.75 384 ARG A N 1
ATOM 2774 C CA . ARG A 1 385 ? 114.780 91.977 101.019 1.00 62.26 384 ARG A CA 1
ATOM 2775 C C . ARG A 1 385 ? 114.651 92.024 99.506 1.00 67.17 384 ARG A C 1
ATOM 2776 O O . ARG A 1 385 ? 115.389 91.353 98.780 1.00 73.28 384 ARG A O 1
ATOM 2784 N N . ILE A 1 386 ? 113.703 92.825 99.035 1.00 66.68 385 ILE A N 1
ATOM 2785 C CA . ILE A 1 386 ? 113.462 93.003 97.609 1.00 66.88 385 ILE A CA 1
ATOM 2786 C C . ILE A 1 386 ? 114.204 94.260 97.178 1.00 68.01 385 ILE A C 1
ATOM 2787 O O . ILE A 1 386 ? 113.787 95.379 97.498 1.00 67.60 385 ILE A O 1
ATOM 2792 N N . ASP A 1 387 ? 115.309 94.082 96.453 1.00 64.85 386 ASP A N 1
ATOM 2793 C CA . ASP A 1 387 ? 116.083 95.208 95.950 1.00 67.54 386 ASP A CA 1
ATOM 2794 C C . ASP A 1 387 ? 115.503 95.631 94.608 1.00 71.10 386 ASP A C 1
ATOM 2795 O O . ASP A 1 387 ? 115.564 94.848 93.648 1.00 72.68 386 ASP A O 1
ATOM 2800 N N . PRO A 1 388 ? 114.935 96.835 94.483 1.00 70.28 387 PRO A N 1
ATOM 2801 C CA . PRO A 1 388 ? 114.288 97.194 93.210 1.00 64.05 387 PRO A CA 1
ATOM 2802 C C . PRO A 1 388 ? 115.217 97.147 92.010 1.00 66.46 387 PRO A C 1
ATOM 2803 O O . PRO A 1 388 ? 114.779 96.764 90.921 1.00 62.77 387 PRO A O 1
ATOM 2807 N N . HIS A 1 389 ? 116.487 97.526 92.166 1.00 67.54 388 HIS A N 1
ATOM 2808 C CA . HIS A 1 389 ? 117.394 97.550 91.021 1.00 68.05 388 HIS A CA 1
ATOM 2809 C C . HIS A 1 389 ? 117.753 96.139 90.570 1.00 65.58 388 HIS A C 1
ATOM 2810 O O . HIS A 1 389 ? 117.714 95.827 89.372 1.00 65.22 388 HIS A O 1
ATOM 2817 N N . ALA A 1 390 ? 118.115 95.272 91.517 1.00 62.70 389 ALA A N 1
ATOM 2818 C CA . ALA A 1 390 ? 118.443 93.896 91.164 1.00 61.36 389 ALA A CA 1
ATOM 2819 C C . ALA A 1 390 ? 117.237 93.185 90.571 1.00 62.14 389 ALA A C 1
ATOM 2820 O O . ALA A 1 390 ? 117.361 92.451 89.584 1.00 64.35 389 ALA A O 1
ATOM 2822 N N . GLU A 1 391 ? 116.059 93.391 91.161 1.00 59.41 390 GLU A N 1
ATOM 2823 C CA . GLU A 1 391 ? 114.850 92.777 90.628 1.00 52.23 390 GLU A CA 1
ATOM 2824 C C . GLU A 1 391 ? 114.531 93.310 89.240 1.00 54.93 390 GLU A C 1
ATOM 2825 O O . GLU A 1 391 ? 114.089 92.559 88.366 1.00 56.71 390 GLU A O 1
ATOM 2831 N N . THR A 1 392 ? 114.736 94.610 89.021 1.00 57.15 391 THR A N 1
ATOM 2832 C CA . THR A 1 392 ? 114.501 95.180 87.700 1.00 51.83 391 THR A CA 1
ATOM 2833 C C . THR A 1 392 ? 115.428 94.562 86.666 1.00 56.29 391 THR A C 1
ATOM 2834 O O . THR A 1 392 ? 114.998 94.238 85.555 1.00 57.43 391 THR A O 1
ATOM 2838 N N . GLU A 1 393 ? 116.706 94.391 87.009 1.00 62.05 392 GLU A N 1
ATOM 2839 C CA . GLU A 1 393 ? 117.634 93.766 86.071 1.00 62.02 392 GLU A CA 1
ATOM 2840 C C . GLU A 1 393 ? 117.255 92.311 85.812 1.00 61.84 392 GLU A C 1
ATOM 2841 O O . GLU A 1 393 ? 117.321 91.838 84.670 1.00 62.65 392 GLU A O 1
ATOM 2847 N N . ARG A 1 394 ? 116.851 91.590 86.860 1.00 60.84 393 ARG A N 1
ATOM 2848 C CA . ARG A 1 394 ? 116.407 90.210 86.694 1.00 61.72 393 ARG A CA 1
ATOM 2849 C C . ARG A 1 394 ? 115.223 90.129 85.741 1.00 63.07 393 ARG A C 1
ATOM 2850 O O . ARG A 1 394 ? 115.213 89.319 84.807 1.00 66.30 393 ARG A O 1
ATOM 2858 N N . TYR A 1 395 ? 114.207 90.962 85.972 1.00 58.42 394 TYR A N 1
ATOM 2859 C CA . TYR A 1 395 ? 113.021 90.953 85.124 1.00 53.45 394 TYR A CA 1
ATOM 2860 C C . TYR A 1 395 ? 113.362 91.355 83.698 1.00 61.99 394 TYR A C 1
ATOM 2861 O O . TYR A 1 395 ? 112.843 90.771 82.741 1.00 66.41 394 TYR A O 1
ATOM 2870 N N . ARG A 1 396 ? 114.227 92.356 83.534 1.00 64.08 395 ARG A N 1
ATOM 2871 C CA . ARG A 1 396 ? 114.608 92.795 82.198 1.00 62.82 395 ARG A CA 1
ATOM 2872 C C . ARG A 1 396 ? 115.287 91.671 81.429 1.00 67.43 395 ARG A C 1
ATOM 2873 O O . ARG A 1 396 ? 114.949 91.405 80.271 1.00 73.52 395 ARG A O 1
ATOM 2881 N N . GLN A 1 397 ? 116.240 90.983 82.064 1.00 67.31 396 GLN A N 1
ATOM 2882 C CA . GLN A 1 397 ? 116.913 89.880 81.385 1.00 69.62 396 GLN A CA 1
ATOM 2883 C C . GLN A 1 397 ? 115.951 88.733 81.098 1.00 73.47 396 GLN A C 1
ATOM 2884 O O . GLN A 1 397 ? 116.005 88.123 80.022 1.00 77.16 396 GLN A O 1
ATOM 2890 N N . HIS A 1 398 ? 115.068 88.420 82.048 1.00 75.80 397 HIS A N 1
ATOM 2891 C CA . HIS A 1 398 ? 114.108 87.343 81.836 1.00 77.30 397 HIS A CA 1
ATOM 2892 C C . HIS A 1 398 ? 113.201 87.645 80.652 1.00 76.11 397 HIS A C 1
ATOM 2893 O O . HIS A 1 398 ? 112.961 86.777 79.806 1.00 77.55 397 HIS A O 1
ATOM 2900 N N . VAL A 1 399 ? 112.697 88.877 80.569 1.00 76.52 398 VAL A N 1
ATOM 2901 C CA . VAL A 1 399 ? 111.831 89.252 79.457 1.00 78.16 398 VAL A CA 1
ATOM 2902 C C . VAL A 1 399 ? 112.612 89.253 78.151 1.00 79.53 398 VAL A C 1
ATOM 2903 O O . VAL A 1 399 ? 112.092 88.852 77.105 1.00 81.84 398 VAL A O 1
ATOM 2907 N N . LEU A 1 400 ? 113.866 89.703 78.183 1.00 78.53 399 LEU A N 1
ATOM 2908 C CA . LEU A 1 400 ? 114.662 89.726 76.962 1.00 82.37 399 LEU A CA 1
ATOM 2909 C C . LEU A 1 400 ? 114.887 88.321 76.423 1.00 86.06 399 LEU A C 1
ATOM 2910 O O . LEU A 1 400 ? 114.797 88.092 75.212 1.00 90.09 399 LEU A O 1
ATOM 2915 N N . GLU A 1 401 ? 115.183 87.365 77.303 1.00 84.42 400 GLU A N 1
ATOM 2916 C CA . GLU A 1 401 ? 115.428 86.007 76.827 1.00 84.96 400 GLU A CA 1
ATOM 2917 C C . GLU A 1 401 ? 114.132 85.302 76.436 1.00 89.15 400 GLU A C 1
ATOM 2918 O O . GLU A 1 401 ? 114.104 84.560 75.448 1.00 87.96 400 GLU A O 1
ATOM 2924 N N . THR A 1 402 ? 113.049 85.516 77.188 1.00 90.23 401 THR A N 1
ATOM 2925 C CA . THR A 1 402 ? 111.800 84.819 76.898 1.00 89.89 401 THR A CA 1
ATOM 2926 C C . THR A 1 402 ? 111.137 85.365 75.639 1.00 93.00 401 THR A C 1
ATOM 2927 O O . THR A 1 402 ? 110.687 84.600 74.779 1.00 96.21 401 THR A O 1
ATOM 2931 N N . LYS A 1 403 ? 111.068 86.689 75.515 1.00 91.67 402 LYS A N 1
ATOM 2932 C CA . LYS A 1 403 ? 110.355 87.345 74.429 1.00 92.79 402 LYS A CA 1
ATOM 2933 C C . LYS A 1 403 ? 111.280 87.896 73.356 1.00 95.20 402 LYS A C 1
ATOM 2934 O O . LYS A 1 403 ? 110.902 87.917 72.181 1.00 98.69 402 LYS A O 1
ATOM 2940 N N . GLY A 1 404 ? 112.481 88.335 73.728 1.00 95.33 403 GLY A N 1
ATOM 2941 C CA . GLY A 1 404 ? 113.394 88.935 72.776 1.00 100.09 403 GLY A CA 1
ATOM 2942 C C . GLY A 1 404 ? 114.135 87.960 71.890 1.00 103.74 403 GLY A C 1
ATOM 2943 O O . GLY A 1 404 ? 114.798 88.393 70.943 1.00 106.43 403 GLY A O 1
ATOM 2944 N N . ALA A 1 405 ? 114.046 86.659 72.169 1.00 105.13 404 ALA A N 1
ATOM 2945 C CA . ALA A 1 405 ? 114.747 85.683 71.342 1.00 108.94 404 ALA A CA 1
ATOM 2946 C C . ALA A 1 405 ? 114.224 85.696 69.911 1.00 110.23 404 ALA A C 1
ATOM 2947 O O . ALA A 1 405 ? 115.008 85.671 68.955 1.00 107.23 404 ALA A O 1
ATOM 2949 N N . GLN A 1 406 ? 112.901 85.739 69.743 1.00 112.13 405 GLN A N 1
ATOM 2950 C CA . GLN A 1 406 ? 112.315 85.722 68.408 1.00 113.00 405 GLN A CA 1
ATOM 2951 C C . GLN A 1 406 ? 112.461 87.060 67.696 1.00 116.03 405 GLN A C 1
ATOM 2952 O O . GLN A 1 406 ? 112.527 87.096 66.463 1.00 115.21 405 GLN A O 1
ATOM 2958 N N . LEU A 1 407 ? 112.511 88.159 68.443 1.00 117.24 406 LEU A N 1
ATOM 2959 C CA . LEU A 1 407 ? 112.624 89.475 67.831 1.00 114.87 406 LEU A CA 1
ATOM 2960 C C . LEU A 1 407 ? 113.995 89.650 67.189 1.00 114.69 406 LEU A C 1
ATOM 2961 O O . LEU A 1 407 ? 115.005 89.157 67.698 1.00 111.96 406 LEU A O 1
ATOM 2966 N N . ASP A 1 408 ? 114.025 90.358 66.063 1.00 113.68 407 ASP A N 1
ATOM 2967 C CA . ASP A 1 408 ? 115.275 90.609 65.364 1.00 116.44 407 ASP A CA 1
ATOM 2968 C C . ASP A 1 408 ? 116.130 91.594 66.161 1.00 117.08 407 ASP A C 1
ATOM 2969 O O . ASP A 1 408 ? 115.723 92.118 67.201 1.00 118.30 407 ASP A O 1
ATOM 2974 N N . ALA A 1 409 ? 117.336 91.857 65.653 1.00 114.93 408 ALA A N 1
ATOM 2975 C CA . ALA A 1 409 ? 118.267 92.729 66.361 1.00 114.42 408 ALA A CA 1
ATOM 2976 C C . ALA A 1 409 ? 117.633 94.083 66.662 1.00 114.12 408 ALA A C 1
ATOM 2977 O O . ALA A 1 409 ? 117.696 94.574 67.795 1.00 109.79 408 ALA A O 1
ATOM 2979 N N . GLU A 1 410 ? 117.015 94.703 65.654 1.00 113.31 409 GLU A N 1
ATOM 2980 C CA . GLU A 1 410 ? 116.325 95.966 65.889 1.00 116.01 409 GLU A CA 1
ATOM 2981 C C . GLU A 1 410 ? 115.146 95.778 66.834 1.00 116.60 409 GLU A C 1
ATOM 2982 O O . GLU A 1 410 ? 114.890 96.627 67.697 1.00 115.00 409 GLU A O 1
ATOM 2988 N N . GLY A 1 411 ? 114.411 94.677 66.681 1.00 113.92 410 GLY A N 1
ATOM 2989 C CA . GLY A 1 411 ? 113.333 94.394 67.612 1.00 111.04 410 GLY A CA 1
ATOM 2990 C C . GLY A 1 411 ? 113.831 94.235 69.035 1.00 108.31 410 GLY A C 1
ATOM 2991 O O . GLY A 1 411 ? 113.223 94.748 69.977 1.00 102.34 410 GLY A O 1
ATOM 2992 N N . ARG A 1 412 ? 114.949 93.527 69.210 1.00 109.03 411 ARG A N 1
ATOM 2993 C CA . ARG A 1 412 ? 115.514 93.370 70.545 1.00 104.35 411 ARG A CA 1
ATOM 2994 C C . ARG A 1 412 ? 115.967 94.708 71.113 1.00 104.18 411 ARG A C 1
ATOM 2995 O O . ARG A 1 412 ? 115.785 94.973 72.305 1.00 101.67 411 ARG A O 1
ATOM 3003 N N . ALA A 1 413 ? 116.572 95.560 70.284 1.00 104.52 412 ALA A N 1
ATOM 3004 C CA . ALA A 1 413 ? 116.988 96.874 70.765 1.00 101.80 412 ALA A CA 1
ATOM 3005 C C . ALA A 1 413 ? 115.786 97.704 71.200 1.00 99.32 412 ALA A C 1
ATOM 3006 O O . ALA A 1 413 ? 115.817 98.358 72.251 1.00 95.14 412 ALA A O 1
ATOM 3008 N N . LEU A 1 414 ? 114.714 97.683 70.406 1.00 97.90 413 LEU A N 1
ATOM 3009 C CA . LEU A 1 414 ? 113.505 98.406 70.784 1.00 96.01 413 LEU A CA 1
ATOM 3010 C C . LEU A 1 414 ? 112.926 97.853 72.079 1.00 95.52 413 LEU A C 1
ATOM 3011 O O . LEU A 1 414 ? 112.448 98.611 72.930 1.00 93.37 413 LEU A O 1
ATOM 3016 N N . LEU A 1 415 ? 112.960 96.530 72.245 1.00 94.47 414 LEU A N 1
ATOM 3017 C CA . LEU A 1 415 ? 112.487 95.927 73.485 1.00 91.42 414 LEU A CA 1
ATOM 3018 C C . LEU A 1 415 ? 113.333 96.374 74.671 1.00 87.56 414 LEU A C 1
ATOM 3019 O O . LEU A 1 415 ? 112.803 96.641 75.754 1.00 86.68 414 LEU A O 1
ATOM 3024 N N . GLU A 1 416 ? 114.653 96.449 74.490 1.00 87.41 415 GLU A N 1
ATOM 3025 C CA . GLU A 1 416 ? 115.514 96.926 75.568 1.00 87.06 415 GLU A CA 1
ATOM 3026 C C . GLU A 1 416 ? 115.175 98.361 75.941 1.00 85.48 415 GLU A C 1
ATOM 3027 O O . GLU A 1 416 ? 115.137 98.709 77.127 1.00 83.40 415 GLU A O 1
ATOM 3033 N N . GLU A 1 417 ? 114.938 99.214 74.943 1.00 89.15 416 GLU A N 1
ATOM 3034 C CA . GLU A 1 417 ? 114.551 100.589 75.246 1.00 88.65 416 GLU A CA 1
ATOM 3035 C C . GLU A 1 417 ? 113.219 100.631 75.985 1.00 83.31 416 GLU A C 1
ATOM 3036 O O . GLU A 1 417 ? 113.045 101.414 76.925 1.00 80.72 416 GLU A O 1
ATOM 3042 N N . ASP A 1 418 ? 112.263 99.796 75.571 1.00 81.42 417 ASP A N 1
ATOM 3043 C CA . ASP A 1 418 ? 110.966 99.764 76.238 1.00 79.11 417 ASP A CA 1
ATOM 3044 C C . ASP A 1 418 ? 111.103 99.319 77.689 1.00 73.64 417 ASP A C 1
ATOM 3045 O O . ASP A 1 418 ? 110.465 99.886 78.583 1.00 68.81 417 ASP A O 1
ATOM 3050 N N . LEU A 1 419 ? 111.929 98.304 77.941 1.00 76.13 418 LEU A N 1
ATOM 3051 C CA . LEU A 1 419 ? 112.115 97.774 79.287 1.00 71.43 418 LEU A CA 1
ATOM 3052 C C . LEU A 1 419 ? 112.853 98.735 80.205 1.00 68.71 418 LEU A C 1
ATOM 3053 O O . LEU A 1 419 ? 112.928 98.475 81.410 1.00 63.36 418 LEU A O 1
ATOM 3058 N N . HIS A 1 420 ? 113.406 99.820 79.673 1.00 70.27 419 HIS A N 1
ATOM 3059 C CA . HIS A 1 420 ? 114.136 100.790 80.472 1.00 68.70 419 HIS A CA 1
ATOM 3060 C C . HIS A 1 420 ? 113.253 101.921 80.979 1.00 64.32 419 HIS A C 1
ATOM 3061 O O . HIS A 1 420 ? 113.768 102.860 81.593 1.00 65.83 419 HIS A O 1
ATOM 3068 N N . SER A 1 421 ? 111.947 101.857 80.740 1.00 59.87 420 SER A N 1
ATOM 3069 C CA . SER A 1 421 ? 111.051 102.876 81.252 1.00 55.76 420 SER A CA 1
ATOM 3070 C C . SER A 1 421 ? 110.965 102.784 82.776 1.00 49.89 420 SER A C 1
ATOM 3071 O O . SER A 1 421 ? 111.069 101.695 83.344 1.00 54.79 420 SER A O 1
ATOM 3074 N N . PRO A 1 422 ? 110.779 103.913 83.464 1.00 49.41 421 PRO A N 1
ATOM 3075 C CA . PRO A 1 422 ? 110.765 103.871 84.935 1.00 54.07 421 PRO A CA 1
ATOM 3076 C C . PRO A 1 422 ? 109.667 103.003 85.519 1.00 56.89 421 PRO A C 1
ATOM 3077 O O . PRO A 1 422 ? 109.795 102.565 86.668 1.00 56.99 421 PRO A O 1
ATOM 3081 N N . CYS A 1 423 ? 108.586 102.750 84.781 1.00 59.28 422 CYS A N 1
ATOM 3082 C CA . CYS A 1 423 ? 107.508 101.930 85.324 1.00 56.47 422 CYS A CA 1
ATOM 3083 C C . CYS A 1 423 ? 107.919 100.469 85.444 1.00 52.36 422 CYS A C 1
ATOM 3084 O O . CYS A 1 423 ? 107.399 99.752 86.306 1.00 53.45 422 CYS A O 1
ATOM 3087 N N . THR A 1 424 ? 108.856 100.017 84.608 1.00 49.25 423 THR A N 1
ATOM 3088 C CA . THR A 1 424 ? 109.261 98.615 84.626 1.00 47.37 423 THR A CA 1
ATOM 3089 C C . THR A 1 424 ? 109.623 98.165 86.033 1.00 47.96 423 THR A C 1
ATOM 3090 O O . THR A 1 424 ? 109.179 97.108 86.494 1.00 53.43 423 THR A O 1
ATOM 3094 N N . GLU A 1 425 ? 110.405 98.974 86.746 1.00 48.58 424 GLU A N 1
ATOM 3095 C CA . GLU A 1 425 ? 110.813 98.595 88.092 1.00 44.78 424 GLU A CA 1
ATOM 3096 C C . GLU A 1 425 ? 109.610 98.152 88.909 1.00 43.47 424 GLU A C 1
ATOM 3097 O O . GLU A 1 425 ? 109.621 97.075 89.517 1.00 47.26 424 GLU A O 1
ATOM 3103 N N . GLU A 1 426 ? 108.531 98.937 88.876 1.00 46.17 425 GLU A N 1
ATOM 3104 C CA . GLU A 1 426 ? 107.356 98.590 89.666 1.00 44.39 425 GLU A CA 1
ATOM 3105 C C . GLU A 1 426 ? 106.904 97.170 89.361 1.00 40.67 425 GLU A C 1
ATOM 3106 O O . GLU A 1 426 ? 106.806 96.332 90.265 1.00 41.73 425 GLU A O 1
ATOM 3112 N N . ILE A 1 427 ? 106.685 96.856 88.082 1.00 41.28 426 ILE A N 1
ATOM 3113 C CA . ILE A 1 427 ? 106.208 95.517 87.756 1.00 40.20 426 ILE A CA 1
ATOM 3114 C C . ILE A 1 427 ? 107.249 94.487 88.161 1.00 41.20 426 ILE A C 1
ATOM 3115 O O . ILE A 1 427 ? 106.915 93.428 88.705 1.00 45.88 426 ILE A O 1
ATOM 3120 N N . ALA A 1 428 ? 108.530 94.801 87.956 1.00 40.59 427 ALA A N 1
ATOM 3121 C CA . ALA A 1 428 ? 109.577 93.900 88.415 1.00 35.11 427 ALA A CA 1
ATOM 3122 C C . ALA A 1 428 ? 109.391 93.595 89.892 1.00 35.54 427 ALA A C 1
ATOM 3123 O O . ALA A 1 428 ? 109.352 92.428 90.298 1.00 38.18 427 ALA A O 1
ATOM 3125 N N . VAL A 1 429 ? 109.200 94.637 90.704 1.00 36.86 428 VAL A N 1
ATOM 3126 C CA . VAL A 1 429 ? 108.976 94.420 92.128 1.00 36.15 428 VAL A CA 1
ATOM 3127 C C . VAL A 1 429 ? 107.800 93.477 92.328 1.00 38.99 428 VAL A C 1
ATOM 3128 O O . VAL A 1 429 ? 107.895 92.486 93.062 1.00 47.83 428 VAL A O 1
ATOM 3132 N N . PHE A 1 430 ? 106.687 93.744 91.641 1.00 34.84 429 PHE A N 1
ATOM 3133 C CA . PHE A 1 430 ? 105.532 92.867 91.766 1.00 31.71 429 PHE A CA 1
ATOM 3134 C C . PHE A 1 430 ? 105.940 91.425 91.519 1.00 37.32 429 PHE A C 1
ATOM 3135 O O . PHE A 1 430 ? 105.666 90.540 92.338 1.00 42.09 429 PHE A O 1
ATOM 3143 N N . GLN A 1 431 ? 106.652 91.179 90.419 1.00 37.14 430 GLN A N 1
ATOM 3144 C CA . GLN A 1 431 ? 107.088 89.820 90.131 1.00 32.43 430 GLN A CA 1
ATOM 3145 C C . GLN A 1 431 ? 107.833 89.248 91.322 1.00 39.26 430 GLN A C 1
ATOM 3146 O O . GLN A 1 431 ? 107.467 88.192 91.851 1.00 49.41 430 GLN A O 1
ATOM 3152 N N . ALA A 1 432 ? 108.839 89.977 91.809 1.00 37.40 431 ALA A N 1
ATOM 3153 C CA . ALA A 1 432 ? 109.580 89.506 92.970 1.00 36.15 431 ALA A CA 1
ATOM 3154 C C . ALA A 1 432 ? 108.620 89.152 94.091 1.00 41.77 431 ALA A C 1
ATOM 3155 O O . ALA A 1 432 ? 108.640 88.032 94.614 1.00 48.84 431 ALA A O 1
ATOM 3157 N N . PHE A 1 433 ? 107.714 90.075 94.416 1.00 41.36 432 PHE A N 1
ATOM 3158 C CA . PHE A 1 433 ? 106.760 89.817 95.485 1.00 39.65 432 PHE A CA 1
ATOM 3159 C C . PHE A 1 433 ? 106.039 88.503 95.234 1.00 37.23 432 PHE A C 1
ATOM 3160 O O . PHE A 1 433 ? 106.073 87.595 96.071 1.00 42.87 432 PHE A O 1
ATOM 3168 N N . SER A 1 434 ? 105.462 88.348 94.041 1.00 36.17 433 SER A N 1
ATOM 3169 C CA . SER A 1 434 ? 104.748 87.116 93.734 1.00 38.03 433 SER A CA 1
ATOM 3170 C C . SER A 1 434 ? 105.640 85.912 93.981 1.00 40.04 433 SER A C 1
ATOM 3171 O O . SER A 1 434 ? 105.257 84.971 94.686 1.00 46.20 433 SER A O 1
ATOM 3174 N N . ARG A 1 435 ? 106.866 85.954 93.456 1.00 41.12 434 ARG A N 1
ATOM 3175 C CA . ARG A 1 435 ? 107.760 84.815 93.606 1.00 44.83 434 ARG A CA 1
ATOM 3176 C C . ARG A 1 435 ? 107.946 84.468 95.074 1.00 47.17 434 ARG A C 1
ATOM 3177 O O . ARG A 1 435 ? 107.867 83.296 95.460 1.00 51.13 434 ARG A O 1
ATOM 3185 N N . ILE A 1 436 ? 108.150 85.480 95.917 1.00 47.36 435 ILE A N 1
ATOM 3186 C CA . ILE A 1 436 ? 108.346 85.224 97.340 1.00 45.50 435 ILE A CA 1
ATOM 3187 C C . ILE A 1 436 ? 107.115 84.542 97.917 1.00 46.46 435 ILE A C 1
ATOM 3188 O O . ILE A 1 436 ? 107.211 83.534 98.629 1.00 45.74 435 ILE A O 1
ATOM 3193 N N . ILE A 1 437 ? 105.931 85.054 97.574 1.00 45.62 436 ILE A N 1
ATOM 3194 C CA . ILE A 1 437 ? 104.696 84.485 98.090 1.00 40.05 436 ILE A CA 1
ATOM 3195 C C . ILE A 1 437 ? 104.545 83.035 97.667 1.00 43.93 436 ILE A C 1
ATOM 3196 O O . ILE A 1 437 ? 103.800 82.281 98.300 1.00 42.31 436 ILE A O 1
ATOM 3201 N N . ARG A 1 438 ? 105.245 82.615 96.613 1.00 51.09 437 ARG A N 1
ATOM 3202 C CA . ARG A 1 438 ? 105.126 81.243 96.141 1.00 51.09 437 ARG A CA 1
ATOM 3203 C C . ARG A 1 438 ? 105.908 80.251 96.988 1.00 56.00 437 ARG A C 1
ATOM 3204 O O . ARG A 1 438 ? 105.694 79.044 96.840 1.00 57.11 437 ARG A O 1
ATOM 3212 N N . GLU A 1 439 ? 106.799 80.715 97.864 1.00 58.00 438 GLU A N 1
ATOM 3213 C CA . GLU A 1 439 ? 107.610 79.818 98.676 1.00 54.27 438 GLU A CA 1
ATOM 3214 C C . GLU A 1 439 ? 107.064 79.634 100.085 1.00 51.73 438 GLU A C 1
ATOM 3215 O O . GLU A 1 439 ? 107.700 78.955 100.894 1.00 48.23 438 GLU A O 1
ATOM 3221 N N . ALA A 1 440 ? 105.906 80.208 100.393 1.00 51.12 439 ALA A N 1
ATOM 3222 C CA . ALA A 1 440 ? 105.345 80.161 101.735 1.00 46.21 439 ALA A CA 1
ATOM 3223 C C . ALA A 1 440 ? 104.538 78.899 102.002 1.00 47.29 439 ALA A C 1
ATOM 3224 O O . ALA A 1 440 ? 104.030 78.733 103.114 1.00 49.64 439 ALA A O 1
ATOM 3226 N N . GLY A 1 441 ? 104.402 78.014 101.017 1.00 52.78 440 GLY A N 1
ATOM 3227 C CA . GLY A 1 441 ? 103.671 76.778 101.216 1.00 58.66 440 GLY A CA 1
ATOM 3228 C C . GLY A 1 441 ? 104.449 75.675 101.894 1.00 59.76 440 GLY A C 1
ATOM 3229 O O . GLY A 1 441 ? 103.847 74.682 102.313 1.00 61.85 440 GLY A O 1
ATOM 3230 N N . LYS A 1 442 ? 105.769 75.823 102.014 1.00 60.09 441 LYS A N 1
ATOM 3231 C CA . LYS A 1 442 ? 106.614 74.822 102.645 1.00 66.65 441 LYS A CA 1
ATOM 3232 C C . LYS A 1 442 ? 107.349 75.335 103.873 1.00 62.07 441 LYS A C 1
ATOM 3233 O O . LYS A 1 442 ? 107.958 74.531 104.587 1.00 61.38 441 LYS A O 1
ATOM 3239 N N . LYS A 1 443 ? 107.317 76.638 104.139 1.00 54.39 442 LYS A N 1
ATOM 3240 C CA . LYS A 1 443 ? 107.996 77.207 105.292 1.00 45.90 442 LYS A CA 1
ATOM 3241 C C . LYS A 1 443 ? 107.323 78.523 105.638 1.00 44.22 442 LYS A C 1
ATOM 3242 O O . LYS A 1 443 ? 106.670 79.145 104.799 1.00 48.85 442 LYS A O 1
ATOM 3248 N N . PHE A 1 444 ? 107.486 78.939 106.889 1.00 42.17 443 PHE A N 1
ATOM 3249 C CA . PHE A 1 444 ? 106.947 80.222 107.311 1.00 36.03 443 PHE A CA 1
ATOM 3250 C C . PHE A 1 444 ? 107.614 81.342 106.532 1.00 32.98 443 PHE A C 1
ATOM 3251 O O . PHE A 1 444 ? 108.838 81.372 106.396 1.00 40.37 443 PHE A O 1
ATOM 3259 N N . VAL A 1 445 ? 106.809 82.266 106.019 1.00 26.74 444 VAL A N 1
ATOM 3260 C CA . VAL A 1 445 ? 107.309 83.441 105.316 1.00 28.12 444 VAL A CA 1
ATOM 3261 C C . VAL A 1 445 ? 106.679 84.659 105.971 1.00 26.23 444 VAL A C 1
ATOM 3262 O O . VAL A 1 445 ? 105.493 84.932 105.764 1.00 33.83 444 VAL A O 1
ATOM 3266 N N . VAL A 1 446 ? 107.464 85.391 106.752 1.00 24.06 445 VAL A N 1
ATOM 3267 C CA . VAL A 1 446 ? 106.993 86.583 107.447 1.00 23.87 445 VAL A CA 1
ATOM 3268 C C . VAL A 1 446 ? 107.364 87.785 106.592 1.00 27.92 445 VAL A C 1
ATOM 3269 O O . VAL A 1 446 ? 108.546 88.102 106.428 1.00 34.57 445 VAL A O 1
ATOM 3273 N N . MET A 1 447 ? 106.356 88.466 106.058 1.00 29.01 446 MET A N 1
ATOM 3274 C CA . MET A 1 447 ? 106.544 89.546 105.098 1.00 29.19 446 MET A CA 1
ATOM 3275 C C . MET A 1 447 ? 106.158 90.863 105.760 1.00 31.87 446 MET A C 1
ATOM 3276 O O . MET A 1 447 ? 104.985 91.085 106.087 1.00 35.30 446 MET A O 1
ATOM 3281 N N . ASP A 1 448 ? 107.148 91.736 105.939 1.00 38.48 447 ASP A N 1
ATOM 3282 C CA . ASP A 1 448 ? 106.925 93.107 106.377 1.00 35.03 447 ASP A CA 1
ATOM 3283 C C . ASP A 1 448 ? 106.702 93.958 105.132 1.00 42.29 447 ASP A C 1
ATOM 3284 O O . ASP A 1 448 ? 107.615 94.138 104.321 1.00 46.77 447 ASP A O 1
ATOM 3289 N N . THR A 1 449 ? 105.492 94.484 104.984 1.00 42.18 448 THR A N 1
ATOM 3290 C CA . THR A 1 449 ? 105.075 95.095 103.735 1.00 44.80 448 THR A CA 1
ATOM 3291 C C . THR A 1 449 ? 105.541 96.548 103.639 1.00 45.89 448 THR A C 1
ATOM 3292 O O . THR A 1 449 ? 105.959 97.171 104.617 1.00 45.29 448 THR A O 1
ATOM 3296 N N . ALA A 1 450 ? 105.462 97.078 102.426 1.00 47.36 449 ALA A N 1
ATOM 3297 C CA . ALA A 1 450 ? 105.758 98.476 102.144 1.00 49.57 449 ALA A CA 1
ATOM 3298 C C . ALA A 1 450 ? 104.540 99.314 102.522 1.00 50.04 449 ALA A C 1
ATOM 3299 O O . ALA A 1 450 ? 103.543 98.793 103.028 1.00 54.59 449 ALA A O 1
ATOM 3301 N N . PRO A 1 451 ? 104.591 100.633 102.313 1.00 46.58 450 PRO A N 1
ATOM 3302 C CA . PRO A 1 451 ? 103.438 101.474 102.653 1.00 44.48 450 PRO A CA 1
ATOM 3303 C C . PRO A 1 451 ? 102.126 100.886 102.150 1.00 42.04 450 PRO A C 1
ATOM 3304 O O . PRO A 1 451 ? 102.096 100.082 101.218 1.00 43.41 450 PRO A O 1
ATOM 3308 N N . THR A 1 452 ? 101.029 101.304 102.788 1.00 40.58 451 THR A N 1
ATOM 3309 C CA . THR A 1 452 ? 99.742 100.647 102.579 1.00 40.42 451 THR A CA 1
ATOM 3310 C C . THR A 1 452 ? 99.284 100.734 101.128 1.00 42.02 451 THR A C 1
ATOM 3311 O O . THR A 1 452 ? 98.800 99.750 100.563 1.00 46.32 451 THR A O 1
ATOM 3315 N N . GLY A 1 453 ? 99.406 101.910 100.511 1.00 41.65 452 GLY A N 1
ATOM 3316 C CA . GLY A 1 453 ? 98.962 102.047 99.132 1.00 40.06 452 GLY A CA 1
ATOM 3317 C C . GLY A 1 453 ? 99.756 101.173 98.182 1.00 42.71 452 GLY A C 1
ATOM 3318 O O . GLY A 1 453 ? 99.193 100.476 97.330 1.00 47.75 452 GLY A O 1
ATOM 3319 N N . HIS A 1 454 ? 101.082 101.191 98.323 1.00 44.47 453 HIS A N 1
ATOM 3320 C CA . HIS A 1 454 ? 101.934 100.380 97.463 1.00 46.24 453 HIS A CA 1
ATOM 3321 C C . HIS A 1 454 ? 101.646 98.896 97.649 1.00 44.65 453 HIS A C 1
ATOM 3322 O O . HIS A 1 454 ? 101.546 98.148 96.671 1.00 42.99 453 HIS A O 1
ATOM 3329 N N . THR A 1 455 ? 101.496 98.452 98.898 1.00 44.59 454 THR A N 1
ATOM 3330 C CA . THR A 1 455 ? 101.198 97.046 99.150 1.00 39.88 454 THR A CA 1
ATOM 3331 C C . THR A 1 455 ? 99.845 96.655 98.574 1.00 38.93 454 THR A C 1
ATOM 3332 O O . THR A 1 455 ? 99.700 95.578 97.985 1.00 43.13 454 THR A O 1
ATOM 3336 N N . LEU A 1 456 ? 98.837 97.511 98.744 1.00 39.27 455 LEU A N 1
ATOM 3337 C CA . LEU A 1 456 ? 97.514 97.198 98.222 1.00 39.37 455 LEU A CA 1
ATOM 3338 C C . LEU A 1 456 ? 97.543 97.087 96.705 1.00 43.12 455 LEU A C 1
ATOM 3339 O O . LEU A 1 456 ? 96.862 96.235 96.125 1.00 43.85 455 LEU A O 1
ATOM 3344 N N . LEU A 1 457 ? 98.318 97.947 96.042 1.00 43.58 456 LEU A N 1
ATOM 3345 C CA . LEU A 1 457 ? 98.500 97.795 94.602 1.00 39.27 456 LEU A CA 1
ATOM 3346 C C . LEU A 1 457 ? 99.222 96.493 94.277 1.00 42.54 456 LEU A C 1
ATOM 3347 O O . LEU A 1 457 ? 98.909 95.834 93.280 1.00 42.57 456 LEU A O 1
ATOM 3352 N N . LEU A 1 458 ? 100.198 96.110 95.104 1.00 47.04 457 LEU A N 1
ATOM 3353 C CA . LEU A 1 458 ? 100.935 94.872 94.860 1.00 39.78 457 LEU A CA 1
ATOM 3354 C C . LEU A 1 458 ? 100.024 93.656 94.939 1.00 40.42 457 LEU A C 1
ATOM 3355 O O . LEU A 1 458 ? 100.174 92.711 94.157 1.00 42.64 457 LEU A O 1
ATOM 3360 N N . LEU A 1 459 ? 99.081 93.649 95.883 1.00 42.18 458 LEU A N 1
ATOM 3361 C CA . LEU A 1 459 ? 98.173 92.511 95.985 1.00 42.37 458 LEU A CA 1
ATOM 3362 C C . LEU A 1 459 ? 97.463 92.258 94.665 1.00 41.90 458 LEU A C 1
ATOM 3363 O O . LEU A 1 459 ? 97.109 91.115 94.358 1.00 48.40 458 LEU A O 1
ATOM 3368 N N . ASP A 1 460 ? 97.248 93.306 93.872 1.00 39.76 459 ASP A N 1
ATOM 3369 C CA . ASP A 1 460 ? 96.734 93.169 92.513 1.00 42.11 459 ASP A CA 1
ATOM 3370 C C . ASP A 1 460 ? 95.314 92.613 92.512 1.00 48.48 459 ASP A C 1
ATOM 3371 O O . ASP A 1 460 ? 95.001 91.639 91.825 1.00 49.15 459 ASP A O 1
ATOM 3376 N N . ALA A 1 461 ? 94.444 93.246 93.299 1.00 51.50 460 ALA A N 1
ATOM 3377 C CA . ALA A 1 461 ? 93.042 92.851 93.302 1.00 48.06 460 ALA A CA 1
ATOM 3378 C C . ALA A 1 461 ? 92.367 93.179 91.977 1.00 51.89 460 ALA A C 1
ATOM 3379 O O . ALA A 1 461 ? 91.419 92.493 91.579 1.00 54.54 460 ALA A O 1
ATOM 3381 N N . THR A 1 462 ? 92.835 94.216 91.283 1.00 50.22 461 THR A N 1
ATOM 3382 C CA . THR A 1 462 ? 92.256 94.622 90.010 1.00 52.91 461 THR A CA 1
ATOM 3383 C C . THR A 1 462 ? 92.914 93.957 88.809 1.00 55.61 461 THR A C 1
ATOM 3384 O O . THR A 1 462 ? 92.425 94.124 87.687 1.00 55.32 461 THR A O 1
ATOM 3388 N N . GLY A 1 463 ? 94.001 93.216 89.008 1.00 53.73 462 GLY A N 1
ATOM 3389 C CA . GLY A 1 463 ? 94.644 92.509 87.920 1.00 49.89 462 GLY A CA 1
ATOM 3390 C C . GLY A 1 463 ? 95.493 93.361 87.007 1.00 52.69 462 GLY A C 1
ATOM 3391 O O . GLY A 1 463 ? 95.861 92.896 85.924 1.00 62.04 462 GLY A O 1
ATOM 3392 N N . ALA A 1 464 ? 95.818 94.594 87.400 1.00 48.14 463 ALA A N 1
ATOM 3393 C CA . ALA A 1 464 ? 96.598 95.466 86.529 1.00 48.38 463 ALA A CA 1
ATOM 3394 C C . ALA A 1 464 ? 98.015 94.937 86.338 1.00 51.15 463 ALA A C 1
ATOM 3395 O O . ALA A 1 464 ? 98.506 94.838 85.207 1.00 56.78 463 ALA A O 1
ATOM 3397 N N . TYR A 1 465 ? 98.691 94.596 87.437 1.00 49.39 464 TYR A N 1
ATOM 3398 C CA . TYR A 1 465 ? 100.057 94.095 87.335 1.00 47.07 464 TYR A CA 1
ATOM 3399 C C . TYR A 1 465 ? 100.101 92.787 86.562 1.00 49.03 464 TYR A C 1
ATOM 3400 O O . TYR A 1 465 ? 101.009 92.563 85.753 1.00 52.68 464 TYR A O 1
ATOM 3409 N N . HIS A 1 466 ? 99.139 91.899 86.813 1.00 47.09 465 HIS A N 1
ATOM 3410 C CA . HIS A 1 466 ? 99.094 90.639 86.084 1.00 52.87 465 HIS A CA 1
ATOM 3411 C C . HIS A 1 466 ? 98.907 90.883 84.593 1.00 55.93 465 HIS A C 1
ATOM 3412 O O . HIS A 1 466 ? 99.564 90.244 83.763 1.00 60.72 465 HIS A O 1
ATOM 3419 N N . ARG A 1 467 ? 98.021 91.813 84.234 1.00 54.12 466 ARG A N 1
ATOM 3420 C CA . ARG A 1 467 ? 97.824 92.133 82.826 1.00 52.60 466 ARG A CA 1
ATOM 3421 C C . ARG A 1 467 ? 99.102 92.671 82.202 1.00 53.14 466 ARG A C 1
ATOM 3422 O O . ARG A 1 467 ? 99.473 92.275 81.093 1.00 61.13 466 ARG A O 1
ATOM 3430 N N . GLU A 1 468 ? 99.800 93.564 82.903 1.00 52.55 467 GLU A N 1
ATOM 3431 C CA . GLU A 1 468 ? 101.027 94.133 82.351 1.00 54.06 467 GLU A CA 1
ATOM 3432 C C . GLU A 1 468 ? 102.089 93.057 82.144 1.00 55.91 467 GLU A C 1
ATOM 3433 O O . GLU A 1 468 ? 102.730 92.991 81.086 1.00 62.09 467 GLU A O 1
ATOM 3439 N N . VAL A 1 469 ? 102.283 92.194 83.144 1.00 57.98 468 VAL A N 1
ATOM 3440 C CA . VAL A 1 469 ? 103.341 91.193 83.046 1.00 57.23 468 VAL A CA 1
ATOM 3441 C C . VAL A 1 469 ? 103.008 90.160 81.978 1.00 56.57 468 VAL A C 1
ATOM 3442 O O . VAL A 1 469 ? 103.899 89.689 81.264 1.00 61.63 468 VAL A O 1
ATOM 3446 N N . ARG A 1 470 ? 101.733 89.784 81.844 1.00 57.06 469 ARG A N 1
ATOM 3447 C CA . ARG A 1 470 ? 101.386 88.844 80.784 1.00 61.17 469 ARG A CA 1
ATOM 3448 C C . ARG A 1 470 ? 101.483 89.498 79.413 1.00 64.23 469 ARG A C 1
ATOM 3449 O O . ARG A 1 470 ? 101.781 88.819 78.425 1.00 72.50 469 ARG A O 1
ATOM 3457 N N . ARG A 1 471 ? 101.234 90.806 79.327 1.00 64.68 470 ARG A N 1
ATOM 3458 C CA . ARG A 1 471 ? 101.449 91.513 78.071 1.00 65.91 470 ARG A CA 1
ATOM 3459 C C . ARG A 1 471 ? 102.919 91.491 77.676 1.00 67.09 470 ARG A C 1
ATOM 3460 O O . ARG A 1 471 ? 103.251 91.277 76.505 1.00 68.35 470 ARG A O 1
ATOM 3468 N N . GLN A 1 472 ? 103.817 91.716 78.637 1.00 67.07 471 GLN A N 1
ATOM 3469 C CA . GLN A 1 472 ? 105.243 91.681 78.334 1.00 65.06 471 GLN A CA 1
ATOM 3470 C C . GLN A 1 472 ? 105.801 90.267 78.238 1.00 71.01 471 GLN A C 1
ATOM 3471 O O . GLN A 1 472 ? 106.953 90.105 77.825 1.00 78.40 471 GLN A O 1
ATOM 3477 N N . MET A 1 473 ? 105.026 89.246 78.610 1.00 71.16 472 MET A N 1
ATOM 3478 C CA . MET A 1 473 ? 105.503 87.870 78.576 1.00 69.12 472 MET A CA 1
ATOM 3479 C C . MET A 1 473 ? 104.424 86.920 78.069 1.00 74.48 472 MET A C 1
ATOM 3480 O O . MET A 1 473 ? 104.369 85.758 78.486 1.00 77.13 472 MET A O 1
ATOM 3485 N N . GLY A 1 474 ? 103.561 87.393 77.176 1.00 75.65 473 GLY A N 1
ATOM 3486 C CA . GLY A 1 474 ? 102.508 86.565 76.617 1.00 75.24 473 GLY A CA 1
ATOM 3487 C C . GLY A 1 474 ? 101.585 85.986 77.672 1.00 77.67 473 GLY A C 1
ATOM 3488 O O . GLY A 1 474 ? 101.425 84.769 77.770 1.00 75.69 473 GLY A O 1
ATOM 3489 N N . THR A 1 481 ? 98.786 80.766 89.185 1.00 61.98 480 THR A N 1
ATOM 3490 C CA . THR A 1 481 ? 98.265 81.217 90.469 1.00 70.00 480 THR A CA 1
ATOM 3491 C C . THR A 1 481 ? 98.684 82.655 90.753 1.00 66.91 480 THR A C 1
ATOM 3492 O O . THR A 1 481 ? 99.872 82.968 90.809 1.00 61.77 480 THR A O 1
ATOM 3496 N N . THR A 1 482 ? 97.698 83.529 90.916 1.00 61.42 481 THR A N 1
ATOM 3497 C CA . THR A 1 482 ? 97.961 84.916 91.250 1.00 57.49 481 THR A CA 1
ATOM 3498 C C . THR A 1 482 ? 98.159 85.069 92.755 1.00 53.11 481 THR A C 1
ATOM 3499 O O . THR A 1 482 ? 97.729 84.218 93.536 1.00 49.62 481 THR A O 1
ATOM 3503 N N . PRO A 1 483 ? 98.818 86.146 93.191 1.00 53.27 482 PRO A N 1
ATOM 3504 C CA . PRO A 1 483 ? 99.004 86.335 94.638 1.00 50.09 482 PRO A CA 1
ATOM 3505 C C . PRO A 1 483 ? 97.699 86.363 95.408 1.00 50.48 482 PRO A C 1
ATOM 3506 O O . PRO A 1 483 ? 97.634 85.857 96.535 1.00 52.24 482 PRO A O 1
ATOM 3510 N N . MET A 1 484 ? 96.648 86.942 94.827 1.00 50.36 483 MET A N 1
ATOM 3511 C CA . MET A 1 484 ? 95.391 87.076 95.550 1.00 48.03 483 MET A CA 1
ATOM 3512 C C . MET A 1 484 ? 94.752 85.718 95.806 1.00 48.34 483 MET A C 1
ATOM 3513 O O . MET A 1 484 ? 94.131 85.508 96.853 1.00 50.49 483 MET A O 1
ATOM 3518 N N . MET A 1 485 ? 94.892 84.781 94.866 1.00 51.39 484 MET A N 1
ATOM 3519 C CA . MET A 1 485 ? 94.343 83.446 95.079 1.00 52.25 484 MET A CA 1
ATOM 3520 C C . MET A 1 485 ? 94.936 82.790 96.317 1.00 53.18 484 MET A C 1
ATOM 3521 O O . MET A 1 485 ? 94.295 81.927 96.927 1.00 55.96 484 MET A O 1
ATOM 3526 N N . GLN A 1 486 ? 96.152 83.176 96.700 1.00 48.88 485 GLN A N 1
ATOM 3527 C CA . GLN A 1 486 ? 96.776 82.664 97.913 1.00 45.80 485 GLN A CA 1
ATOM 3528 C C . GLN A 1 486 ? 96.445 83.511 99.135 1.00 47.06 485 GLN A C 1
ATOM 3529 O O . GLN A 1 486 ? 96.224 82.966 100.220 1.00 50.07 485 GLN A O 1
ATOM 3535 N N . LEU A 1 487 ? 96.408 84.836 98.985 1.00 45.68 486 LEU A N 1
ATOM 3536 C CA . LEU A 1 487 ? 96.041 85.688 100.112 1.00 43.32 486 LEU A CA 1
ATOM 3537 C C . LEU A 1 487 ? 94.585 85.494 100.513 1.00 45.00 486 LEU A C 1
ATOM 3538 O O . LEU A 1 487 ? 94.249 85.616 101.696 1.00 46.09 486 LEU A O 1
ATOM 3543 N N . ARG A 1 488 ? 93.711 85.197 99.553 1.00 45.03 487 ARG A N 1
ATOM 3544 C CA . ARG A 1 488 ? 92.309 84.948 99.858 1.00 44.24 487 ARG A CA 1
ATOM 3545 C C . ARG A 1 488 ? 92.093 83.655 100.630 1.00 53.55 487 ARG A C 1
ATOM 3546 O O . ARG A 1 488 ? 90.986 83.435 101.131 1.00 59.44 487 ARG A O 1
ATOM 3554 N N . ASP A 1 489 ? 93.108 82.799 100.740 1.00 54.32 488 ASP A N 1
ATOM 3555 C CA . ASP A 1 489 ? 92.939 81.488 101.344 1.00 55.38 488 ASP A CA 1
ATOM 3556 C C . ASP A 1 489 ? 93.468 81.522 102.769 1.00 55.37 488 ASP A C 1
ATOM 3557 O O . ASP A 1 489 ? 94.690 81.594 102.960 1.00 55.40 488 ASP A O 1
ATOM 3562 N N . PRO A 1 490 ? 92.612 81.469 103.794 1.00 58.79 489 PRO A N 1
ATOM 3563 C CA . PRO A 1 490 ? 93.123 81.552 105.172 1.00 56.52 489 PRO A CA 1
ATOM 3564 C C . PRO A 1 490 ? 94.008 80.386 105.567 1.00 57.65 489 PRO A C 1
ATOM 3565 O O . PRO A 1 490 ? 94.782 80.513 106.523 1.00 55.51 489 PRO A O 1
ATOM 3569 N N . ASN A 1 491 ? 93.916 79.252 104.873 1.00 59.18 490 ASN A N 1
ATOM 3570 C CA . ASN A 1 491 ? 94.708 78.088 105.247 1.00 64.16 490 ASN A CA 1
ATOM 3571 C C . ASN A 1 491 ? 96.198 78.298 105.020 1.00 61.39 490 ASN A C 1
ATOM 3572 O O . ASN A 1 491 ? 97.006 77.580 105.617 1.00 67.63 490 ASN A O 1
ATOM 3577 N N . GLN A 1 492 ? 96.584 79.258 104.175 1.00 55.61 491 GLN A N 1
ATOM 3578 C CA . GLN A 1 492 ? 97.986 79.458 103.832 1.00 55.84 491 GLN A CA 1
ATOM 3579 C C . GLN A 1 492 ? 98.446 80.902 103.988 1.00 50.17 491 GLN A C 1
ATOM 3580 O O . GLN A 1 492 ? 99.565 81.225 103.575 1.00 52.33 491 GLN A O 1
ATOM 3586 N N . THR A 1 493 ? 97.630 81.779 104.568 1.00 42.84 492 THR A N 1
ATOM 3587 C CA . THR A 1 493 ? 98.050 83.152 104.805 1.00 40.42 492 THR A CA 1
ATOM 3588 C C . THR A 1 493 ? 97.442 83.647 106.107 1.00 40.95 492 THR A C 1
ATOM 3589 O O . THR A 1 493 ? 96.426 83.131 106.578 1.00 51.77 492 THR A O 1
ATOM 3593 N N . LYS A 1 494 ? 98.083 84.660 106.687 1.00 31.79 493 LYS A N 1
ATOM 3594 C CA . LYS A 1 494 ? 97.601 85.266 107.926 1.00 31.01 493 LYS A CA 1
ATOM 3595 C C . LYS A 1 494 ? 97.986 86.741 107.886 1.00 28.33 493 LYS A C 1
ATOM 3596 O O . LYS A 1 494 ? 99.101 87.100 108.271 1.00 28.91 493 LYS A O 1
ATOM 3602 N N . VAL A 1 495 ? 97.065 87.582 107.428 1.00 29.80 494 VAL A N 1
ATOM 3603 C CA . VAL A 1 495 ? 97.309 89.018 107.360 1.00 25.03 494 VAL A CA 1
ATOM 3604 C C . VAL A 1 495 ? 97.020 89.620 108.727 1.00 23.49 494 VAL A C 1
ATOM 3605 O O . VAL A 1 495 ? 95.916 89.474 109.260 1.00 27.33 494 VAL A O 1
ATOM 3609 N N . LEU A 1 496 ? 98.013 90.294 109.298 1.00 23.17 495 LEU A N 1
ATOM 3610 C CA . LEU A 1 496 ? 97.892 90.948 110.592 1.00 22.20 495 LEU A CA 1
ATOM 3611 C C . LEU A 1 496 ? 97.882 92.452 110.375 1.00 19.77 495 LEU A C 1
ATOM 3612 O O . LEU A 1 496 ? 98.709 92.975 109.625 1.00 23.52 495 LEU A O 1
ATOM 3617 N N . VAL A 1 497 ? 96.953 93.142 111.024 1.00 20.02 496 VAL A N 1
ATOM 3618 C CA . VAL A 1 497 ? 96.848 94.592 110.918 1.00 21.05 496 VAL A CA 1
ATOM 3619 C C . VAL A 1 497 ? 97.483 95.192 112.164 1.00 22.25 496 VAL A C 1
ATOM 3620 O O . VAL A 1 497 ? 96.979 95.021 113.277 1.00 24.85 496 VAL A O 1
ATOM 3624 N N . VAL A 1 498 ? 98.594 95.892 111.982 1.00 24.39 497 VAL A N 1
ATOM 3625 C CA . VAL A 1 498 ? 99.280 96.561 113.079 1.00 21.40 497 VAL A CA 1
ATOM 3626 C C . VAL A 1 498 ? 98.772 97.991 113.151 1.00 24.43 497 VAL A C 1
ATOM 3627 O O . VAL A 1 498 ? 98.694 98.685 112.132 1.00 27.41 497 VAL A O 1
ATOM 3631 N N . THR A 1 499 ? 98.410 98.432 114.352 1.00 27.11 498 THR A N 1
ATOM 3632 C CA . THR A 1 499 ? 97.859 99.759 114.567 1.00 25.70 498 THR A CA 1
ATOM 3633 C C . THR A 1 499 ? 98.534 100.387 115.777 1.00 26.12 498 THR A C 1
ATOM 3634 O O . THR A 1 499 ? 99.362 99.769 116.449 1.00 25.16 498 THR A O 1
ATOM 3638 N N . LEU A 1 500 ? 98.173 101.635 116.040 1.00 29.65 499 LEU A N 1
ATOM 3639 C CA . LEU A 1 500 ? 98.514 102.328 117.269 1.00 27.32 499 LEU A CA 1
ATOM 3640 C C . LEU A 1 500 ? 97.219 102.661 117.991 1.00 32.28 499 LEU A C 1
ATOM 3641 O O . LEU A 1 500 ? 96.168 102.808 117.365 1.00 37.29 499 LEU A O 1
ATOM 3646 N N . ALA A 1 501 ? 97.289 102.776 119.315 1.00 34.15 500 ALA A N 1
ATOM 3647 C CA . ALA A 1 501 ? 96.107 103.108 120.107 1.00 38.38 500 ALA A CA 1
ATOM 3648 C C . ALA A 1 501 ? 95.798 104.603 119.988 1.00 39.86 500 ALA A C 1
ATOM 3649 O O . ALA A 1 501 ? 95.738 105.345 120.965 1.00 39.63 500 ALA A O 1
ATOM 3651 N N . GLU A 1 502 ? 95.585 105.037 118.748 1.00 38.21 501 GLU A N 1
ATOM 3652 C CA . GLU A 1 502 ? 95.355 106.441 118.450 1.00 35.28 501 GLU A CA 1
ATOM 3653 C C . GLU A 1 502 ? 94.280 106.552 117.379 1.00 36.47 501 GLU A C 1
ATOM 3654 O O . GLU A 1 502 ? 93.974 105.590 116.674 1.00 36.59 501 GLU A O 1
ATOM 3660 N N . THR A 1 503 ? 93.709 107.751 117.267 1.00 37.19 502 THR A N 1
ATOM 3661 C CA . THR A 1 503 ? 92.552 107.952 116.403 1.00 36.99 502 THR A CA 1
ATOM 3662 C C . THR A 1 503 ? 92.881 107.624 114.952 1.00 37.18 502 THR A C 1
ATOM 3663 O O . THR A 1 503 ? 92.322 106.689 114.368 1.00 35.43 502 THR A O 1
ATOM 3667 N N . THR A 1 504 ? 93.784 108.391 114.353 1.00 38.26 503 THR A N 1
ATOM 3668 C CA . THR A 1 504 ? 94.063 108.275 112.929 1.00 35.62 503 THR A CA 1
ATOM 3669 C C . THR A 1 504 ? 94.628 106.902 112.583 1.00 33.28 503 THR A C 1
ATOM 3670 O O . THR A 1 504 ? 94.230 106.322 111.567 1.00 34.32 503 THR A O 1
ATOM 3674 N N . PRO A 1 505 ? 95.580 106.363 113.352 1.00 33.30 504 PRO A N 1
ATOM 3675 C CA . PRO A 1 505 ? 96.039 104.996 113.055 1.00 28.82 504 PRO A CA 1
ATOM 3676 C C . PRO A 1 505 ? 94.928 103.963 113.081 1.00 25.47 504 PRO A C 1
ATOM 3677 O O . PRO A 1 505 ? 94.894 103.080 112.217 1.00 29.98 504 PRO A O 1
ATOM 3681 N N . VAL A 1 506 ? 93.996 104.062 114.030 1.00 30.23 505 VAL A N 1
ATOM 3682 C CA . VAL A 1 506 ? 92.917 103.082 114.105 1.00 29.64 505 VAL A CA 1
ATOM 3683 C C . VAL A 1 506 ? 91.962 103.246 112.930 1.00 30.10 505 VAL A C 1
ATOM 3684 O O . VAL A 1 506 ? 91.489 102.258 112.359 1.00 31.43 505 VAL A O 1
ATOM 3688 N N . LEU A 1 507 ? 91.650 104.488 112.553 1.00 31.37 506 LEU A N 1
ATOM 3689 C CA . LEU A 1 507 ? 90.783 104.698 111.397 1.00 27.60 506 LEU A CA 1
ATOM 3690 C C . LEU A 1 507 ? 91.441 104.199 110.117 1.00 25.48 506 LEU A C 1
ATOM 3691 O O . LEU A 1 507 ? 90.781 103.594 109.265 1.00 29.20 506 LEU A O 1
ATOM 3696 N N . GLU A 1 508 ? 92.741 104.447 109.961 1.00 27.12 507 GLU A N 1
ATOM 3697 C CA . GLU A 1 508 ? 93.445 103.966 108.778 1.00 27.53 507 GLU A CA 1
ATOM 3698 C C . GLU A 1 508 ? 93.482 102.446 108.745 1.00 27.79 507 GLU A C 1
ATOM 3699 O O . GLU A 1 508 ? 93.345 101.839 107.679 1.00 27.67 507 GLU A O 1
ATOM 3705 N N . ALA A 1 509 ? 93.668 101.810 109.903 1.00 28.11 508 ALA A N 1
ATOM 3706 C CA . ALA A 1 509 ? 93.638 100.353 109.960 1.00 22.25 508 ALA A CA 1
ATOM 3707 C C . ALA A 1 509 ? 92.254 99.812 109.631 1.00 24.28 508 ALA A C 1
ATOM 3708 O O . ALA A 1 509 ? 92.130 98.777 108.972 1.00 27.99 508 ALA A O 1
ATOM 3710 N N . ALA A 1 510 ? 91.200 100.483 110.098 1.00 28.00 509 ALA A N 1
ATOM 3711 C CA . ALA A 1 510 ? 89.847 100.060 109.754 1.00 26.21 509 ALA A CA 1
ATOM 3712 C C . ALA A 1 510 ? 89.600 100.172 108.256 1.00 25.67 509 ALA A C 1
ATOM 3713 O O . ALA A 1 510 ? 88.990 99.284 107.650 1.00 31.00 509 ALA A O 1
ATOM 3715 N N . LYS A 1 511 ? 90.063 101.261 107.641 1.00 26.78 510 LYS A N 1
ATOM 3716 C CA . LYS A 1 511 ? 89.914 101.405 106.195 1.00 27.08 510 LYS A CA 1
ATOM 3717 C C . LYS A 1 511 ? 90.721 100.351 105.448 1.00 27.51 510 LYS A C 1
ATOM 3718 O O . LYS A 1 511 ? 90.268 99.820 104.430 1.00 33.53 510 LYS A O 1
ATOM 3724 N N . LEU A 1 512 ? 91.924 100.041 105.933 1.00 27.28 511 LEU A N 1
ATOM 3725 C CA . LEU A 1 512 ? 92.717 98.971 105.336 1.00 26.11 511 LEU A CA 1
ATOM 3726 C C . LEU A 1 512 ? 92.001 97.634 105.438 1.00 24.83 511 LEU A C 1
ATOM 3727 O O . LEU A 1 512 ? 91.998 96.848 104.486 1.00 28.20 511 LEU A O 1
ATOM 3732 N N . GLN A 1 513 ? 91.409 97.348 106.596 1.00 26.40 512 GLN A N 1
ATOM 3733 C CA . GLN A 1 513 ? 90.669 96.105 106.770 1.00 25.29 512 GLN A CA 1
ATOM 3734 C C . GLN A 1 513 ? 89.475 96.046 105.829 1.00 27.65 512 GLN A C 1
ATOM 3735 O O . GLN A 1 513 ? 89.171 94.990 105.265 1.00 30.46 512 GLN A O 1
ATOM 3741 N N . ALA A 1 514 ? 88.778 97.169 105.657 1.00 29.37 513 ALA A N 1
ATOM 3742 C CA . ALA A 1 514 ? 87.669 97.210 104.711 1.00 31.15 513 ALA A CA 1
ATOM 3743 C C . ALA A 1 514 ? 88.152 96.963 103.288 1.00 34.26 513 ALA A C 1
ATOM 3744 O O . ALA A 1 514 ? 87.500 96.247 102.520 1.00 37.40 513 ALA A O 1
ATOM 3746 N N . ASP A 1 515 ? 89.291 97.552 102.915 1.00 33.69 514 ASP A N 1
ATOM 3747 C CA . ASP A 1 515 ? 89.845 97.322 101.583 1.00 35.43 514 ASP A CA 1
ATOM 3748 C C . ASP A 1 515 ? 90.222 95.860 101.387 1.00 35.16 514 ASP A C 1
ATOM 3749 O O . ASP A 1 515 ? 90.013 95.295 100.308 1.00 35.25 514 ASP A O 1
ATOM 3754 N N . LEU A 1 516 ? 90.807 95.239 102.411 1.00 31.52 515 LEU A N 1
ATOM 3755 C CA . LEU A 1 516 ? 91.174 93.832 102.314 1.00 26.30 515 LEU A CA 1
ATOM 3756 C C . LEU A 1 516 ? 89.938 92.956 102.172 1.00 30.55 515 LEU A C 1
ATOM 3757 O O . LEU A 1 516 ? 89.892 92.062 101.321 1.00 37.56 515 LEU A O 1
ATOM 3762 N N . ARG A 1 517 ? 88.918 93.202 102.996 1.00 32.50 516 ARG A N 1
ATOM 3763 C CA . ARG A 1 517 ? 87.705 92.394 102.928 1.00 33.41 516 ARG A CA 1
ATOM 3764 C C . ARG A 1 517 ? 87.003 92.571 101.589 1.00 36.88 516 ARG A C 1
ATOM 3765 O O . ARG A 1 517 ? 86.467 91.608 101.030 1.00 41.35 516 ARG A O 1
ATOM 3773 N N . ARG A 1 518 ? 86.989 93.795 101.061 1.00 36.28 517 ARG A N 1
ATOM 3774 C CA . ARG A 1 518 ? 86.416 94.017 99.739 1.00 35.71 517 ARG A CA 1
ATOM 3775 C C . ARG A 1 518 ? 87.094 93.151 98.689 1.00 37.37 517 ARG A C 1
ATOM 3776 O O . ARG A 1 518 ? 86.445 92.712 97.734 1.00 41.23 517 ARG A O 1
ATOM 3784 N N . ALA A 1 519 ? 88.388 92.891 98.848 1.00 38.47 518 ALA A N 1
ATOM 3785 C CA . ALA A 1 519 ? 89.137 92.042 97.933 1.00 37.97 518 ALA A CA 1
ATOM 3786 C C . ALA A 1 519 ? 89.050 90.565 98.292 1.00 43.06 518 ALA A C 1
ATOM 3787 O O . ALA A 1 519 ? 89.590 89.733 97.557 1.00 45.33 518 ALA A O 1
ATOM 3789 N N . GLY A 1 520 ? 88.388 90.220 99.395 1.00 39.84 519 GLY A N 1
ATOM 3790 C CA . GLY A 1 520 ? 88.236 88.844 99.811 1.00 38.31 519 GLY A CA 1
ATOM 3791 C C . GLY A 1 520 ? 89.199 88.386 100.883 1.00 39.55 519 GLY A C 1
ATOM 3792 O O . GLY A 1 520 ? 89.164 87.208 101.256 1.00 41.01 519 GLY A O 1
ATOM 3793 N N . ILE A 1 521 ? 90.048 89.272 101.393 1.00 40.45 520 ILE A N 1
ATOM 3794 C CA . ILE A 1 521 ? 91.046 88.928 102.399 1.00 36.24 520 ILE A CA 1
ATOM 3795 C C . ILE A 1 521 ? 90.502 89.309 103.766 1.00 34.41 520 ILE A C 1
ATOM 3796 O O . ILE A 1 521 ? 90.082 90.452 103.980 1.00 41.26 520 ILE A O 1
ATOM 3801 N N . GLU A 1 522 ? 90.506 88.355 104.690 1.00 38.36 521 GLU A N 1
ATOM 3802 C CA . GLU A 1 522 ? 90.043 88.583 106.053 1.00 40.91 521 GLU A CA 1
ATOM 3803 C C . GLU A 1 522 ? 91.245 88.635 106.985 1.00 39.00 521 GLU A C 1
ATOM 3804 O O . GLU A 1 522 ? 91.885 87.596 107.210 1.00 42.95 521 GLU A O 1
ATOM 3810 N N . PRO A 1 523 ? 91.603 89.791 107.543 1.00 30.19 522 PRO A N 1
ATOM 3811 C CA . PRO A 1 523 ? 92.760 89.835 108.442 1.00 27.18 522 PRO A CA 1
ATOM 3812 C C . PRO A 1 523 ? 92.600 88.872 109.606 1.00 29.82 522 PRO A C 1
ATOM 3813 O O . PRO A 1 523 ? 91.515 88.720 110.169 1.00 34.71 522 PRO A O 1
ATOM 3817 N N . TRP A 1 524 ? 93.702 88.214 109.962 1.00 29.35 523 TRP A N 1
ATOM 3818 C CA . TRP A 1 524 ? 93.654 87.196 111.001 1.00 29.02 523 TRP A CA 1
ATOM 3819 C C . TRP A 1 524 ? 93.667 87.796 112.399 1.00 29.75 523 TRP A C 1
ATOM 3820 O O . TRP A 1 524 ? 93.027 87.253 113.304 1.00 36.11 523 TRP A O 1
ATOM 3831 N N . ALA A 1 525 ? 94.378 88.900 112.602 1.00 26.73 524 ALA A N 1
ATOM 3832 C CA . ALA A 1 525 ? 94.464 89.500 113.925 1.00 26.77 524 ALA A CA 1
ATOM 3833 C C . ALA A 1 525 ? 94.872 90.959 113.793 1.00 22.80 524 ALA A C 1
ATOM 3834 O O . ALA A 1 525 ? 95.325 91.411 112.738 1.00 22.59 524 ALA A O 1
ATOM 3836 N N . TRP A 1 526 ? 94.689 91.691 114.887 1.00 21.40 525 TRP A N 1
ATOM 3837 C CA . TRP A 1 526 ? 95.146 93.063 115.026 1.00 20.81 525 TRP A CA 1
ATOM 3838 C C . TRP A 1 526 ? 96.184 93.121 116.134 1.00 22.93 525 TRP A C 1
ATOM 3839 O O . TRP A 1 526 ? 96.131 92.348 117.092 1.00 29.18 525 TRP A O 1
ATOM 3850 N N . ILE A 1 527 ? 97.138 94.035 115.998 1.00 21.45 526 ILE A N 1
ATOM 3851 C CA . ILE A 1 527 ? 98.181 94.230 117.000 1.00 20.64 526 ILE A CA 1
ATOM 3852 C C . ILE A 1 527 ? 98.233 95.712 117.332 1.00 22.28 526 ILE A C 1
ATOM 3853 O O . ILE A 1 527 ? 98.646 96.521 116.496 1.00 23.17 526 ILE A O 1
ATOM 3858 N N . ILE A 1 528 ? 97.825 96.069 118.548 1.00 24.13 527 ILE A N 1
ATOM 3859 C CA . ILE A 1 528 ? 97.933 97.443 119.032 1.00 23.63 527 ILE A CA 1
ATOM 3860 C C . ILE A 1 528 ? 99.346 97.603 119.584 1.00 29.65 527 ILE A C 1
ATOM 3861 O O . ILE A 1 528 ? 99.643 97.160 120.693 1.00 34.84 527 ILE A O 1
ATOM 3866 N N . ASN A 1 529 ? 100.220 98.235 118.814 1.00 29.60 528 ASN A N 1
ATOM 3867 C CA . ASN A 1 529 ? 101.627 98.325 119.162 1.00 24.99 528 ASN A CA 1
ATOM 3868 C C . ASN A 1 529 ? 101.914 99.584 119.972 1.00 29.19 528 ASN A C 1
ATOM 3869 O O . ASN A 1 529 ? 101.185 100.575 119.910 1.00 35.25 528 ASN A O 1
ATOM 3874 N N . THR A 1 530 ? 102.999 99.524 120.737 1.00 36.62 529 THR A N 1
ATOM 3875 C CA . THR A 1 530 ? 103.499 100.636 121.544 1.00 37.80 529 THR A CA 1
ATOM 3876 C C . THR A 1 530 ? 102.358 101.418 122.190 1.00 36.01 529 THR A C 1
ATOM 3877 O O . THR A 1 530 ? 102.232 102.633 122.049 1.00 39.16 529 THR A O 1
ATOM 3881 N N . SER A 1 531 ? 101.527 100.688 122.929 1.00 37.22 530 SER A N 1
ATOM 3882 C CA . SER A 1 531 ? 100.439 101.298 123.682 1.00 44.12 530 SER A CA 1
ATOM 3883 C C . SER A 1 531 ? 100.962 101.766 125.033 1.00 47.12 530 SER A C 1
ATOM 3884 O O . SER A 1 531 ? 101.442 100.958 125.833 1.00 46.83 530 SER A O 1
ATOM 3887 N N . VAL A 1 532 ? 100.870 103.073 125.287 1.00 52.96 531 VAL A N 1
ATOM 3888 C CA . VAL A 1 532 ? 101.327 103.615 126.559 1.00 53.14 531 VAL A CA 1
ATOM 3889 C C . VAL A 1 532 ? 100.486 103.101 127.717 1.00 57.47 531 VAL A C 1
ATOM 3890 O O . VAL A 1 532 ? 100.970 103.046 128.852 1.00 57.76 531 VAL A O 1
ATOM 3894 N N . ALA A 1 533 ? 99.226 102.737 127.466 1.00 56.64 532 ALA A N 1
ATOM 3895 C CA . ALA A 1 533 ? 98.384 102.208 128.534 1.00 53.65 532 ALA A CA 1
ATOM 3896 C C . ALA A 1 533 ? 98.934 100.896 129.074 1.00 56.99 532 ALA A C 1
ATOM 3897 O O . ALA A 1 533 ? 98.957 100.681 130.291 1.00 60.13 532 ALA A O 1
ATOM 3899 N N . ALA A 1 534 ? 99.383 100.006 128.187 1.00 54.21 533 ALA A N 1
ATOM 3900 C CA . ALA A 1 534 ? 99.901 98.716 128.631 1.00 52.91 533 ALA A CA 1
ATOM 3901 C C . ALA A 1 534 ? 101.141 98.891 129.497 1.00 57.65 533 ALA A C 1
ATOM 3902 O O . ALA A 1 534 ? 101.317 98.181 130.494 1.00 55.58 533 ALA A O 1
ATOM 3904 N N . ALA A 1 535 ? 102.016 99.825 129.131 1.00 56.61 534 ALA A N 1
ATOM 3905 C CA . ALA A 1 535 ? 103.200 100.144 129.925 1.00 58.70 534 ALA A CA 1
ATOM 3906 C C . ALA A 1 535 ? 102.804 101.191 130.957 1.00 70.09 534 ALA A C 1
ATOM 3907 O O . ALA A 1 535 ? 102.672 102.374 130.637 1.00 72.78 534 ALA A O 1
ATOM 3909 N N . SER A 1 536 ? 102.615 100.758 132.200 1.00 74.71 535 SER A N 1
ATOM 3910 C CA . SER A 1 536 ? 102.190 101.665 133.259 1.00 77.01 535 SER A CA 1
ATOM 3911 C C . SER A 1 536 ? 103.092 102.888 133.310 1.00 79.15 535 SER A C 1
ATOM 3912 O O . SER A 1 536 ? 104.290 102.779 133.583 1.00 75.93 535 SER A O 1
ATOM 3915 N N . ALA A 1 537 ? 102.507 104.055 133.047 1.00 78.18 536 ALA A N 1
ATOM 3916 C CA . ALA A 1 537 ? 103.236 105.314 133.011 1.00 75.25 536 ALA A CA 1
ATOM 3917 C C . ALA A 1 537 ? 102.673 106.253 134.065 1.00 73.68 536 ALA A C 1
ATOM 3918 O O . ALA A 1 537 ? 101.454 106.372 134.213 1.00 73.89 536 ALA A O 1
ATOM 3920 N N . LYS A 1 538 ? 103.570 106.926 134.789 1.00 76.04 537 LYS A N 1
ATOM 3921 C CA . LYS A 1 538 ? 103.183 107.800 135.887 1.00 77.68 537 LYS A CA 1
ATOM 3922 C C . LYS A 1 538 ? 103.313 109.282 135.573 1.00 73.53 537 LYS A C 1
ATOM 3923 O O . LYS A 1 538 ? 102.724 110.097 136.289 1.00 73.87 537 LYS A O 1
ATOM 3929 N N . SER A 1 539 ? 104.065 109.653 134.543 1.00 73.80 538 SER A N 1
ATOM 3930 C CA . SER A 1 539 ? 104.202 111.062 134.208 1.00 71.57 538 SER A CA 1
ATOM 3931 C C . SER A 1 539 ? 102.866 111.610 133.712 1.00 66.30 538 SER A C 1
ATOM 3932 O O . SER A 1 539 ? 102.125 110.905 133.022 1.00 65.36 538 SER A O 1
ATOM 3935 N N . PRO A 1 540 ? 102.528 112.860 134.042 1.00 65.94 539 PRO A N 1
ATOM 3936 C CA . PRO A 1 540 ? 101.204 113.374 133.648 1.00 63.91 539 PRO A CA 1
ATOM 3937 C C . PRO A 1 540 ? 100.949 113.302 132.154 1.00 60.46 539 PRO A C 1
ATOM 3938 O O . PRO A 1 540 ? 99.833 112.968 131.733 1.00 60.74 539 PRO A O 1
ATOM 3942 N N . LEU A 1 541 ? 101.961 113.590 131.334 1.00 57.13 540 LEU A N 1
ATOM 3943 C CA . LEU A 1 541 ? 101.779 113.519 129.888 1.00 54.27 540 LEU A CA 1
ATOM 3944 C C . LEU A 1 541 ? 101.455 112.097 129.454 1.00 55.76 540 LEU A C 1
ATOM 3945 O O . LEU A 1 541 ? 100.497 111.865 128.708 1.00 57.24 540 LEU A O 1
ATOM 3950 N N . LEU A 1 542 ? 102.238 111.125 129.923 1.00 53.62 541 LEU A N 1
ATOM 3951 C CA . LEU A 1 542 ? 101.988 109.738 129.552 1.00 51.09 541 LEU A CA 1
ATOM 3952 C C . LEU A 1 542 ? 100.697 109.220 130.171 1.00 52.77 541 LEU A C 1
ATOM 3953 O O . LEU A 1 542 ? 100.022 108.376 129.573 1.00 54.87 541 LEU A O 1
ATOM 3958 N N . ARG A 1 543 ? 100.333 109.715 131.354 1.00 56.61 542 ARG A N 1
ATOM 3959 C CA . ARG A 1 543 ? 99.035 109.377 131.931 1.00 55.53 542 ARG A CA 1
ATOM 3960 C C . ARG A 1 543 ? 97.905 109.809 131.006 1.00 53.79 542 ARG A C 1
ATOM 3961 O O . ARG A 1 543 ? 96.979 109.036 130.729 1.00 56.92 542 ARG A O 1
ATOM 3969 N N . GLN A 1 544 ? 97.971 111.046 130.508 1.00 51.82 543 GLN A N 1
ATOM 3970 C CA . GLN A 1 544 ? 96.939 111.527 129.595 1.00 50.40 543 GLN A CA 1
ATOM 3971 C C . GLN A 1 544 ? 96.947 110.743 128.289 1.00 47.79 543 GLN A C 1
ATOM 3972 O O . GLN A 1 544 ? 95.884 110.433 127.735 1.00 52.06 543 GLN A O 1
ATOM 3978 N N . ARG A 1 545 ? 98.134 110.421 127.773 1.00 42.39 544 ARG A N 1
ATOM 3979 C CA . ARG A 1 545 ? 98.203 109.645 126.540 1.00 43.09 544 ARG A CA 1
ATOM 3980 C C . ARG A 1 545 ? 97.564 108.273 126.719 1.00 49.13 544 ARG A C 1
ATOM 3981 O O . ARG A 1 545 ? 96.819 107.812 125.850 1.00 53.45 544 ARG A O 1
ATOM 3989 N N . ALA A 1 546 ? 97.829 107.610 127.847 1.00 50.89 545 ALA A N 1
ATOM 3990 C CA . ALA A 1 546 ? 97.193 106.323 128.112 1.00 47.30 545 ALA A CA 1
ATOM 3991 C C . ALA A 1 546 ? 95.681 106.468 128.234 1.00 48.25 545 ALA A C 1
ATOM 3992 O O . ALA A 1 546 ? 94.919 105.631 127.725 1.00 55.41 545 ALA A O 1
ATOM 3994 N N . ALA A 1 547 ? 95.225 107.517 128.922 1.00 45.41 546 ALA A N 1
ATOM 3995 C CA . ALA A 1 547 ? 93.791 107.745 129.042 1.00 47.77 546 ALA A CA 1
ATOM 3996 C C . ALA A 1 547 ? 93.149 107.892 127.671 1.00 48.92 546 ALA A C 1
ATOM 3997 O O . ALA A 1 547 ? 92.039 107.398 127.439 1.00 51.53 546 ALA A O 1
ATOM 3999 N N . ASN A 1 548 ? 93.831 108.570 126.746 1.00 47.03 547 ASN A N 1
ATOM 4000 C CA . ASN A 1 548 ? 93.301 108.685 125.390 1.00 49.47 547 ASN A CA 1
ATOM 4001 C C . ASN A 1 548 ? 93.398 107.368 124.628 1.00 47.89 547 ASN A C 1
ATOM 4002 O O . ASN A 1 548 ? 92.587 107.114 123.732 1.00 48.51 547 ASN A O 1
ATOM 4007 N N . GLU A 1 549 ? 94.382 106.528 124.953 1.00 50.16 548 GLU A N 1
ATOM 4008 C CA . GLU A 1 549 ? 94.531 105.255 124.254 1.00 47.92 548 GLU A CA 1
ATOM 4009 C C . GLU A 1 549 ? 93.482 104.231 124.662 1.00 45.21 548 GLU A C 1
ATOM 4010 O O . GLU A 1 549 ? 93.218 103.299 123.894 1.00 46.32 548 GLU A O 1
ATOM 4016 N N . LEU A 1 550 ? 92.918 104.355 125.864 1.00 46.25 549 LEU A N 1
ATOM 4017 C CA . LEU A 1 550 ? 91.925 103.371 126.298 1.00 45.61 549 LEU A CA 1
ATOM 4018 C C . LEU A 1 550 ? 90.750 103.275 125.328 1.00 46.99 549 LEU A C 1
ATOM 4019 O O . LEU A 1 550 ? 90.279 102.172 125.027 1.00 45.84 549 LEU A O 1
ATOM 4024 N N . ARG A 1 551 ? 90.240 104.411 124.846 1.00 50.48 550 ARG A N 1
ATOM 4025 C CA . ARG A 1 551 ? 89.070 104.357 123.973 1.00 49.61 550 ARG A CA 1
ATOM 4026 C C . ARG A 1 551 ? 89.396 103.663 122.657 1.00 47.22 550 ARG A C 1
ATOM 4027 O O . ARG A 1 551 ? 88.583 102.892 122.136 1.00 53.23 550 ARG A O 1
ATOM 4035 N N . GLU A 1 552 ? 90.583 103.920 122.104 1.00 46.51 551 GLU A N 1
ATOM 4036 C CA . GLU A 1 552 ? 90.971 103.252 120.865 1.00 46.18 551 GLU A CA 1
ATOM 4037 C C . GLU A 1 552 ? 91.169 101.760 121.088 1.00 46.79 551 GLU A C 1
ATOM 4038 O O . GLU A 1 552 ? 90.807 100.943 120.231 1.00 43.71 551 GLU A O 1
ATOM 4044 N N . ILE A 1 553 ? 91.737 101.381 122.234 1.00 48.02 552 ILE A N 1
ATOM 4045 C CA . ILE A 1 553 ? 91.885 99.962 122.545 1.00 44.28 552 ILE A CA 1
ATOM 4046 C C . ILE A 1 553 ? 90.520 99.294 122.615 1.00 44.81 552 ILE A C 1
ATOM 4047 O O . ILE A 1 553 ? 90.320 98.200 122.076 1.00 47.48 552 ILE A O 1
ATOM 4052 N N . ASN A 1 554 ? 89.562 99.934 123.289 1.00 46.50 553 ASN A N 1
ATOM 4053 C CA . ASN A 1 554 ? 88.222 99.363 123.381 1.00 47.22 553 ASN A CA 1
ATOM 4054 C C . ASN A 1 554 ? 87.573 99.256 122.008 1.00 44.47 553 ASN A C 1
ATOM 4055 O O . ASN A 1 554 ? 86.931 98.247 121.693 1.00 46.19 553 ASN A O 1
ATOM 4060 N N . ALA A 1 555 ? 87.724 100.288 121.177 1.00 44.30 554 ALA A N 1
ATOM 4061 C CA . ALA A 1 555 ? 87.140 100.246 119.842 1.00 43.49 554 ALA A CA 1
ATOM 4062 C C . ALA A 1 555 ? 87.720 99.100 119.027 1.00 45.62 554 ALA A C 1
ATOM 4063 O O . ALA A 1 555 ? 86.984 98.383 118.341 1.00 48.09 554 ALA A O 1
ATOM 4065 N N . VAL A 1 556 ? 89.038 98.909 119.088 1.00 49.54 555 VAL A N 1
ATOM 4066 C CA . VAL A 1 556 ? 89.655 97.817 118.341 1.00 40.19 555 VAL A CA 1
ATOM 4067 C C . VAL A 1 556 ? 89.182 96.473 118.876 1.00 37.28 555 VAL A C 1
ATOM 4068 O O . VAL A 1 556 ? 88.865 95.560 118.108 1.00 40.36 555 VAL A O 1
ATOM 4072 N N . ALA A 1 557 ? 89.129 96.328 120.201 1.00 40.92 556 ALA A N 1
ATOM 4073 C CA . ALA A 1 557 ? 88.795 95.037 120.791 1.00 41.07 556 ALA A CA 1
ATOM 4074 C C . ALA A 1 557 ? 87.357 94.638 120.488 1.00 43.47 556 ALA A C 1
ATOM 4075 O O . ALA A 1 557 ? 87.089 93.495 120.101 1.00 51.73 556 ALA A O 1
ATOM 4077 N N . ASN A 1 558 ? 86.414 95.564 120.659 1.00 48.54 557 ASN A N 1
ATOM 4078 C CA . ASN A 1 558 ? 85.000 95.224 120.571 1.00 51.86 557 ASN A CA 1
ATOM 4079 C C . ASN A 1 558 ? 84.416 95.374 119.173 1.00 51.57 557 ASN A C 1
ATOM 4080 O O . ASN A 1 558 ? 83.406 94.730 118.874 1.00 57.14 557 ASN A O 1
ATOM 4085 N N . HIS A 1 559 ? 85.014 96.197 118.314 1.00 50.17 558 HIS A N 1
ATOM 4086 C CA . HIS A 1 559 ? 84.418 96.546 117.031 1.00 45.32 558 HIS A CA 1
ATOM 4087 C C . HIS A 1 559 ? 85.203 96.023 115.839 1.00 45.38 558 HIS A C 1
ATOM 4088 O O . HIS A 1 559 ? 84.645 95.319 114.994 1.00 53.99 558 HIS A O 1
ATOM 4095 N N . HIS A 1 560 ? 86.493 96.344 115.749 1.00 45.86 559 HIS A N 1
ATOM 4096 C CA . HIS A 1 560 ? 87.272 96.067 114.548 1.00 40.10 559 HIS A CA 1
ATOM 4097 C C . HIS A 1 560 ? 87.881 94.670 114.551 1.00 35.08 559 HIS A C 1
ATOM 4098 O O . HIS A 1 560 ? 87.827 93.968 113.539 1.00 34.21 559 HIS A O 1
ATOM 4105 N N . ALA A 1 561 ? 88.460 94.255 115.671 1.00 36.93 560 ALA A N 1
ATOM 4106 C CA . ALA A 1 561 ? 89.234 93.025 115.752 1.00 33.14 560 ALA A CA 1
ATOM 4107 C C . ALA A 1 561 ? 88.526 92.016 116.642 1.00 39.44 560 ALA A C 1
ATOM 4108 O O . ALA A 1 561 ? 88.109 92.347 117.756 1.00 41.48 560 ALA A O 1
ATOM 4110 N N . ASP A 1 562 ? 88.395 90.786 116.148 1.00 45.14 561 ASP A N 1
ATOM 4111 C CA . ASP A 1 562 ? 87.915 89.681 116.968 1.00 46.20 561 ASP A CA 1
ATOM 4112 C C . ASP A 1 562 ? 89.055 88.999 117.712 1.00 42.15 561 ASP A C 1
ATOM 4113 O O . ASP A 1 562 ? 88.877 88.567 118.856 1.00 41.44 561 ASP A O 1
ATOM 4118 N N . ARG A 1 563 ? 90.221 88.894 117.082 1.00 40.44 562 ARG A N 1
ATOM 4119 C CA . ARG A 1 563 ? 91.440 88.419 117.721 1.00 36.07 562 ARG A CA 1
ATOM 4120 C C . ARG A 1 563 ? 92.478 89.527 117.631 1.00 35.34 562 ARG A C 1
ATOM 4121 O O . ARG A 1 563 ? 92.690 90.091 116.554 1.00 37.42 562 ARG A O 1
ATOM 4129 N N . TYR A 1 564 ? 93.116 89.845 118.754 1.00 31.51 563 TYR A N 1
ATOM 4130 C CA . TYR A 1 564 ? 94.028 90.977 118.790 1.00 28.88 563 TYR A CA 1
ATOM 4131 C C . TYR A 1 564 ? 95.059 90.784 119.890 1.00 31.43 563 TYR A C 1
ATOM 4132 O O . TYR A 1 564 ? 94.894 89.959 120.791 1.00 37.18 563 TYR A O 1
ATOM 4141 N N . ALA A 1 565 ? 96.136 91.562 119.794 1.00 31.11 564 ALA A N 1
ATOM 4142 C CA . ALA A 1 565 ? 97.195 91.579 120.791 1.00 32.63 564 ALA A CA 1
ATOM 4143 C C . ALA A 1 565 ? 97.577 93.021 121.079 1.00 29.85 564 ALA A C 1
ATOM 4144 O O . ALA A 1 565 ? 97.416 93.901 120.231 1.00 31.26 564 ALA A O 1
ATOM 4146 N N . VAL A 1 566 ? 98.086 93.258 122.284 1.00 30.67 565 VAL A N 1
ATOM 4147 C CA . VAL A 1 566 ? 98.526 94.580 122.713 1.00 28.09 565 VAL A CA 1
ATOM 4148 C C . VAL A 1 566 ? 99.986 94.484 123.123 1.00 28.90 565 VAL A C 1
ATOM 4149 O O . VAL A 1 566 ? 100.349 93.639 123.949 1.00 34.41 565 VAL A O 1
ATOM 4153 N N . VAL A 1 567 ? 100.815 95.343 122.550 1.00 28.32 566 VAL A N 1
ATOM 4154 C CA . VAL A 1 567 ? 102.247 95.395 122.832 1.00 29.13 566 VAL A CA 1
ATOM 4155 C C . VAL A 1 567 ? 102.543 96.721 123.520 1.00 31.76 566 VAL A C 1
ATOM 4156 O O . VAL A 1 567 ? 102.153 97.772 123.000 1.00 35.39 566 VAL A O 1
ATOM 4160 N N . PRO A 1 568 ? 103.214 96.727 124.675 1.00 34.98 567 PRO A N 1
ATOM 4161 C CA . PRO A 1 568 ? 103.448 97.995 125.379 1.00 37.75 567 PRO A CA 1
ATOM 4162 C C . PRO A 1 568 ? 104.494 98.876 124.714 1.00 40.29 567 PRO A C 1
ATOM 4163 O O . PRO A 1 568 ? 105.098 98.494 123.708 1.00 41.37 567 PRO A O 1
ATOM 4167 N N . LEU A 1 569 ? 104.705 100.066 125.273 1.00 41.54 568 LEU A N 1
ATOM 4168 C CA . LEU A 1 569 ? 105.744 100.983 124.810 1.00 40.27 568 LEU A CA 1
ATOM 4169 C C . LEU A 1 569 ? 107.020 100.646 125.567 1.00 42.06 568 LEU A C 1
ATOM 4170 O O . LEU A 1 569 ? 107.218 101.082 126.702 1.00 43.12 568 LEU A O 1
ATOM 4175 N N . LEU A 1 570 ? 107.887 99.862 124.936 1.00 44.42 569 LEU A N 1
ATOM 4176 C CA . LEU A 1 570 ? 109.108 99.413 125.586 1.00 46.64 569 LEU A CA 1
ATOM 4177 C C . LEU A 1 570 ? 110.028 100.593 125.874 1.00 51.76 569 LEU A C 1
ATOM 4178 O O . LEU A 1 570 ? 110.204 101.484 125.040 1.00 50.64 569 LEU A O 1
ATOM 4183 N N . LYS A 1 571 ? 110.618 100.593 127.071 1.00 56.05 570 LYS A N 1
ATOM 4184 C CA . LYS A 1 571 ? 111.523 101.674 127.443 1.00 58.86 570 LYS A CA 1
ATOM 4185 C C . LYS A 1 571 ? 112.835 101.597 126.676 1.00 65.60 570 LYS A C 1
ATOM 4186 O O . LYS A 1 571 ? 113.428 102.634 126.362 1.00 72.38 570 LYS A O 1
ATOM 4192 N N . GLU A 1 572 ? 113.303 100.392 126.366 1.00 63.00 571 GLU A N 1
ATOM 4193 C CA . GLU A 1 572 ? 114.474 100.198 125.523 1.00 65.82 571 GLU A CA 1
ATOM 4194 C C . GLU A 1 572 ? 114.014 99.841 124.117 1.00 61.53 571 GLU A C 1
ATOM 4195 O O . GLU A 1 572 ? 113.253 98.887 123.932 1.00 58.17 571 GLU A O 1
ATOM 4201 N N . GLU A 1 573 ? 114.476 100.606 123.139 1.00 60.79 572 GLU A N 1
ATOM 4202 C CA . GLU A 1 573 ? 114.015 100.428 121.771 1.00 57.25 572 GLU A CA 1
ATOM 4203 C C . GLU A 1 573 ? 114.317 99.007 121.304 1.00 61.34 572 GLU A C 1
ATOM 4204 O O . GLU A 1 573 ? 115.462 98.552 121.427 1.00 64.13 572 GLU A O 1
ATOM 4210 N N . PRO A 1 574 ? 113.332 98.276 120.762 1.00 66.13 573 PRO A N 1
ATOM 4211 C CA . PRO A 1 574 ? 113.564 96.863 120.437 1.00 60.04 573 PRO A CA 1
ATOM 4212 C C . PRO A 1 574 ? 114.445 96.670 119.216 1.00 62.25 573 PRO A C 1
ATOM 4213 O O . PRO A 1 574 ? 114.003 96.861 118.079 1.00 61.84 573 PRO A O 1
ATOM 4217 N N . ILE A 1 575 ? 115.694 96.282 119.448 1.00 65.21 574 ILE A N 1
ATOM 4218 C CA . ILE A 1 575 ? 116.653 96.001 118.388 1.00 63.56 574 ILE A CA 1
ATOM 4219 C C . ILE A 1 575 ? 117.446 94.768 118.790 1.00 60.94 574 ILE A C 1
ATOM 4220 O O . ILE A 1 575 ? 117.856 94.632 119.947 1.00 63.84 574 ILE A O 1
ATOM 4225 N N . GLY A 1 576 ? 117.660 93.871 117.838 1.00 59.06 575 GLY A N 1
ATOM 4226 C CA . GLY A 1 576 ? 118.383 92.647 118.099 1.00 60.68 575 GLY A CA 1
ATOM 4227 C C . GLY A 1 576 ? 117.468 91.509 118.514 1.00 59.24 575 GLY A C 1
ATOM 4228 O O . GLY A 1 576 ? 116.310 91.698 118.880 1.00 58.89 575 GLY A O 1
ATOM 4229 N N . ALA A 1 577 ? 118.019 90.297 118.458 1.00 58.03 576 ALA A N 1
ATOM 4230 C CA . ALA A 1 577 ? 117.217 89.111 118.731 1.00 49.81 576 ALA A CA 1
ATOM 4231 C C . ALA A 1 577 ? 116.704 89.103 120.164 1.00 57.21 576 ALA A C 1
ATOM 4232 O O . ALA A 1 577 ? 115.566 88.699 120.418 1.00 61.53 576 ALA A O 1
ATOM 4234 N N . GLU A 1 578 ? 117.530 89.534 121.118 1.00 66.94 577 GLU A N 1
ATOM 4235 C CA . GLU A 1 578 ? 117.143 89.442 122.524 1.00 66.57 577 GLU A CA 1
ATOM 4236 C C . GLU A 1 578 ? 115.926 90.311 122.822 1.00 59.56 577 GLU A C 1
ATOM 4237 O O . GLU A 1 578 ? 114.928 89.833 123.370 1.00 59.46 577 GLU A O 1
ATOM 4243 N N . ARG A 1 579 ? 115.985 91.590 122.454 1.00 57.06 578 ARG A N 1
ATOM 4244 C CA . ARG A 1 579 ? 114.869 92.490 122.728 1.00 54.72 578 ARG A CA 1
ATOM 4245 C C . ARG A 1 579 ? 113.633 92.103 121.924 1.00 53.29 578 ARG A C 1
ATOM 4246 O O . ARG A 1 579 ? 112.507 92.138 122.440 1.00 52.66 578 ARG A O 1
ATOM 4254 N N . LEU A 1 580 ? 113.825 91.732 120.656 1.00 51.03 579 LEU A N 1
ATOM 4255 C CA . LEU A 1 580 ? 112.698 91.355 119.812 1.00 45.38 579 LEU A CA 1
ATOM 4256 C C . LEU A 1 580 ? 111.988 90.128 120.363 1.00 47.82 579 LEU A C 1
ATOM 4257 O O . LEU A 1 580 ? 110.754 90.059 120.356 1.00 51.35 579 LEU A O 1
ATOM 4262 N N . ARG A 1 581 ? 112.749 89.141 120.831 1.00 49.29 580 ARG A N 1
ATOM 4263 C CA . ARG A 1 581 ? 112.152 87.970 121.453 1.00 50.00 580 ARG A CA 1
ATOM 4264 C C . ARG A 1 581 ? 111.590 88.284 122.830 1.00 51.71 580 ARG A C 1
ATOM 4265 O O . ARG A 1 581 ? 110.710 87.561 123.306 1.00 58.34 580 ARG A O 1
ATOM 4273 N N . ALA A 1 582 ? 112.083 89.338 123.480 1.00 50.69 581 ALA A N 1
ATOM 4274 C CA . ALA A 1 582 ? 111.562 89.718 124.785 1.00 50.89 581 ALA A CA 1
ATOM 4275 C C . ALA A 1 582 ? 110.216 90.420 124.690 1.00 49.39 581 ALA A C 1
ATOM 4276 O O . ALA A 1 582 ? 109.394 90.282 125.601 1.00 51.06 581 ALA A O 1
ATOM 4278 N N . LEU A 1 583 ? 109.963 91.183 123.622 1.00 46.05 582 LEU A N 1
ATOM 4279 C CA . LEU A 1 583 ? 108.653 91.820 123.528 1.00 49.07 582 LEU A CA 1
ATOM 4280 C C . LEU A 1 583 ? 107.549 90.825 123.196 1.00 48.55 582 LEU A C 1
ATOM 4281 O O . LEU A 1 583 ? 106.370 91.178 123.305 1.00 48.64 582 LEU A O 1
ATOM 4286 N N . ILE A 1 584 ? 107.896 89.601 122.793 1.00 49.57 583 ILE A N 1
ATOM 4287 C CA . ILE A 1 584 ? 106.896 88.547 122.657 1.00 52.85 583 ILE A CA 1
ATOM 4288 C C . ILE A 1 584 ? 106.641 87.846 123.985 1.00 55.36 583 ILE A C 1
ATOM 4289 O O . ILE A 1 584 ? 105.578 87.241 124.164 1.00 62.00 583 ILE A O 1
ATOM 4294 N N . HIS A 1 585 ? 107.583 87.918 124.922 1.00 59.75 584 HIS A N 1
ATOM 4295 C CA . HIS A 1 585 ? 107.463 87.295 126.239 1.00 63.52 584 HIS A CA 1
ATOM 4296 C C . HIS A 1 585 ? 107.780 88.337 127.304 1.00 66.42 584 HIS A C 1
ATOM 4297 O O . HIS A 1 585 ? 108.828 88.280 127.958 1.00 64.03 584 HIS A O 1
ATOM 4304 N N . PRO A 1 586 ? 106.882 89.311 127.510 1.00 68.47 585 PRO A N 1
ATOM 4305 C CA . PRO A 1 586 ? 107.134 90.399 128.457 1.00 71.90 585 PRO A CA 1
ATOM 4306 C C . PRO A 1 586 ? 106.804 90.025 129.900 1.00 71.16 585 PRO A C 1
ATOM 4307 O O . PRO A 1 586 ? 105.746 90.410 130.398 1.00 72.98 585 PRO A O 1
#

InterPro domains:
  IPR003593 AAA+ ATPase domain [SM00382] (8-227)
  IPR003593 AAA+ ATPase domain [SM00382] (326-521)
  IPR016300 Arsenical pump ATPase, ArsA/GET3 [PTHR10803] (10-296)
  IPR016300 Arsenical pump ATPase, ArsA/GET3 [TIGR00345] (13-297)
  IPR025723 ArsA/GET3, Anion-transporting ATPase-like domain [PF02374] (10-296)
  IPR025723 ArsA/GET3, Anion-transporting ATPase-like domain [PF02374] (329-476)
  IPR027417 P-loop containing nucleoside triphosphate hydrolase [G3DSA:3.40.50.300] (2-295)
  IPR027417 P-loop containing nucleoside triphosphate hydrolase [G3DSA:3.40.50.300] (312-583)
  IPR027417 P-loop containing nucleoside triphosphate hydrolase [SSF52540] (2-268)
  IPR027417 P-loop containing nucleoside triphosphate hydrolase [SSF52540] (322-571)
  IPR027541 Arsenical pump-driving ATPase [PIRSF001327] (2-583)
  IPR027541 Arsenical pump-driving ATPase [TIGR04291] (9-572)

Secondary structure (DSSP, 8-state):
-TTSSS--SEEEEEESTTSSHHHHHHHHHHHHHHTT--EEEEE--TT--HHHHHSS---SS-EE-TTSTTEEEEE--HHHHHHHHHHHHHGGGTTTS-HHHHHHHHHHT-SHHHHHHHHHHHHHHHHH-SSTTTT-SEEEEEPPPHHHHHHHHHHHHHHHHHHHTT----TTT-TT--GGGGHHHHHHHHHHHT-TTTEEEEEEEES-HHHHHHHHHHHHHHHHHT--S-EEEEEEE--GGGSTT-HHHHHHHHHHHHHHHT--TTTTSS-EEEEE--SS-S-SHHHHTTSSS-------------HHHHHHHHHHH-SEEEEEEESTTSSHHHHHHHHHHHHHHTT--EEEEE--SS--GGGT--S--SSEEE----HHHHHHHHHHHHHHHHTTTS-HHHHHHHHHHHTSHHHHHHHHHHHHHHHHTTTTSSEEEEE---HHHHHHHHTSS-HHHHHHHHHT---HHHHHT-TTTEEEEEEEESSHHHHHHHHHHHHHHHHTT----EEEEEEETTTS---SHHHHHHHHHHHHHHHHIIIII-SSEEEEE--SS---HHHHHHHTT--

Nearest PDB structures (foldseek):
  1f48-assembly1_A  TM=7.735E-01  e=3.141E-64  Escherichia coli
  1ihu-assembly1_A  TM=7.804E-01  e=1.476E-63  Escherichia coli
  1ii0-assembly1_A  TM=7.773E-01  e=5.649E-64  Escherichia coli
  1ii0-assembly2_B  TM=7.698E-01  e=6.629E-64  Escherichia coli
  7rua-assembly1_A  TM=7.484E-01  e=7.237E-14  Danio rerio

Radius of gyration: 23.81 Å; Cα contacts (8 Å, |Δi|>4): 1072; chains: 1; bounding box: 45×61×74 Å